Protein 2QZS (pdb70)

B-factor: mean 37.97, std 8.02, range [20.61, 86.01]

Structure (mmCIF, N/CA/C/O backbone):
data_2QZS
#
_entry.id   2QZS
#
_cell.length_a   126.494
_cell.length_b   126.494
_cell.length_c   151.878
_cell.angle_alpha   90.000
_cell.angle_beta   90.000
_cell.angle_gamma   90.000
#
_symmetry.space_group_name_H-M   'I 41'
#
loop_
_entity.id
_entity.type
_entity.pdbx_description
1 polymer 'glycogen synthase'
2 non-polymer alpha-D-glucopyranose
3 non-polymer "ADENOSINE-5'-DIPHOSPHATE"
4 non-polymer '(2R)-2-hydroxy-3-[4-(2-hydroxyethyl)piperazin-1-yl]propane-1-sulfonic acid'
5 water water
#
loop_
_atom_site.group_PDB
_atom_site.id
_atom_site.type_symbol
_atom_site.label_atom_id
_atom_site.label_alt_id
_atom_site.label_comp_id
_atom_site.label_asym_id
_atom_site.label_entity_id
_atom_site.label_seq_id
_atom_site.pdbx_PDB_ins_code
_atom_site.Cartn_x
_atom_site.Cartn_y
_atom_site.Cartn_z
_atom_site.occupancy
_atom_site.B_iso_or_equiv
_atom_site.auth_seq_id
_atom_site.auth_comp_id
_atom_site.auth_asym_id
_atom_site.auth_atom_id
_atom_site.pdbx_PDB_model_num
ATOM 1 N N . MET A 1 1 ? 22.017 -36.076 34.272 1.00 35.43 1 MET A N 1
ATOM 2 C CA . MET A 1 1 ? 21.631 -34.773 33.645 1.00 35.17 1 MET A CA 1
ATOM 3 C C . MET A 1 1 ? 22.834 -33.835 33.706 1.00 34.91 1 MET A C 1
ATOM 4 O O . MET A 1 1 ? 23.263 -33.469 34.783 1.00 34.25 1 MET A O 1
ATOM 9 N N . GLN A 1 2 ? 23.373 -33.473 32.543 1.00 33.68 2 GLN A N 1
ATOM 10 C CA . GLN A 1 2 ? 24.526 -32.595 32.456 1.00 33.60 2 GLN A CA 1
ATOM 11 C C . GLN A 1 2 ? 24.139 -31.239 31.833 1.00 33.40 2 GLN A C 1
ATOM 12 O O . GLN A 1 2 ? 23.532 -31.193 30.773 1.00 32.99 2 GLN A O 1
ATOM 18 N N . VAL A 1 3 ? 24.462 -30.131 32.503 1.00 31.93 3 VAL A N 1
ATOM 19 C CA . VAL A 1 3 ? 24.018 -28.815 32.000 1.00 30.75 3 VAL A CA 1
ATOM 20 C C . VAL A 1 3 ? 25.212 -27.884 31.844 1.00 29.35 3 VAL A C 1
ATOM 21 O O . VAL A 1 3 ? 26.084 -27.853 32.701 1.00 30.18 3 VAL A O 1
ATOM 25 N N . LEU A 1 4 ? 25.276 -27.157 30.732 1.00 28.64 4 LEU A N 1
ATOM 26 C CA . LEU A 1 4 ? 26.321 -26.163 30.551 1.00 28.57 4 LEU A CA 1
ATOM 27 C C . LEU A 1 4 ? 25.712 -24.762 30.612 1.00 27.13 4 LEU A C 1
ATOM 28 O O . LEU A 1 4 ? 24.809 -24.431 29.844 1.00 25.40 4 LEU A O 1
ATOM 33 N N . HIS A 1 5 ? 26.183 -23.950 31.554 1.00 26.68 5 HIS A N 1
ATOM 34 C CA . HIS A 1 5 ? 25.792 -22.548 31.604 1.00 27.42 5 HIS A CA 1
ATOM 35 C C . HIS A 1 5 ? 26.741 -21.762 30.713 1.00 27.06 5 HIS A C 1
ATOM 36 O O . HIS A 1 5 ? 27.937 -21.966 30.778 1.00 27.82 5 HIS A O 1
ATOM 43 N N . VAL A 1 6 ? 26.183 -20.885 29.890 1.00 27.53 6 VAL A N 1
ATOM 44 C CA . VAL A 1 6 ? 26.958 -20.037 28.995 1.00 27.22 6 VAL A CA 1
ATOM 45 C C . VAL A 1 6 ? 26.657 -18.612 29.433 1.00 28.15 6 VAL A C 1
ATOM 46 O O . VAL A 1 6 ? 25.495 -18.180 29.377 1.00 26.17 6 VAL A O 1
ATOM 50 N N . CYS A 1 7 ? 27.695 -17.878 29.838 1.00 28.56 7 CYS A N 1
ATOM 51 C CA . CYS A 1 7 ? 27.511 -16.539 30.353 1.00 29.95 7 CYS A CA 1
ATOM 52 C C . CYS A 1 7 ? 28.823 -15.736 30.244 1.00 29.87 7 CYS A C 1
ATOM 53 O O . CYS A 1 7 ? 29.848 -16.273 29.847 1.00 27.92 7 CYS A O 1
ATOM 56 N N . SER A 1 8 ? 28.796 -14.455 30.620 1.00 30.43 8 SER A N 1
ATOM 57 C CA . SER A 1 8 ? 29.979 -13.601 30.477 1.00 31.62 8 SER A CA 1
ATOM 58 C C . SER A 1 8 ? 30.631 -13.241 31.799 1.00 31.68 8 SER A C 1
ATOM 59 O O . SER A 1 8 ? 31.694 -12.599 31.824 1.00 31.81 8 SER A O 1
ATOM 62 N N . GLU A 1 9 ? 30.030 -13.641 32.912 1.00 31.66 9 GLU A N 1
ATOM 63 C CA . GLU A 1 9 ? 30.678 -13.314 34.171 1.00 33.49 9 GLU A CA 1
ATOM 64 C C . GLU A 1 9 ? 30.422 -14.294 35.297 1.00 31.36 9 GLU A C 1
ATOM 65 O O . GLU A 1 9 ? 29.490 -15.081 35.229 1.00 32.42 9 GLU A O 1
ATOM 71 N N . MET A 1 10 ? 31.267 -14.248 36.323 1.00 29.65 10 MET A N 1
ATOM 72 C CA . MET A 1 10 ? 31.103 -15.141 37.457 1.00 30.49 10 MET A CA 1
ATOM 73 C C . MET A 1 10 ? 31.826 -14.655 38.691 1.00 30.52 10 MET A C 1
ATOM 74 O O . MET A 1 10 ? 33.042 -14.511 38.673 1.00 30.73 10 MET A O 1
ATOM 79 N N . PHE A 1 11 ? 31.083 -14.409 39.769 1.00 31.05 11 PHE A N 1
ATOM 80 C CA . PHE A 1 11 ? 31.683 -14.007 41.037 1.00 30.64 11 PHE A CA 1
ATOM 81 C C . PHE A 1 11 ? 32.442 -15.239 41.547 1.00 32.39 11 PHE A C 1
ATOM 82 O O . PHE A 1 11 ? 31.979 -16.353 41.339 1.00 31.69 11 PHE A O 1
ATOM 90 N N . PRO A 1 12 ? 33.613 -15.053 42.205 1.00 32.79 12 PRO A N 1
ATOM 91 C CA . PRO A 1 12 ? 34.292 -13.804 42.534 1.00 33.57 12 PRO A CA 1
ATOM 92 C C . PRO A 1 12 ? 35.320 -13.387 41.469 1.00 34.03 12 PRO A C 1
ATOM 93 O O . PRO A 1 12 ? 36.073 -12.439 41.686 1.00 34.16 12 PRO A O 1
ATOM 97 N N . LEU A 1 13 ? 35.357 -14.093 40.347 1.00 32.91 13 LEU A N 1
ATOM 98 C CA . LEU A 1 13 ? 36.375 -13.834 39.329 1.00 33.65 13 LEU A CA 1
ATOM 99 C C . LEU A 1 13 ? 36.118 -12.558 38.507 1.00 34.35 13 LEU A C 1
ATOM 100 O O . LEU A 1 13 ? 37.032 -11.763 38.257 1.00 33.63 13 LEU A O 1
ATOM 105 N N . LEU A 1 14 ? 34.876 -12.361 38.077 1.00 33.88 14 LEU A N 1
ATOM 106 C CA . LEU A 1 14 ? 34.538 -11.152 37.318 1.00 33.90 14 LEU A CA 1
ATOM 107 C C . LEU A 1 14 ? 33.064 -10.828 37.537 1.00 32.71 14 LEU A C 1
ATOM 108 O O . LEU A 1 14 ? 32.200 -11.678 37.296 1.00 30.55 14 LEU A O 1
ATOM 113 N N . LYS A 1 15 ? 32.781 -9.597 37.969 1.00 32.43 15 LYS A N 1
ATOM 114 C CA . LYS A 1 15 ? 31.409 -9.189 38.309 1.00 31.84 15 LYS A CA 1
ATOM 115 C C . LYS A 1 15 ? 31.172 -7.749 37.954 1.00 31.71 15 LYS A C 1
ATOM 116 O O . LYS A 1 15 ? 31.967 -6.909 38.313 1.00 31.72 15 LYS A O 1
ATOM 122 N N . THR A 1 16 ? 30.065 -7.470 37.290 1.00 31.54 16 THR A N 1
ATOM 123 C CA . THR A 1 16 ? 29.623 -6.096 37.066 1.00 35.23 16 THR A CA 1
ATOM 124 C C . THR A 1 16 ? 28.201 -5.913 37.624 1.00 35.24 16 THR A C 1
ATOM 125 O O . THR A 1 16 ? 27.726 -4.807 37.752 1.00 35.36 16 THR A O 1
ATOM 129 N N . GLY A 1 17 ? 27.539 -7.015 37.963 1.00 35.73 17 GLY A N 1
ATOM 130 C CA . GLY A 1 17 ? 26.207 -6.948 38.603 1.00 35.22 17 GLY A CA 1
ATOM 131 C C . GLY A 1 17 ? 25.724 -8.301 39.109 1.00 33.91 17 GLY A C 1
ATOM 132 O O . GLY A 1 17 ? 26.514 -9.222 39.271 1.00 33.44 17 GLY A O 1
ATOM 133 N N . GLY A 1 18 ? 24.416 -8.425 39.323 1.00 32.04 18 GLY A N 1
ATOM 134 C CA . GLY A 1 18 ? 23.846 -9.602 39.938 1.00 31.16 18 GLY A CA 1
ATOM 135 C C . GLY A 1 18 ? 24.135 -10.910 39.203 1.00 30.86 18 GLY A C 1
ATOM 136 O O . GLY A 1 18 ? 24.221 -11.973 39.831 1.00 30.28 18 GLY A O 1
ATOM 137 N N . LEU A 1 19 ? 24.248 -10.843 37.882 1.00 29.01 19 LEU A N 1
ATOM 138 C CA . LEU A 1 19 ? 24.481 -12.031 37.056 1.00 30.33 19 LEU A CA 1
ATOM 139 C C . LEU A 1 19 ? 25.664 -12.804 37.602 1.00 28.24 19 LEU A C 1
ATOM 140 O O . LEU A 1 19 ? 25.618 -14.023 37.728 1.00 27.78 19 LEU A O 1
ATOM 145 N N . ALA A 1 20 ? 26.742 -12.088 37.900 1.00 26.33 20 ALA A N 1
ATOM 146 C CA . ALA A 1 20 ? 27.953 -12.743 38.402 1.00 27.35 20 ALA A CA 1
ATOM 147 C C . ALA A 1 20 ? 27.668 -13.537 39.672 1.00 27.02 20 ALA A C 1
ATOM 148 O O . ALA A 1 20 ? 28.167 -14.647 39.843 1.00 26.08 20 ALA A O 1
ATOM 150 N N . ASP A 1 21 ? 26.901 -12.939 40.583 1.00 27.07 21 ASP A N 1
ATOM 151 C CA . ASP A 1 21 ? 26.480 -13.625 41.813 1.00 28.59 21 ASP A CA 1
ATOM 152 C C . ASP A 1 21 ? 25.723 -14.926 41.537 1.00 27.98 21 ASP A C 1
ATOM 153 O O . ASP A 1 21 ? 25.968 -15.928 42.193 1.00 30.07 21 ASP A O 1
ATOM 158 N N . VAL A 1 22 ? 24.769 -14.889 40.610 1.00 27.03 22 VAL A N 1
ATOM 159 C CA . VAL A 1 22 ? 24.041 -16.099 40.199 1.00 27.24 22 VAL A CA 1
ATOM 160 C C . VAL A 1 22 ? 24.981 -17.182 39.684 1.00 27.80 22 VAL A C 1
ATOM 161 O O . VAL A 1 22 ? 24.899 -18.344 40.100 1.00 28.30 22 VAL A O 1
ATOM 165 N N . ILE A 1 23 ? 25.864 -16.817 38.756 1.00 27.98 23 ILE A N 1
ATOM 166 C CA . ILE A 1 23 ? 26.659 -17.839 38.076 1.00 26.86 23 ILE A CA 1
ATOM 167 C C . ILE A 1 23 ? 27.685 -18.406 39.087 1.00 27.91 23 ILE A C 1
ATOM 168 O O . ILE A 1 23 ? 28.144 -19.545 38.955 1.00 28.73 23 ILE A O 1
ATOM 173 N N . GLY A 1 24 ? 28.023 -17.625 40.107 1.00 25.83 24 GLY A N 1
ATOM 174 C CA . GLY A 1 24 ? 29.005 -18.070 41.105 1.00 27.65 24 GLY A CA 1
ATOM 175 C C . GLY A 1 24 ? 28.432 -19.059 42.119 1.00 28.58 24 GLY A C 1
ATOM 176 O O . GLY A 1 24 ? 29.180 -19.759 42.782 1.00 30.35 24 GLY A O 1
ATOM 177 N N . ALA A 1 25 ? 27.109 -19.110 42.251 1.00 28.26 25 ALA A N 1
ATOM 178 C CA . ALA A 1 25 ? 26.460 -19.947 43.262 1.00 26.72 25 ALA A CA 1
ATOM 179 C C . ALA A 1 25 ? 25.509 -20.997 42.705 1.00 25.90 25 ALA A C 1
ATOM 180 O O . ALA A 1 25 ? 25.395 -22.055 43.273 1.00 25.61 25 ALA A O 1
ATOM 182 N N . LEU A 1 26 ? 24.803 -20.717 41.614 1.00 24.75 26 LEU A N 1
ATOM 183 C CA . LEU A 1 26 ? 23.798 -21.669 41.143 1.00 27.08 26 LEU A CA 1
ATOM 184 C C . LEU A 1 26 ? 24.366 -23.044 40.805 1.00 27.26 26 LEU A C 1
ATOM 185 O O . LEU A 1 26 ? 23.785 -24.067 41.167 1.00 30.83 26 LEU A O 1
ATOM 190 N N . PRO A 1 27 ? 25.434 -23.095 40.001 1.00 27.01 27 PRO A N 1
ATOM 191 C CA . PRO A 1 27 ? 25.973 -24.445 39.653 1.00 26.25 27 PRO A CA 1
ATOM 192 C C . PRO A 1 27 ? 26.315 -25.369 40.868 1.00 28.62 27 PRO A C 1
ATOM 193 O O . PRO A 1 27 ? 26.009 -26.562 40.840 1.00 28.28 27 PRO A O 1
ATOM 197 N N . ALA A 1 28 ? 26.938 -24.839 41.923 1.00 28.06 28 ALA A N 1
ATOM 198 C CA . ALA A 1 28 ? 27.311 -25.685 43.049 1.00 28.38 28 ALA A CA 1
ATOM 199 C C . ALA A 1 28 ? 26.038 -26.222 43.672 1.00 29.55 28 ALA A C 1
ATOM 200 O O . ALA A 1 28 ? 25.986 -27.371 44.103 1.00 29.69 28 ALA A O 1
ATOM 202 N N . ALA A 1 29 ? 25.004 -25.374 43.718 1.00 29.52 29 ALA A N 1
ATOM 203 C CA . ALA A 1 29 ? 23.726 -25.768 44.300 1.00 29.04 29 ALA A CA 1
ATOM 204 C C . ALA A 1 29 ? 23.085 -26.862 43.439 1.00 29.90 29 ALA A C 1
ATOM 205 O O . ALA A 1 29 ? 22.575 -27.852 43.964 1.00 30.41 29 ALA A O 1
ATOM 207 N N . GLN A 1 30 ? 23.154 -26.710 42.117 1.00 29.18 30 GLN A N 1
ATOM 208 C CA . GLN A 1 30 ? 22.623 -27.743 41.214 1.00 29.02 30 GLN A CA 1
ATOM 209 C C . GLN A 1 30 ? 23.352 -29.072 41.402 1.00 29.94 30 GLN A C 1
ATOM 210 O O . GLN A 1 30 ? 22.731 -30.137 41.446 1.00 29.81 30 GLN A O 1
ATOM 216 N N . ILE A 1 31 ? 24.668 -29.023 41.523 1.00 30.51 31 ILE A N 1
ATOM 217 C CA . ILE A 1 31 ? 25.406 -30.254 41.748 1.00 31.72 31 ILE A CA 1
ATOM 218 C C . ILE A 1 31 ? 24.895 -30.950 43.033 1.00 33.62 31 ILE A C 1
ATOM 219 O O . ILE A 1 31 ? 24.785 -32.171 43.081 1.00 33.25 31 ILE A O 1
ATOM 224 N N . ALA A 1 32 ? 24.543 -30.175 44.062 1.00 34.36 32 ALA A N 1
ATOM 225 C CA . ALA A 1 32 ? 24.102 -30.795 45.322 1.00 35.83 32 ALA A CA 1
ATOM 226 C C . ALA A 1 32 ? 22.696 -31.363 45.158 1.00 36.01 32 ALA A C 1
ATOM 227 O O . ALA A 1 32 ? 22.330 -32.314 45.840 1.00 36.69 32 ALA A O 1
ATOM 229 N N . ASP A 1 33 ? 21.930 -30.793 44.230 1.00 34.89 33 ASP A N 1
ATOM 230 C CA . ASP A 1 33 ? 20.565 -31.259 43.945 1.00 34.45 33 ASP A CA 1
ATOM 231 C C . ASP A 1 33 ? 20.551 -32.336 42.827 1.00 34.77 33 ASP A C 1
ATOM 232 O O . ASP A 1 33 ? 19.489 -32.774 42.389 1.00 36.20 33 ASP A O 1
ATOM 237 N N . GLY A 1 34 ? 21.731 -32.779 42.398 1.00 34.42 34 GLY A N 1
ATOM 238 C CA . GLY A 1 34 ? 21.853 -33.938 41.481 1.00 36.84 34 GLY A CA 1
ATOM 239 C C . GLY A 1 34 ? 21.961 -33.626 39.977 1.00 37.80 34 GLY A C 1
ATOM 240 O O . GLY A 1 34 ? 21.778 -34.520 39.128 1.00 37.68 34 GLY A O 1
ATOM 241 N N . VAL A 1 35 ? 22.246 -32.370 39.628 1.00 36.22 35 VAL A N 1
ATOM 242 C CA . VAL A 1 35 ? 22.526 -32.041 38.224 1.00 34.79 35 VAL A CA 1
ATOM 243 C C . VAL A 1 35 ? 24.011 -31.740 38.019 1.00 34.51 35 VAL A C 1
ATOM 244 O O . VAL A 1 35 ? 24.590 -30.963 38.780 1.00 35.48 35 VAL A O 1
ATOM 248 N N . ASP A 1 36 ? 24.637 -32.344 37.008 1.00 33.56 36 ASP A N 1
ATOM 249 C CA . ASP A 1 36 ? 26.058 -32.112 36.765 1.00 32.16 36 ASP A CA 1
ATOM 250 C C . ASP A 1 36 ? 26.249 -30.814 35.959 1.00 31.35 36 ASP A C 1
ATOM 251 O O . ASP A 1 36 ? 26.252 -30.820 34.718 1.00 32.00 36 ASP A O 1
ATOM 256 N N . ALA A 1 37 ? 26.439 -29.717 36.686 1.00 30.08 37 ALA A N 1
ATOM 257 C CA . ALA A 1 37 ? 26.476 -28.371 36.110 1.00 29.23 37 ALA A CA 1
ATOM 258 C C . ALA A 1 37 ? 27.890 -27.880 35.901 1.00 28.81 37 ALA A C 1
ATOM 259 O O . ALA A 1 37 ? 28.682 -27.860 36.825 1.00 28.61 37 ALA A O 1
ATOM 261 N N . ARG A 1 38 ? 28.183 -27.460 34.677 1.00 28.89 38 ARG A N 1
ATOM 262 C CA . ARG A 1 38 ? 29.462 -26.841 34.363 1.00 29.10 38 ARG A CA 1
ATOM 263 C C . ARG A 1 38 ? 29.203 -25.435 33.809 1.00 28.98 38 ARG A C 1
ATOM 264 O O . ARG A 1 38 ? 28.068 -25.135 33.433 1.00 29.20 38 ARG A O 1
ATOM 272 N N . VAL A 1 39 ? 30.226 -24.575 33.811 1.00 27.97 39 VAL A N 1
ATOM 273 C CA . VAL A 1 39 ? 30.132 -23.194 33.297 1.00 26.12 39 VAL A CA 1
ATOM 274 C C . VAL A 1 39 ? 31.129 -22.929 32.134 1.00 26.84 39 VAL A C 1
ATOM 275 O O . VAL A 1 39 ? 32.281 -23.366 32.184 1.00 27.85 39 VAL A O 1
ATOM 279 N N . LEU A 1 40 ? 30.671 -22.190 31.117 1.00 26.10 40 LEU A N 1
ATOM 280 C CA . LEU A 1 40 ? 31.489 -21.705 29.988 1.00 25.53 40 LEU A CA 1
ATOM 281 C C . LEU A 1 40 ? 31.555 -20.168 30.022 1.00 26.35 40 LEU A C 1
ATOM 282 O O . LEU A 1 40 ? 30.518 -19.474 30.017 1.00 26.09 40 LEU A O 1
ATOM 287 N N . LEU A 1 41 ? 32.783 -19.652 30.084 1.00 25.85 41 LEU A N 1
ATOM 288 C CA . LEU A 1 41 ? 33.044 -18.216 30.134 1.00 26.15 41 LEU A CA 1
ATOM 289 C C . LEU A 1 41 ? 34.119 -17.885 29.107 1.00 27.50 41 LEU A C 1
ATOM 290 O O . LEU A 1 41 ? 35.009 -18.715 28.865 1.00 25.35 41 LEU A O 1
ATOM 295 N N . PRO A 1 42 ? 34.091 -16.644 28.565 1.00 28.91 42 PRO A N 1
ATOM 296 C CA . PRO A 1 42 ? 35.231 -16.169 27.807 1.00 28.46 42 PRO A CA 1
ATOM 297 C C . PRO A 1 42 ? 36.371 -16.094 28.769 1.00 29.51 42 PRO A C 1
ATOM 298 O O . PRO A 1 42 ? 36.145 -15.801 29.957 1.00 28.46 42 PRO A O 1
ATOM 302 N N . ALA A 1 43 ? 37.587 -16.353 28.288 1.00 30.63 43 ALA A N 1
ATOM 303 C CA . ALA A 1 43 ? 38.778 -16.208 29.133 1.00 30.86 43 ALA A CA 1
ATOM 304 C C . ALA A 1 43 ? 39.189 -14.748 29.231 1.00 31.74 43 ALA A C 1
ATOM 305 O O . ALA A 1 43 ? 40.254 -14.386 28.749 1.00 31.12 43 ALA A O 1
ATOM 307 N N . PHE A 1 44 ? 38.348 -13.903 29.822 1.00 31.46 44 PHE A N 1
ATOM 308 C CA . PHE A 1 44 ? 38.788 -12.561 30.216 1.00 31.89 44 PHE A CA 1
ATOM 309 C C . PHE A 1 44 ? 39.926 -12.688 31.243 1.00 31.85 44 PHE A C 1
ATOM 310 O O . PHE A 1 44 ? 39.952 -13.650 31.989 1.00 33.10 44 PHE A O 1
ATOM 318 N N . PRO A 1 45 ? 40.872 -11.718 31.291 1.00 32.18 45 PRO A N 1
ATOM 319 C CA . PRO A 1 45 ? 42.067 -11.894 32.133 1.00 30.90 45 PRO A CA 1
ATOM 320 C C . PRO A 1 45 ? 41.781 -12.224 33.593 1.00 31.67 45 PRO A C 1
ATOM 321 O O . PRO A 1 45 ? 42.434 -13.084 34.138 1.00 32.24 45 PRO A O 1
ATOM 325 N N . ASP A 1 46 ? 40.848 -11.534 34.242 1.00 33.50 46 ASP A N 1
ATOM 326 C CA . ASP A 1 46 ? 40.550 -11.859 35.649 1.00 34.63 46 ASP A CA 1
ATOM 327 C C . ASP A 1 46 ? 39.976 -13.245 35.784 1.00 33.85 46 ASP A C 1
ATOM 328 O O . ASP A 1 46 ? 40.190 -13.910 36.780 1.00 34.00 46 ASP A O 1
ATOM 333 N N . ILE A 1 47 ? 39.246 -13.701 34.779 1.00 33.87 47 ILE A N 1
ATOM 334 C CA . ILE A 1 47 ? 38.749 -15.074 34.837 1.00 33.70 47 ILE A CA 1
ATOM 335 C C . ILE A 1 47 ? 39.860 -16.114 34.681 1.00 35.05 47 ILE A C 1
ATOM 336 O O . ILE A 1 47 ? 39.989 -17.040 35.496 1.00 35.04 47 ILE A O 1
ATOM 341 N N . ARG A 1 48 ? 40.660 -15.947 33.626 1.00 35.75 48 ARG A N 1
ATOM 342 C CA . ARG A 1 48 ? 41.783 -16.831 33.308 1.00 37.12 48 ARG A CA 1
ATOM 343 C C . ARG A 1 48 ? 42.769 -16.959 34.486 1.00 37.73 48 ARG A C 1
ATOM 344 O O . ARG A 1 48 ? 43.241 -18.061 34.784 1.00 37.89 48 ARG A O 1
ATOM 352 N N . ARG A 1 49 ? 43.077 -15.851 35.173 1.00 36.91 49 ARG A N 1
ATOM 353 C CA . ARG A 1 49 ? 44.008 -15.941 36.312 1.00 37.61 49 ARG A CA 1
ATOM 354 C C . ARG A 1 49 ? 43.402 -16.617 37.536 1.00 37.63 49 ARG A C 1
ATOM 355 O O . ARG A 1 49 ? 44.117 -17.254 38.326 1.00 37.17 49 ARG A O 1
ATOM 363 N N . GLY A 1 50 ? 42.079 -16.543 37.687 1.00 36.57 50 GLY A N 1
ATOM 364 C CA . GLY A 1 50 ? 41.447 -17.245 38.793 1.00 36.00 50 GLY A CA 1
ATOM 365 C C . GLY A 1 50 ? 41.403 -18.760 38.656 1.00 36.17 50 GLY A C 1
ATOM 366 O O . GLY A 1 50 ? 41.446 -19.470 39.654 1.00 35.80 50 GLY A O 1
ATOM 367 N N . VAL A 1 51 ? 41.311 -19.277 37.426 1.00 35.98 51 VAL A N 1
ATOM 368 C CA . VAL A 1 51 ? 41.212 -20.739 37.240 1.00 34.70 51 VAL A CA 1
ATOM 369 C C . VAL A 1 51 ? 42.621 -21.344 37.042 1.00 36.04 51 VAL A C 1
ATOM 370 O O . VAL A 1 51 ? 43.084 -21.533 35.911 1.00 36.65 51 VAL A O 1
ATOM 374 N N . THR A 1 52 ? 43.283 -21.691 38.134 1.00 35.69 52 THR A N 1
ATOM 375 C CA . THR A 1 52 ? 44.699 -22.028 38.069 1.00 37.00 52 THR A CA 1
ATOM 376 C C . THR A 1 52 ? 45.029 -23.462 37.645 1.00 38.34 52 THR A C 1
ATOM 377 O O . THR A 1 52 ? 46.194 -23.765 37.391 1.00 38.99 52 THR A O 1
ATOM 381 N N . ASP A 1 53 ? 44.035 -24.344 37.559 1.00 36.61 53 ASP A N 1
ATOM 382 C CA . ASP A 1 53 ? 44.329 -25.697 37.144 1.00 36.52 53 ASP A CA 1
ATOM 383 C C . ASP A 1 53 ? 43.811 -25.964 35.737 1.00 36.77 53 ASP A C 1
ATOM 384 O O . ASP A 1 53 ? 43.671 -27.126 35.364 1.00 36.34 53 ASP A O 1
ATOM 389 N N . ALA A 1 54 ? 43.515 -24.899 34.979 1.00 35.79 54 ALA A N 1
ATOM 390 C CA . ALA A 1 54 ? 42.915 -25.019 33.632 1.00 35.19 54 ALA A CA 1
ATOM 391 C C . ALA A 1 54 ? 43.840 -25.747 32.669 1.00 35.12 54 ALA A C 1
ATOM 392 O O . ALA A 1 54 ? 45.016 -25.426 32.564 1.00 35.09 54 ALA A O 1
ATOM 394 N N . GLN A 1 55 ? 43.301 -26.717 31.955 1.00 34.52 55 GLN A N 1
ATOM 395 C CA . GLN A 1 55 ? 44.093 -27.465 30.995 1.00 36.11 55 GLN A CA 1
ATOM 396 C C . GLN A 1 55 ? 43.449 -27.423 29.632 1.00 34.95 55 GLN A C 1
ATOM 397 O O . GLN A 1 55 ? 42.240 -27.205 29.501 1.00 33.67 55 GLN A O 1
ATOM 403 N N . VAL A 1 56 ? 44.264 -27.678 28.617 1.00 33.59 56 VAL A N 1
ATOM 404 C CA . VAL A 1 56 ? 43.784 -27.690 27.256 1.00 32.93 56 VAL A CA 1
ATOM 405 C C . VAL A 1 56 ? 42.850 -28.860 26.956 1.00 33.26 56 VAL A C 1
ATOM 406 O O . VAL A 1 56 ? 43.202 -30.017 27.175 1.00 32.96 56 VAL A O 1
ATOM 410 N N . VAL A 1 57 ? 41.663 -28.544 26.444 1.00 32.31 57 VAL A N 1
ATOM 411 C CA . VAL A 1 57 ? 40.740 -29.533 25.951 1.00 32.23 57 VAL A CA 1
ATOM 412 C C . VAL A 1 57 ? 40.832 -29.659 24.429 1.00 35.21 57 VAL A C 1
ATOM 413 O O . VAL A 1 57 ? 40.976 -30.756 23.918 1.00 35.84 57 VAL A O 1
ATOM 417 N N . SER A 1 58 ? 40.722 -28.552 23.698 1.00 37.09 58 SER A N 1
ATOM 418 C CA . SER A 1 58 ? 40.869 -28.596 22.241 1.00 38.84 58 SER A CA 1
ATOM 419 C C . SER A 1 58 ? 41.221 -27.245 21.625 1.00 38.71 58 SER A C 1
ATOM 420 O O . SER A 1 58 ? 41.099 -26.218 22.275 1.00 38.31 58 SER A O 1
ATOM 423 N N . ARG A 1 59 ? 41.694 -27.274 20.374 1.00 38.19 59 ARG A N 1
ATOM 424 C CA . ARG A 1 59 ? 41.863 -26.081 19.563 1.00 36.63 59 ARG A CA 1
ATOM 425 C C . ARG A 1 59 ? 40.980 -26.155 18.336 1.00 36.30 59 ARG A C 1
ATOM 426 O O . ARG A 1 59 ? 40.878 -27.226 17.721 1.00 36.62 59 ARG A O 1
ATOM 434 N N . ARG A 1 60 ? 40.306 -25.046 18.012 1.00 33.76 60 ARG A N 1
ATOM 435 C CA . ARG A 1 60 ? 39.450 -24.972 16.821 1.00 33.32 60 ARG A CA 1
ATOM 436 C C . ARG A 1 60 ? 39.612 -23.649 16.106 1.00 32.74 60 ARG A C 1
ATOM 437 O O . ARG A 1 60 ? 39.879 -22.617 16.745 1.00 31.54 60 ARG A O 1
ATOM 445 N N . ASP A 1 61 ? 39.398 -23.676 14.790 1.00 32.19 61 ASP A N 1
ATOM 446 C CA . ASP A 1 61 ? 39.189 -22.450 14.004 1.00 32.28 61 ASP A CA 1
ATOM 447 C C . ASP A 1 61 ? 37.698 -22.148 14.077 1.00 31.53 61 ASP A C 1
ATOM 448 O O . ASP A 1 61 ? 36.896 -23.039 14.313 1.00 30.90 61 ASP A O 1
ATOM 453 N N . THR A 1 62 ? 37.350 -20.905 13.795 1.00 31.90 62 THR A N 1
ATOM 454 C CA . THR A 1 62 ? 36.068 -20.352 14.075 1.00 33.13 62 THR A CA 1
ATOM 455 C C . THR A 1 62 ? 35.895 -19.154 13.116 1.00 32.78 62 THR A C 1
ATOM 456 O O . THR A 1 62 ? 36.908 -18.552 12.703 1.00 32.42 62 THR A O 1
ATOM 460 N N . PHE A 1 63 ? 34.647 -18.780 12.795 1.00 30.89 63 PHE A N 1
ATOM 461 C CA . PHE A 1 63 ? 34.368 -17.503 12.104 1.00 30.85 63 PHE A CA 1
ATOM 462 C C . PHE A 1 63 ? 35.017 -16.318 12.807 1.00 31.70 63 PHE A C 1
ATOM 463 O O . PHE A 1 63 ? 35.240 -15.277 12.189 1.00 30.65 63 PHE A O 1
ATOM 471 N N . ALA A 1 64 ? 35.276 -16.439 14.110 1.00 29.29 64 ALA A N 1
ATOM 472 C CA . ALA A 1 64 ? 35.910 -15.319 14.810 1.00 30.09 64 ALA A CA 1
ATOM 473 C C . ALA A 1 64 ? 37.404 -15.533 15.001 1.00 29.72 64 ALA A C 1
ATOM 474 O O . ALA A 1 64 ? 38.053 -14.762 15.679 1.00 32.06 64 ALA A O 1
ATOM 476 N N . GLY A 1 65 ? 37.961 -16.579 14.418 1.00 29.66 65 GLY A N 1
ATOM 477 C CA . GLY A 1 65 ? 39.381 -16.889 14.672 1.00 30.01 65 GLY A CA 1
ATOM 478 C C . GLY A 1 65 ? 39.574 -18.094 15.584 1.00 29.79 65 GLY A C 1
ATOM 479 O O . GLY A 1 65 ? 38.616 -18.752 15.933 1.00 29.17 65 GLY A O 1
ATOM 480 N N . HIS A 1 66 ? 40.808 -18.395 15.969 1.00 29.40 66 HIS A N 1
ATOM 481 C CA . HIS A 1 66 ? 41.053 -19.613 16.738 1.00 30.82 66 HIS A CA 1
ATOM 482 C C . HIS A 1 66 ? 40.718 -19.502 18.215 1.00 30.55 66 HIS A C 1
ATOM 483 O O . HIS A 1 66 ? 40.916 -18.461 18.851 1.00 28.17 66 HIS A O 1
ATOM 490 N N . ILE A 1 67 ? 40.275 -20.616 18.769 1.00 31.10 67 ILE A N 1
ATOM 491 C CA . ILE A 1 67 ? 40.143 -20.708 20.209 1.00 31.73 67 ILE A CA 1
ATOM 492 C C . ILE A 1 67 ? 40.932 -21.879 20.735 1.00 33.17 67 ILE A C 1
ATOM 493 O O . ILE A 1 67 ? 41.142 -22.871 20.029 1.00 32.41 67 ILE A O 1
ATOM 498 N N . THR A 1 68 ? 41.398 -21.739 21.973 1.00 33.21 68 THR A N 1
ATOM 499 C CA . THR A 1 68 ? 41.814 -22.870 22.761 1.00 34.17 68 THR A CA 1
ATOM 500 C C . THR A 1 68 ? 40.714 -23.033 23.821 1.00 34.13 68 THR A C 1
ATOM 501 O O . THR A 1 68 ? 40.475 -22.112 24.642 1.00 33.14 68 THR A O 1
ATOM 505 N N . LEU A 1 69 ? 39.992 -24.153 23.784 1.00 31.85 69 LEU A N 1
ATOM 506 C CA . LEU A 1 69 ? 39.072 -24.422 24.877 1.00 30.93 69 LEU A CA 1
ATOM 507 C C . LEU A 1 69 ? 39.860 -24.980 26.084 1.00 30.55 69 LEU A C 1
ATOM 508 O O . LEU A 1 69 ? 40.563 -25.991 25.953 1.00 28.97 69 LEU A O 1
ATOM 513 N N . LEU A 1 70 ? 39.792 -24.299 27.228 1.00 29.06 70 LEU A N 1
ATOM 514 C CA . LEU A 1 70 ? 40.434 -24.791 28.452 1.00 29.00 70 LEU A CA 1
ATOM 515 C C . LEU A 1 70 ? 39.369 -25.319 29.416 1.00 29.79 70 LEU A C 1
ATOM 516 O O . LEU A 1 70 ? 38.210 -24.889 29.379 1.00 27.57 70 LEU A O 1
ATOM 521 N N . PHE A 1 71 ? 39.758 -26.243 30.292 1.00 29.98 71 PHE A N 1
ATOM 522 C CA . PHE A 1 71 ? 38.841 -26.688 31.324 1.00 30.76 71 PHE A CA 1
ATOM 523 C C . PHE A 1 71 ? 39.605 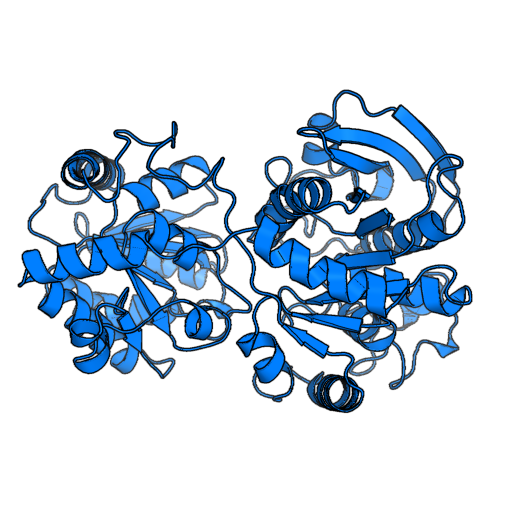-26.771 32.639 1.00 30.80 71 PHE A C 1
ATOM 524 O O . PHE A 1 71 ? 40.707 -27.302 32.676 1.00 30.57 71 PHE A O 1
ATOM 532 N N . GLY A 1 72 ? 39.044 -26.183 33.695 1.00 31.19 72 GLY A N 1
ATOM 533 C CA . GLY A 1 72 ? 39.584 -26.325 35.046 1.00 29.53 72 GLY A CA 1
ATOM 534 C C . GLY A 1 72 ? 38.434 -26.287 36.034 1.00 31.69 72 GLY A C 1
ATOM 535 O O . GLY A 1 72 ? 37.286 -26.604 35.693 1.00 32.08 72 GLY A O 1
ATOM 536 N N . HIS A 1 73 ? 38.725 -25.871 37.259 1.00 33.03 73 HIS A N 1
ATOM 537 C CA . HIS A 1 73 ? 37.741 -25.887 38.320 1.00 33.53 73 HIS A CA 1
ATOM 538 C C . HIS A 1 73 ? 37.840 -24.619 39.111 1.00 35.27 73 HIS A C 1
ATOM 539 O O . HIS A 1 73 ? 38.924 -24.101 39.351 1.00 36.28 73 HIS A O 1
ATOM 546 N N . TYR A 1 74 ? 36.707 -24.106 39.541 1.00 36.51 74 TYR A N 1
ATOM 547 C CA . TYR A 1 74 ? 36.765 -23.041 40.515 1.00 37.00 74 TYR A CA 1
ATOM 548 C C . TYR A 1 74 ? 35.788 -23.346 41.640 1.00 38.68 74 TYR A C 1
ATOM 549 O O . TYR A 1 74 ? 34.598 -23.565 41.384 1.00 36.76 74 TYR A O 1
ATOM 558 N N . ASN A 1 75 ? 36.273 -23.370 42.880 1.00 39.33 75 ASN A N 1
ATOM 559 C CA . ASN A 1 75 ? 35.377 -23.656 44.007 1.00 41.54 75 ASN A CA 1
ATOM 560 C C . ASN A 1 75 ? 34.662 -24.990 43.817 1.00 40.95 75 ASN A C 1
ATOM 561 O O . ASN A 1 75 ? 33.475 -25.108 44.107 1.00 42.34 75 ASN A O 1
ATOM 566 N N . GLY A 1 76 ? 35.379 -25.972 43.288 1.00 40.24 76 GLY A N 1
ATOM 567 C CA . GLY A 1 76 ? 34.807 -27.273 42.998 1.00 39.14 76 GLY A CA 1
ATOM 568 C C . GLY A 1 76 ? 33.858 -27.379 41.800 1.00 39.40 76 GLY A C 1
ATOM 569 O O . GLY A 1 76 ? 33.311 -28.451 41.548 1.00 41.29 76 GLY A O 1
ATOM 570 N N . VAL A 1 77 ? 33.613 -26.301 41.063 1.00 35.26 77 VAL A N 1
ATOM 571 C CA . VAL A 1 77 ? 32.817 -26.481 39.873 1.00 33.44 77 VAL A CA 1
ATOM 572 C C . VAL A 1 77 ? 33.633 -26.459 38.578 1.00 32.77 77 VAL A C 1
ATOM 573 O O . VAL A 1 77 ? 34.652 -25.781 38.495 1.00 29.84 77 VAL A O 1
ATOM 577 N N . GLY A 1 78 ? 33.219 -27.260 37.607 1.00 31.50 78 GLY A N 1
ATOM 578 C CA . GLY A 1 78 ? 33.929 -27.349 36.335 1.00 30.62 78 GLY A CA 1
ATOM 579 C C . GLY A 1 78 ? 33.715 -26.086 35.526 1.00 30.98 78 GLY A C 1
ATOM 580 O O . GLY A 1 78 ? 32.575 -25.698 35.264 1.00 30.96 78 GLY A O 1
ATOM 581 N N . ILE A 1 79 ? 34.812 -25.442 35.141 1.00 29.24 79 ILE A N 1
ATOM 582 C CA . ILE A 1 79 ? 34.751 -24.185 34.385 1.00 28.89 79 ILE A CA 1
ATOM 583 C C . ILE A 1 79 ? 35.476 -24.326 33.030 1.00 28.47 79 ILE A C 1
ATOM 584 O O . ILE A 1 79 ? 36.681 -24.566 33.005 1.00 27.57 79 ILE A O 1
ATOM 589 N N . TYR A 1 80 ? 34.753 -24.146 31.929 1.00 28.22 80 TYR A N 1
ATOM 590 C CA . TYR A 1 80 ? 35.385 -24.040 30.612 1.00 28.29 80 TYR A CA 1
ATOM 591 C C . TYR A 1 80 ? 35.711 -22.592 30.323 1.00 28.34 80 TYR A C 1
ATOM 592 O O . TYR A 1 80 ? 34.907 -21.707 30.617 1.00 30.70 80 TYR A O 1
ATOM 601 N N . LEU A 1 81 ? 36.874 -22.346 29.737 1.00 28.47 81 LEU A N 1
ATOM 602 C CA . LEU A 1 81 ? 37.308 -20.993 29.355 1.00 27.95 81 LEU A CA 1
ATOM 603 C C . LEU A 1 81 ? 37.586 -20.926 27.856 1.00 28.68 81 LEU A C 1
ATOM 604 O O . LEU A 1 81 ? 38.308 -21.799 27.288 1.00 28.00 81 LEU A O 1
ATOM 609 N N . ILE A 1 82 ? 37.029 -19.921 27.187 1.00 29.50 82 ILE A N 1
ATOM 610 C CA . ILE A 1 82 ? 37.324 -19.785 25.742 1.00 29.69 82 ILE A CA 1
ATOM 611 C C . ILE A 1 82 ? 38.523 -18.888 25.624 1.00 29.80 82 ILE A C 1
ATOM 612 O O . ILE A 1 82 ? 38.413 -17.656 25.720 1.00 29.26 82 ILE A O 1
ATOM 617 N N . ASP A 1 83 ? 39.690 -19.475 25.456 1.00 31.68 83 ASP A N 1
ATOM 618 C CA . ASP A 1 83 ? 40.876 -18.616 25.367 1.00 33.36 83 ASP A CA 1
ATOM 619 C C . ASP A 1 83 ? 41.093 -18.205 23.925 1.00 32.93 83 ASP A C 1
ATOM 620 O O . ASP A 1 83 ? 41.427 -19.048 23.089 1.00 32.56 83 ASP A O 1
ATOM 625 N N . ALA A 1 84 ? 40.850 -16.915 23.652 1.00 31.48 84 ALA A N 1
ATOM 626 C CA . ALA A 1 84 ? 41.001 -16.299 22.334 1.00 30.35 84 ALA A CA 1
ATOM 627 C C . ALA A 1 84 ? 41.540 -14.924 22.631 1.00 29.80 84 ALA A C 1
ATOM 628 O O . ALA A 1 84 ? 40.781 -13.966 22.666 1.00 31.03 84 ALA A O 1
ATOM 630 N N . PRO A 1 85 ? 42.851 -14.822 22.851 1.00 30.78 85 PRO A N 1
ATOM 631 C CA . PRO A 1 85 ? 43.462 -13.589 23.290 1.00 30.47 85 PRO A CA 1
ATOM 632 C C . PRO A 1 85 ? 43.123 -12.400 22.388 1.00 32.09 85 PRO A C 1
ATOM 633 O O . PRO A 1 85 ? 42.944 -11.302 22.914 1.00 29.48 85 PRO A O 1
ATOM 637 N N . HIS A 1 86 ? 43.003 -12.620 21.066 1.00 32.30 86 HIS A N 1
ATOM 638 C CA . HIS A 1 86 ? 42.739 -11.513 20.130 1.00 33.40 86 HIS A CA 1
ATOM 639 C C . HIS A 1 86 ? 41.346 -10.940 20.344 1.00 33.77 86 HIS A C 1
ATOM 640 O O . HIS A 1 86 ? 41.065 -9.839 19.883 1.00 34.20 86 HIS A O 1
ATOM 647 N N . LEU A 1 87 ? 40.470 -11.663 21.053 1.00 31.80 87 LEU A N 1
ATOM 648 C CA . LEU A 1 87 ? 39.127 -11.085 21.311 1.00 30.03 87 LEU A CA 1
ATOM 649 C C . LEU A 1 87 ? 38.943 -10.682 22.767 1.00 30.67 87 LEU A C 1
ATOM 650 O O . LEU A 1 87 ? 38.288 -9.688 23.037 1.00 32.87 87 LEU A O 1
ATOM 655 N N . TYR A 1 88 ? 39.517 -11.462 23.692 1.00 29.60 88 TYR A N 1
ATOM 656 C CA . TYR A 1 88 ? 39.163 -11.410 25.106 1.00 29.79 88 TYR A CA 1
ATOM 657 C C . TYR A 1 88 ? 40.280 -10.967 26.039 1.00 31.04 88 TYR A C 1
ATOM 658 O O . TYR A 1 88 ? 40.010 -10.680 27.211 1.00 30.49 88 TYR A O 1
ATOM 667 N N . ASP A 1 89 ? 41.527 -10.933 25.567 1.00 32.42 89 ASP A N 1
ATOM 668 C CA . ASP A 1 89 ? 42.592 -10.458 26.446 1.00 35.33 89 ASP A CA 1
ATOM 669 C C . ASP A 1 89 ? 42.740 -8.914 26.393 1.00 38.16 89 ASP A C 1
ATOM 670 O O . ASP A 1 89 ? 43.663 -8.363 25.762 1.00 38.02 89 ASP A O 1
ATOM 675 N N . ARG A 1 90 ? 41.800 -8.223 27.032 1.00 40.12 90 ARG A N 1
ATOM 676 C CA . ARG A 1 90 ? 41.806 -6.757 27.080 1.00 42.89 90 ARG A CA 1
ATOM 677 C C . ARG A 1 90 ? 41.528 -6.323 28.515 1.00 45.05 90 ARG A C 1
ATOM 678 O O . ARG A 1 90 ? 40.810 -7.009 29.249 1.00 43.37 90 ARG A O 1
ATOM 686 N N . PRO A 1 91 ? 42.150 -5.214 28.946 1.00 48.40 91 PRO A N 1
ATOM 687 C CA . PRO A 1 91 ? 41.935 -4.758 30.328 1.00 50.52 91 PRO A CA 1
ATOM 688 C C . PRO A 1 91 ? 40.509 -4.235 30.592 1.00 51.18 91 PRO A C 1
ATOM 689 O O . PRO A 1 91 ? 39.765 -3.927 29.659 1.00 50.90 91 PRO A O 1
ATOM 693 N N . GLY A 1 92 ? 40.121 -4.196 31.860 1.00 52.12 92 GLY A N 1
ATOM 694 C CA . GLY A 1 92 ? 38.900 -3.498 32.264 1.00 51.89 92 GLY A CA 1
ATOM 695 C C . GLY A 1 92 ? 37.596 -4.268 32.152 1.00 51.16 92 GLY A C 1
ATOM 696 O O . GLY A 1 92 ? 37.501 -5.423 32.579 1.00 50.04 92 GLY A O 1
ATOM 697 N N . SER A 1 93 ? 36.583 -3.606 31.588 1.00 50.20 93 SER A N 1
ATOM 698 C CA . SER A 1 93 ? 35.276 -4.220 31.409 1.00 49.39 93 SER A CA 1
ATOM 699 C C . SER A 1 93 ? 35.295 -5.290 30.311 1.00 48.49 93 SER A C 1
ATOM 700 O O . SER A 1 93 ? 36.007 -5.154 29.325 1.00 47.58 93 SER A O 1
ATOM 703 N N . PRO A 1 94 ? 34.529 -6.374 30.505 1.00 47.16 94 PRO A N 1
ATOM 704 C CA . PRO A 1 94 ? 34.336 -7.319 29.418 1.00 47.17 94 PRO A CA 1
ATOM 705 C C . PRO A 1 94 ? 33.515 -6.763 28.248 1.00 46.61 94 PRO A C 1
ATOM 706 O O . PRO A 1 94 ? 33.494 -7.382 27.182 1.00 46.68 94 PRO A O 1
ATOM 710 N N . TYR A 1 95 ? 32.854 -5.622 28.434 1.00 44.95 95 TYR A N 1
ATOM 711 C CA . TYR A 1 95 ? 31.881 -5.164 27.456 1.00 44.85 95 TYR A CA 1
ATOM 712 C C . TYR A 1 95 ? 32.268 -3.909 26.682 1.00 45.76 95 TYR A C 1
ATOM 713 O O . TYR A 1 95 ? 31.746 -3.680 25.588 1.00 45.71 95 TYR A O 1
ATOM 722 N N . HIS A 1 96 ? 33.141 -3.085 27.263 1.00 46.24 96 HIS A N 1
ATOM 723 C CA . HIS A 1 96 ? 33.505 -1.809 26.650 1.00 47.31 96 HIS A CA 1
ATOM 724 C C . HIS A 1 96 ? 34.933 -1.392 26.959 1.00 48.55 96 HIS A C 1
ATOM 725 O O . HIS A 1 96 ? 35.553 -1.900 27.899 1.00 48.37 96 HIS A O 1
ATOM 732 N N . ASP A 1 97 ? 35.462 -0.466 26.167 1.00 51.07 97 ASP A N 1
ATOM 733 C CA . ASP A 1 97 ? 36.812 0.026 26.414 1.00 53.40 97 ASP A CA 1
ATOM 734 C C . ASP A 1 97 ? 36.791 1.012 27.582 1.00 55.39 97 ASP A C 1
ATOM 735 O O . ASP A 1 97 ? 35.750 1.198 28.218 1.00 55.09 97 ASP A O 1
ATOM 740 N N . THR A 1 98 ? 37.942 1.626 27.865 1.00 58.24 98 THR A N 1
ATOM 741 C CA . THR A 1 98 ? 38.128 2.474 29.057 1.00 59.50 98 THR A CA 1
ATOM 742 C C . THR A 1 98 ? 37.440 3.823 28.925 1.00 59.95 98 THR A C 1
ATOM 743 O O . THR A 1 98 ? 37.323 4.580 29.895 1.00 60.75 98 THR A O 1
ATOM 747 N N . ASN A 1 99 ? 36.992 4.121 27.712 1.00 60.18 99 ASN A N 1
ATOM 748 C CA . ASN A 1 99 ? 36.226 5.328 27.447 1.00 59.98 99 ASN A CA 1
ATOM 749 C C . ASN A 1 99 ? 34.741 4.990 27.384 1.00 59.65 99 ASN A C 1
ATOM 750 O O . ASN A 1 99 ? 33.937 5.775 26.902 1.00 59.49 99 ASN A O 1
ATOM 755 N N . LEU A 1 100 ? 34.394 3.793 27.847 1.00 59.34 100 LEU A N 1
ATOM 756 C CA . LEU A 1 100 ? 32.999 3.376 27.977 1.00 58.22 100 LEU A CA 1
ATOM 757 C C . LEU A 1 100 ? 32.296 3.091 26.651 1.00 57.42 100 LEU A C 1
ATOM 758 O O . LEU A 1 100 ? 31.069 2.953 26.615 1.00 57.32 100 LEU A O 1
ATOM 763 N N . PHE A 1 101 ? 33.075 2.989 25.573 1.00 56.30 101 PHE A N 1
ATOM 764 C CA . PHE A 1 101 ? 32.561 2.595 24.257 1.00 55.62 101 PHE A CA 1
ATOM 765 C C . PHE A 1 101 ? 32.611 1.075 24.040 1.00 53.56 101 PHE A C 1
ATOM 766 O O . PHE A 1 101 ? 33.663 0.458 24.171 1.00 51.88 101 PHE A O 1
ATOM 774 N N . ALA A 1 102 ? 31.468 0.490 23.700 1.00 51.37 102 ALA A N 1
ATOM 775 C CA . ALA A 1 102 ? 31.404 -0.901 23.270 1.00 50.06 102 ALA A CA 1
ATOM 776 C C . ALA A 1 102 ? 32.515 -1.205 22.270 1.00 48.62 102 ALA A C 1
ATOM 777 O O . ALA A 1 102 ? 32.668 -0.503 21.269 1.00 48.39 102 ALA A O 1
ATOM 779 N N . TYR A 1 103 ? 33.295 -2.248 22.544 1.00 47.07 103 TYR A N 1
ATOM 780 C CA . TYR A 1 103 ? 34.281 -2.721 21.576 1.00 44.18 103 TYR A CA 1
ATOM 781 C C . TYR A 1 103 ? 33.595 -2.894 20.248 1.00 43.67 103 TYR A C 1
ATOM 782 O O . TYR A 1 103 ? 32.449 -3.376 20.192 1.00 42.56 103 TYR A O 1
ATOM 791 N N . THR A 1 104 ? 34.299 -2.533 19.178 1.00 43.35 104 THR A N 1
ATOM 792 C CA . THR A 1 104 ? 33.707 -2.608 17.864 1.00 43.46 104 THR A CA 1
ATOM 793 C C . THR A 1 104 ? 33.616 -4.015 17.336 1.00 42.54 104 THR A C 1
ATOM 794 O O . THR A 1 104 ? 32.827 -4.252 16.414 1.00 42.64 104 THR A O 1
ATOM 798 N N . ASP A 1 105 ? 34.397 -4.955 17.895 1.00 39.82 105 ASP A N 1
ATOM 799 C CA . ASP A 1 105 ? 34.189 -6.367 17.547 1.00 38.32 105 ASP A CA 1
ATOM 800 C C . ASP A 1 105 ? 33.307 -7.123 18.553 1.00 37.14 105 ASP A C 1
ATOM 801 O O . ASP A 1 105 ? 33.368 -8.351 18.610 1.00 36.74 105 ASP A O 1
ATOM 806 N N . ASN A 1 106 ? 32.478 -6.423 19.319 1.00 35.54 106 ASN A N 1
ATOM 807 C CA . ASN A 1 106 ? 31.566 -7.115 20.258 1.00 35.71 106 ASN A CA 1
ATOM 808 C C . ASN A 1 106 ? 30.712 -8.195 19.609 1.00 34.63 106 ASN A C 1
ATOM 809 O O . ASN A 1 106 ? 30.443 -9.242 20.227 1.00 34.71 106 ASN A O 1
ATOM 814 N N . VAL A 1 107 ? 30.275 -7.955 18.375 1.00 33.67 107 VAL A N 1
ATOM 815 C CA . VAL A 1 107 ? 29.414 -8.917 17.678 1.00 33.19 107 VAL A CA 1
ATOM 816 C C . VAL A 1 107 ? 30.091 -10.303 17.578 1.00 34.03 107 VAL A C 1
ATOM 817 O O . VAL A 1 107 ? 29.444 -11.353 17.726 1.00 33.24 107 VAL A O 1
ATOM 821 N N . LEU A 1 108 ? 31.405 -10.280 17.354 1.00 33.22 108 LEU A N 1
ATOM 822 C CA . LEU A 1 108 ? 32.213 -11.489 17.216 1.00 33.05 108 LEU A CA 1
ATOM 823 C C . LEU A 1 108 ? 32.550 -12.014 18.608 1.00 31.02 108 LEU A C 1
ATOM 824 O O . LEU A 1 108 ? 32.513 -13.197 18.837 1.00 31.19 108 LEU A O 1
ATOM 829 N N . ARG A 1 109 ? 32.901 -11.126 19.537 1.00 30.48 109 ARG A N 1
ATOM 830 C CA . ARG A 1 109 ? 33.268 -11.555 20.876 1.00 30.32 109 ARG A CA 1
ATOM 831 C C . ARG A 1 109 ? 32.140 -12.372 21.505 1.00 29.45 109 ARG A C 1
ATOM 832 O O . ARG A 1 109 ? 32.360 -13.462 22.061 1.00 29.32 109 ARG A O 1
ATOM 840 N N . PHE A 1 110 ? 30.918 -11.896 21.336 1.00 29.17 110 PHE A N 1
ATOM 841 C CA . PHE A 1 110 ? 29.790 -12.573 21.918 1.00 30.37 110 PHE A CA 1
ATOM 842 C C . PHE A 1 110 ? 29.106 -13.615 21.043 1.00 30.41 110 PHE A C 1
ATOM 843 O O . PHE A 1 110 ? 28.641 -14.616 21.576 1.00 29.79 110 PHE A O 1
ATOM 851 N N . ALA A 1 111 ? 29.079 -13.434 19.716 1.00 29.49 111 ALA A N 1
ATOM 852 C CA . ALA A 1 111 ? 28.708 -14.550 18.847 1.00 28.17 111 ALA A CA 1
ATOM 853 C C . ALA A 1 111 ? 29.529 -15.816 19.149 1.00 27.24 111 ALA A C 1
ATOM 854 O O . ALA A 1 111 ? 29.004 -16.926 19.161 1.00 27.63 111 ALA A O 1
ATOM 856 N N . LEU A 1 112 ? 30.816 -15.647 19.421 1.00 27.05 112 LEU A N 1
ATOM 857 C CA . LEU A 1 112 ? 31.689 -16.792 19.662 1.00 26.87 112 LEU A CA 1
ATOM 858 C C . LEU A 1 112 ? 31.349 -17.523 20.970 1.00 27.69 112 LEU A C 1
ATOM 859 O O . LEU A 1 112 ? 31.383 -18.756 21.017 1.00 29.46 112 LEU A O 1
ATOM 864 N N . LEU A 1 113 ? 31.008 -16.765 22.020 1.00 28.95 113 LEU A N 1
ATOM 865 C CA . LEU A 1 113 ? 30.496 -17.329 23.282 1.00 28.63 113 LEU A CA 1
ATOM 866 C C . LEU A 1 113 ? 29.366 -18.294 22.994 1.00 28.97 113 LEU A C 1
ATOM 867 O O . LEU A 1 113 ? 29.381 -19.423 23.455 1.00 29.84 113 LEU A O 1
ATOM 872 N N . GLY A 1 114 ? 28.344 -17.822 22.283 1.00 27.56 114 GLY A N 1
ATOM 873 C CA . GLY A 1 114 ? 27.236 -18.703 21.917 1.00 29.85 114 GLY A CA 1
ATOM 874 C C . GLY A 1 114 ? 27.632 -19.903 21.035 1.00 30.01 114 GLY A C 1
ATOM 875 O O . GLY A 1 114 ? 27.154 -21.022 21.233 1.00 30.21 114 GLY A O 1
ATOM 876 N N . TRP A 1 115 ? 28.535 -19.681 20.086 1.00 30.58 115 TRP A N 1
ATOM 877 C CA . TRP A 1 115 ? 28.942 -20.751 19.164 1.00 30.51 115 TRP A CA 1
ATOM 878 C C . TRP A 1 115 ? 29.605 -21.880 19.955 1.00 29.68 115 TRP A C 1
ATOM 879 O O . TRP A 1 115 ? 29.321 -23.042 19.714 1.00 28.52 115 TRP A O 1
ATOM 890 N N . VAL A 1 116 ? 30.486 -21.524 20.888 1.00 29.02 116 VAL A N 1
ATOM 891 C CA . VAL A 1 116 ? 31.152 -22.536 21.705 1.00 29.37 116 VAL A CA 1
ATOM 892 C C . VAL A 1 116 ? 30.132 -23.261 22.615 1.00 29.56 116 VAL A C 1
ATOM 893 O O . VAL A 1 116 ? 30.207 -24.460 22.766 1.00 31.03 116 VAL A O 1
ATOM 897 N N . GLY A 1 117 ? 29.179 -22.551 23.211 1.00 28.71 117 GLY A N 1
ATOM 898 C CA . GLY A 1 117 ? 28.145 -23.247 23.991 1.00 30.11 117 GLY A CA 1
ATOM 899 C C . GLY A 1 117 ? 27.439 -24.295 23.138 1.00 32.73 117 GLY A C 1
ATOM 900 O O . GLY A 1 117 ? 27.233 -25.443 23.563 1.00 34.04 117 GLY A O 1
ATOM 901 N N . ALA A 1 118 ? 27.086 -23.928 21.910 1.00 32.14 118 ALA A N 1
ATOM 902 C CA . ALA A 1 118 ? 26.452 -24.889 21.017 1.00 32.62 118 ALA A CA 1
ATOM 903 C C . ALA A 1 118 ? 27.392 -26.023 20.663 1.00 33.05 118 ALA A C 1
ATOM 904 O O . ALA A 1 118 ? 26.979 -27.158 20.725 1.00 34.30 118 ALA A O 1
ATOM 906 N N . GLU A 1 119 ? 28.637 -25.730 20.290 1.00 32.51 119 GLU A N 1
ATOM 907 C CA . GLU A 1 119 ? 29.554 -26.788 19.873 1.00 34.36 119 GLU A CA 1
ATOM 908 C C . GLU A 1 119 ? 29.813 -27.784 20.978 1.00 33.61 119 GLU A C 1
ATOM 909 O O . GLU A 1 119 ? 30.193 -28.916 20.700 1.00 33.02 119 GLU A O 1
ATOM 915 N N . MET A 1 120 ? 29.748 -27.328 22.223 1.00 33.03 120 MET A N 1
ATOM 916 C CA . MET A 1 120 ? 29.903 -28.233 23.341 1.00 33.80 120 MET A CA 1
ATOM 917 C C . MET A 1 120 ? 28.861 -29.360 23.237 1.00 33.87 120 MET A C 1
ATOM 918 O O . MET A 1 120 ? 29.154 -30.496 23.580 1.00 33.36 120 MET A O 1
ATOM 923 N N . ALA A 1 121 ? 27.658 -29.044 22.764 1.00 33.46 121 ALA A N 1
ATOM 924 C CA . ALA A 1 121 ? 26.646 -30.087 22.531 1.00 36.61 121 ALA A CA 1
ATOM 925 C C . ALA A 1 121 ? 27.037 -31.096 21.428 1.00 38.44 121 ALA A C 1
ATOM 926 O O . ALA A 1 121 ? 26.460 -32.178 21.363 1.00 39.12 121 ALA A O 1
ATOM 928 N N . SER A 1 122 ? 28.012 -30.748 20.583 1.00 39.28 122 SER A N 1
ATOM 929 C CA . SER A 1 122 ? 28.426 -31.628 19.471 1.00 41.41 122 SER A CA 1
ATOM 930 C C . SER A 1 122 ? 29.734 -32.356 19.705 1.00 42.39 122 SER A C 1
ATOM 931 O O . SER A 1 122 ? 30.297 -32.905 18.759 1.00 45.18 122 SER A O 1
ATOM 934 N N . GLY A 1 123 ? 30.262 -32.326 20.925 1.00 42.57 123 GLY A N 1
ATOM 935 C CA . GLY A 1 123 ? 31.516 -33.017 21.217 1.00 41.12 123 GLY A CA 1
ATOM 936 C C . GLY A 1 123 ? 32.806 -32.205 21.155 1.00 41.71 123 GLY A C 1
ATOM 937 O O . GLY A 1 123 ? 33.898 -32.778 21.035 1.00 40.99 123 GLY A O 1
ATOM 938 N N . LEU A 1 124 ? 32.708 -30.878 21.263 1.00 40.79 124 LEU A N 1
ATOM 939 C CA . LEU A 1 124 ? 33.907 -30.043 21.344 1.00 39.55 124 LEU A CA 1
ATOM 940 C C . LEU A 1 124 ? 34.821 -30.606 22.423 1.00 39.06 124 LEU A C 1
ATOM 941 O O . LEU A 1 124 ? 36.041 -30.598 22.265 1.00 38.86 124 LEU A O 1
ATOM 946 N N . ASP A 1 125 ? 34.222 -31.042 23.542 1.00 37.86 125 ASP A N 1
ATOM 947 C CA . ASP A 1 125 ? 34.956 -31.724 24.604 1.00 37.20 125 ASP A CA 1
ATOM 948 C C . ASP A 1 125 ? 34.695 -33.227 24.436 1.00 38.62 125 ASP A C 1
ATOM 949 O O . ASP A 1 125 ? 33.575 -33.681 24.603 1.00 38.83 125 ASP A O 1
ATOM 954 N N . PRO A 1 126 ? 35.729 -33.999 24.080 1.00 39.53 126 PRO A N 1
ATOM 955 C CA . PRO A 1 126 ? 35.565 -35.435 23.852 1.00 40.57 126 PRO A CA 1
ATOM 956 C C . PRO A 1 126 ? 35.051 -36.207 25.071 1.00 41.65 126 PRO A C 1
ATOM 957 O O . PRO A 1 126 ? 34.526 -37.320 24.925 1.00 43.61 126 PRO A O 1
ATOM 961 N N . PHE A 1 127 ? 35.182 -35.623 26.254 1.00 41.28 127 PHE A N 1
ATOM 962 C CA . PHE A 1 127 ? 34.913 -36.335 27.500 1.00 40.10 127 PHE A CA 1
ATOM 963 C C . PHE A 1 127 ? 33.650 -35.894 28.230 1.00 39.29 127 PHE A C 1
ATOM 964 O O . PHE A 1 127 ? 33.333 -36.428 29.291 1.00 39.41 127 PHE A O 1
ATOM 972 N N . TRP A 1 128 ? 32.911 -34.946 27.656 1.00 36.38 128 TRP A N 1
ATOM 973 C CA . TRP A 1 128 ? 31.736 -34.393 28.332 1.00 35.54 128 TRP A CA 1
ATOM 974 C C . TRP A 1 128 ? 30.905 -33.561 27.377 1.00 35.35 128 TRP A C 1
ATOM 975 O O . TRP A 1 128 ? 31.424 -32.709 26.671 1.00 34.88 128 TRP A O 1
ATOM 986 N N . ARG A 1 129 ? 29.606 -33.790 27.376 1.00 35.43 129 ARG A N 1
ATOM 987 C CA . ARG A 1 129 ? 28.735 -33.102 26.464 1.00 35.59 129 ARG A CA 1
ATOM 988 C C . ARG A 1 129 ? 27.475 -32.798 27.258 1.00 35.57 129 ARG A C 1
ATOM 989 O O . ARG A 1 129 ? 26.960 -33.679 27.954 1.00 35.46 129 ARG A O 1
ATOM 997 N N . PRO A 1 130 ? 26.981 -31.540 27.200 1.00 34.47 130 PRO A N 1
ATOM 998 C CA . PRO A 1 130 ? 25.755 -31.243 27.954 1.00 32.42 130 PRO A CA 1
ATOM 999 C C . PRO A 1 130 ? 24.466 -31.744 27.314 1.00 32.22 130 PRO A C 1
ATOM 1000 O O . PRO A 1 130 ? 24.364 -31.777 26.074 1.00 32.24 130 PRO A O 1
ATOM 1004 N N . ASP A 1 131 ? 23.478 -32.085 28.154 1.00 31.12 131 ASP A N 1
ATOM 1005 C CA . ASP A 1 131 ? 22.111 -32.430 27.696 1.00 30.75 131 ASP A CA 1
ATOM 1006 C C . ASP A 1 131 ? 21.344 -31.149 27.444 1.00 32.36 131 ASP A C 1
ATOM 1007 O O . ASP A 1 131 ? 20.501 -31.067 26.545 1.00 33.74 131 ASP A O 1
ATOM 1012 N N . VAL A 1 132 ? 21.605 -30.154 28.282 1.00 32.17 132 VAL A N 1
ATOM 1013 C CA . VAL A 1 132 ? 20.970 -28.862 28.129 1.00 30.59 132 VAL A CA 1
ATOM 1014 C C . VAL A 1 132 ? 22.047 -27.775 28.091 1.00 29.95 132 VAL A C 1
ATOM 1015 O O . VAL A 1 132 ? 23.020 -27.826 28.856 1.00 28.46 132 VAL A O 1
ATOM 1019 N N . VAL A 1 133 ? 21.870 -26.798 27.210 1.00 28.02 133 VAL A N 1
ATOM 1020 C CA . VAL A 1 133 ? 22.740 -25.639 27.171 1.00 28.02 133 VAL A CA 1
ATOM 1021 C C . VAL A 1 133 ? 21.944 -24.505 27.771 1.00 27.81 133 VAL A C 1
ATOM 1022 O O . VAL A 1 133 ? 20.878 -24.172 27.272 1.00 31.01 133 VAL A O 1
ATOM 1026 N N . HIS A 1 134 ? 22.392 -23.982 28.896 1.00 26.90 134 HIS A N 1
ATOM 1027 C CA . HIS A 1 134 ? 21.637 -22.931 29.596 1.00 27.38 134 HIS A CA 1
ATOM 1028 C C . HIS A 1 134 ? 22.297 -21.564 29.412 1.00 27.46 134 HIS A C 1
ATOM 1029 O O . HIS A 1 134 ? 23.325 -21.268 30.023 1.00 29.34 134 HIS A O 1
ATOM 1036 N N . ALA A 1 135 ? 21.731 -20.726 28.549 1.00 28.90 135 ALA A N 1
ATOM 1037 C CA . ALA A 1 135 ? 22.401 -19.457 28.170 1.00 28.37 135 ALA A CA 1
ATOM 1038 C C . ALA A 1 135 ? 21.813 -18.328 28.995 1.00 28.63 135 ALA A C 1
ATOM 1039 O O . ALA A 1 135 ? 20.640 -18.363 29.339 1.00 30.04 135 ALA A O 1
ATOM 1041 N N . HIS A 1 136 ? 22.605 -17.310 29.327 1.00 29.02 136 HIS A N 1
ATOM 1042 C CA . HIS A 1 136 ? 22.129 -16.253 30.230 1.00 25.67 136 HIS A CA 1
ATOM 1043 C C . HIS A 1 136 ? 22.304 -14.891 29.579 1.00 26.82 136 HIS A C 1
ATOM 1044 O O . HIS A 1 136 ? 23.422 -14.499 29.296 1.00 26.92 136 HIS A O 1
ATOM 1051 N N . ASP A 1 137 ? 21.210 -14.173 29.338 1.00 27.54 137 ASP A N 1
ATOM 1052 C CA . ASP A 1 137 ? 21.254 -12.786 28.856 1.00 28.48 137 ASP A CA 1
ATOM 1053 C C . ASP A 1 137 ? 21.762 -12.704 27.414 1.00 28.29 137 ASP A C 1
ATOM 1054 O O . ASP A 1 137 ? 22.189 -13.713 26.827 1.00 27.96 137 ASP A O 1
ATOM 1059 N N . TRP A 1 138 ? 21.718 -11.509 26.844 1.00 28.51 138 TRP A N 1
ATOM 1060 C CA . TRP A 1 138 ? 22.039 -11.332 25.416 1.00 29.78 138 TRP A CA 1
ATOM 1061 C C . TRP A 1 138 ? 23.407 -11.868 25.013 1.00 28.23 138 TRP A C 1
ATOM 1062 O O . TRP A 1 138 ? 23.553 -12.480 23.976 1.00 28.85 138 TRP A O 1
ATOM 1073 N N . HIS A 1 139 ? 24.398 -11.667 25.854 1.00 30.41 139 HIS A N 1
ATOM 1074 C CA . HIS A 1 139 ? 25.763 -12.156 25.566 1.00 31.69 139 HIS A CA 1
ATOM 1075 C C . HIS A 1 139 ? 25.806 -13.594 25.079 1.00 31.48 139 HIS A C 1
ATOM 1076 O O . HIS A 1 139 ? 26.641 -13.949 24.229 1.00 31.75 139 HIS A O 1
ATOM 1083 N N . ALA A 1 140 ? 24.908 -14.420 25.615 1.00 29.99 140 ALA A N 1
ATOM 1084 C CA . ALA A 1 140 ? 24.905 -15.860 25.309 1.00 29.74 140 ALA A CA 1
ATOM 1085 C C . ALA A 1 140 ? 23.757 -16.202 24.380 1.00 29.41 140 ALA A C 1
ATOM 1086 O O . ALA A 1 140 ? 23.503 -17.379 24.094 1.00 30.24 140 ALA A O 1
ATOM 1088 N N . GLY A 1 141 ? 23.067 -15.156 23.934 1.00 28.57 141 GLY A N 1
ATOM 1089 C CA . GLY A 1 141 ? 21.831 -15.246 23.154 1.00 30.17 141 GLY A CA 1
ATOM 1090 C C . GLY A 1 141 ? 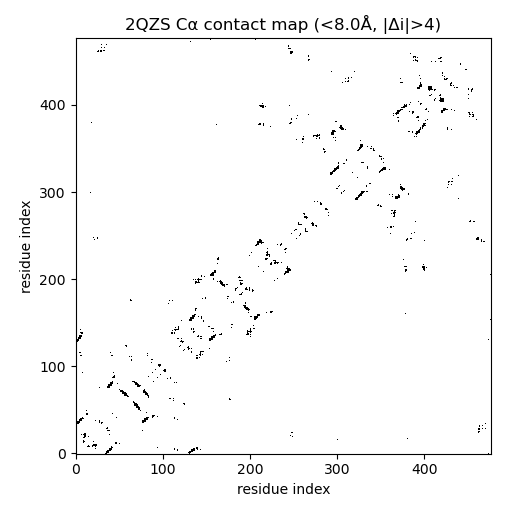21.876 -16.073 21.892 1.00 30.17 141 GLY A C 1
ATOM 1091 O O . GLY A 1 141 ? 20.881 -16.682 21.528 1.00 29.24 141 GLY A O 1
ATOM 1092 N N . LEU A 1 142 ? 23.027 -16.106 21.224 1.00 30.64 142 LEU A N 1
ATOM 1093 C CA . LEU A 1 142 ? 23.172 -16.916 19.989 1.00 30.27 142 LEU A CA 1
ATOM 1094 C C . LEU A 1 142 ? 23.355 -18.397 20.256 1.00 31.22 142 LEU A C 1
ATOM 1095 O O . LEU A 1 142 ? 23.283 -19.209 19.320 1.00 34.58 142 LEU A O 1
ATOM 1100 N N . ALA A 1 143 ? 23.628 -18.793 21.496 1.00 30.35 143 ALA A N 1
ATOM 1101 C CA . ALA A 1 143 ? 23.797 -20.231 21.730 1.00 29.86 143 ALA A CA 1
ATOM 1102 C C . ALA A 1 143 ? 22.589 -21.046 21.226 1.00 29.94 143 ALA A C 1
ATOM 1103 O O . ALA A 1 143 ? 22.753 -22.009 20.499 1.00 30.03 143 ALA A O 1
ATOM 1105 N N . PRO A 1 144 ? 21.365 -20.631 21.549 1.00 31.40 144 PRO A N 1
ATOM 1106 C CA . PRO A 1 144 ? 20.229 -21.424 21.005 1.00 32.48 144 PRO A CA 1
ATOM 1107 C C . PRO A 1 144 ? 20.035 -21.334 19.471 1.00 33.64 144 PRO A C 1
ATOM 1108 O O . PRO A 1 144 ? 19.426 -22.217 18.870 1.00 34.08 144 PRO A O 1
ATOM 1112 N N . ALA A 1 145 ? 20.509 -20.262 18.848 1.00 34.27 145 ALA A N 1
ATOM 1113 C CA . ALA A 1 145 ? 20.421 -20.127 17.392 1.00 33.43 145 ALA A CA 1
ATOM 1114 C C . ALA A 1 145 ? 21.392 -21.085 16.693 1.00 34.53 145 ALA A C 1
ATOM 1115 O O . ALA A 1 145 ? 21.016 -21.764 15.738 1.00 35.12 145 ALA A O 1
ATOM 1117 N N . TYR A 1 146 ? 22.636 -21.145 17.168 1.00 33.37 146 TYR A N 1
ATOM 1118 C CA . TYR A 1 146 ? 23.562 -22.135 16.659 1.00 34.33 146 TYR A CA 1
ATOM 1119 C C . TYR A 1 146 ? 23.068 -23.579 16.866 1.00 34.99 146 TYR A C 1
ATOM 1120 O O . TYR A 1 146 ? 23.265 -24.436 16.017 1.00 36.81 146 TYR A O 1
ATOM 1129 N N . LEU A 1 147 ? 22.461 -23.844 18.011 1.00 34.81 147 LEU A N 1
ATOM 1130 C CA . LEU A 1 147 ? 21.840 -25.124 18.283 1.00 36.21 147 LEU A CA 1
ATOM 1131 C C . LEU A 1 147 ? 20.715 -25.424 17.268 1.00 36.94 147 LEU A C 1
ATOM 1132 O O . LEU A 1 147 ? 20.675 -26.501 16.668 1.00 35.71 147 LEU A O 1
ATOM 1137 N N . ALA A 1 148 ? 19.797 -24.487 17.088 1.00 37.81 148 ALA A N 1
ATOM 1138 C CA . ALA A 1 148 ? 18.759 -24.662 16.065 1.00 39.96 148 ALA A CA 1
ATOM 1139 C C . ALA A 1 148 ? 19.369 -24.925 14.663 1.00 40.75 148 ALA A C 1
ATOM 1140 O O . ALA A 1 148 ? 18.993 -25.880 13.992 1.00 40.95 148 ALA A O 1
ATOM 1142 N N . ALA A 1 149 ? 20.324 -24.099 14.243 1.00 41.83 149 ALA A N 1
ATOM 1143 C CA . ALA A 1 149 ? 20.984 -24.292 12.950 1.00 42.92 149 ALA A CA 1
ATOM 1144 C C . ALA A 1 149 ? 21.586 -25.686 12.787 1.00 45.05 149 ALA A C 1
ATOM 1145 O O . ALA A 1 149 ? 21.768 -26.168 11.652 1.00 45.02 149 ALA A O 1
ATOM 1147 N N . ARG A 1 150 ? 21.926 -26.331 13.903 1.00 45.02 150 ARG A N 1
ATOM 1148 C CA . ARG A 1 150 ? 22.601 -27.624 13.821 1.00 45.48 150 ARG A CA 1
ATOM 1149 C C . ARG A 1 150 ? 21.659 -28.798 14.047 1.00 46.52 150 ARG A C 1
ATOM 1150 O O . ARG A 1 150 ? 22.110 -29.928 14.178 1.00 47.66 150 ARG A O 1
ATOM 1158 N N . GLY A 1 151 ? 20.357 -28.544 14.112 1.00 46.81 151 GLY A N 1
ATOM 1159 C CA . GLY A 1 151 ? 19.414 -29.642 14.325 1.00 47.48 151 GLY A CA 1
ATOM 1160 C C . GLY A 1 151 ? 19.157 -29.983 15.783 1.00 48.01 151 GLY A C 1
ATOM 1161 O O . GLY A 1 151 ? 18.658 -31.065 16.086 1.00 48.55 151 GLY A O 1
ATOM 1162 N N . ARG A 1 152 ? 19.487 -29.050 16.684 1.00 47.42 152 ARG A N 1
ATOM 1163 C CA . ARG A 1 152 ? 19.220 -29.180 18.131 1.00 45.29 152 ARG A CA 1
ATOM 1164 C C . ARG A 1 152 ? 19.776 -30.444 18.758 1.00 44.26 152 ARG A C 1
ATOM 1165 O O . ARG A 1 152 ? 19.027 -31.238 19.324 1.00 44.34 152 ARG A O 1
ATOM 1173 N N . PRO A 1 153 ? 21.100 -30.621 18.704 1.00 43.11 153 PRO A N 1
ATOM 1174 C CA . PRO A 1 153 ? 21.731 -31.774 19.345 1.00 41.93 153 PRO A CA 1
ATOM 1175 C C . PRO A 1 153 ? 21.632 -31.753 20.874 1.00 41.88 153 PRO A C 1
ATOM 1176 O O . PRO A 1 153 ? 21.926 -32.771 21.508 1.00 42.67 153 PRO A O 1
ATOM 1180 N N . ALA A 1 154 ? 21.261 -30.608 21.462 1.00 40.07 154 ALA A N 1
ATOM 1181 C CA . ALA A 1 154 ? 20.938 -30.535 22.897 1.00 38.18 154 ALA A CA 1
ATOM 1182 C C . ALA A 1 154 ? 19.786 -29.589 23.088 1.00 37.62 154 ALA A C 1
ATOM 1183 O O . ALA A 1 154 ? 19.506 -28.767 22.209 1.00 37.36 154 ALA A O 1
ATOM 1185 N N . LYS A 1 155 ? 19.103 -29.683 24.227 1.00 36.99 155 LYS A N 1
ATOM 1186 C CA . LYS A 1 155 ? 18.019 -28.737 24.497 1.00 36.44 155 LYS A CA 1
ATOM 1187 C C . LYS A 1 155 ? 18.610 -27.452 25.032 1.00 36.62 155 LYS A C 1
ATOM 1188 O O . LYS A 1 155 ? 19.749 -27.447 25.495 1.00 34.74 155 LYS A O 1
ATOM 1194 N N . SER A 1 156 ? 17.828 -26.371 25.003 1.00 35.71 156 SER A N 1
ATOM 1195 C CA . SER A 1 156 ? 18.333 -25.106 25.494 1.00 35.14 156 SER A CA 1
ATOM 1196 C C . SER A 1 156 ? 17.322 -24.353 26.336 1.00 33.73 156 SER A C 1
ATOM 1197 O O . SER A 1 156 ? 16.125 -24.301 26.013 1.00 34.34 156 SER A O 1
ATOM 1200 N N . VAL A 1 157 ? 17.814 -23.765 27.422 1.00 32.11 157 VAL A N 1
ATOM 1201 C CA . VAL A 1 157 ? 17.048 -22.743 28.130 1.00 31.19 157 VAL A CA 1
ATOM 1202 C C . VAL A 1 157 ? 17.709 -21.382 28.044 1.00 30.79 157 VAL A C 1
ATOM 1203 O O . VAL A 1 157 ? 18.935 -21.261 27.973 1.00 30.07 157 VAL A O 1
ATOM 1207 N N . PHE A 1 158 ? 16.889 -20.351 27.925 1.00 29.76 158 PHE A N 1
ATOM 1208 C CA . PHE A 1 158 ? 17.453 -19.043 27.857 1.00 29.18 158 PHE A CA 1
ATOM 1209 C C . PHE A 1 158 ? 16.923 -18.302 29.054 1.00 29.32 158 PHE A C 1
ATOM 1210 O O . PHE A 1 158 ? 15.707 -18.207 29.232 1.00 28.48 158 PHE A O 1
ATOM 1218 N N . THR A 1 159 ? 17.826 -17.794 29.898 1.00 29.59 159 THR A N 1
ATOM 1219 C CA . THR A 1 159 ? 17.366 -16.928 30.975 1.00 29.24 159 THR A CA 1
ATOM 1220 C C . THR A 1 159 ? 17.690 -15.454 30.834 1.00 30.61 159 THR A C 1
ATOM 1221 O O . THR A 1 159 ? 18.831 -15.027 30.606 1.00 30.47 159 THR A O 1
ATOM 1225 N N . VAL A 1 160 ? 16.625 -14.672 30.898 1.00 32.38 160 VAL A N 1
ATOM 1226 C CA . VAL A 1 160 ? 16.761 -13.246 30.900 1.00 33.55 160 VAL A CA 1
ATOM 1227 C C . VAL A 1 160 ? 16.940 -12.779 32.327 1.00 33.48 160 VAL A C 1
ATOM 1228 O O . VAL A 1 160 ? 16.102 -13.017 33.246 1.00 32.73 160 VAL A O 1
ATOM 1232 N N . HIS A 1 161 ? 18.075 -12.133 32.509 1.00 31.57 161 HIS A N 1
ATOM 1233 C CA . HIS A 1 161 ? 18.382 -11.454 33.735 1.00 31.21 161 HIS A CA 1
ATOM 1234 C C . HIS A 1 161 ? 17.971 -10.008 33.596 1.00 32.19 161 HIS A C 1
ATOM 1235 O O . HIS A 1 161 ? 17.756 -9.343 34.582 1.00 33.55 161 HIS A O 1
ATOM 1242 N N . ASN A 1 162 ? 17.875 -9.519 32.368 1.00 32.04 162 ASN A N 1
ATOM 1243 C CA . ASN A 1 162 ? 17.523 -8.126 32.153 1.00 32.66 162 ASN A CA 1
ATOM 1244 C C . ASN A 1 162 ? 17.224 -7.859 30.692 1.00 34.08 162 ASN A C 1
ATOM 1245 O O . ASN A 1 162 ? 18.136 -7.875 29.845 1.00 33.72 162 ASN A O 1
ATOM 1250 N N . LEU A 1 163 ? 15.948 -7.571 30.421 1.00 34.57 163 LEU A N 1
ATOM 1251 C CA . LEU A 1 163 ? 15.414 -7.413 29.056 1.00 35.06 163 LEU A CA 1
ATOM 1252 C C . LEU A 1 163 ? 15.721 -6.077 28.398 1.00 35.11 163 LEU A C 1
ATOM 1253 O O . LEU A 1 163 ? 15.510 -5.906 27.195 1.00 35.21 163 LEU A O 1
ATOM 1258 N N . ALA A 1 164 ? 16.239 -5.131 29.169 1.00 35.15 164 ALA A N 1
ATOM 1259 C CA . ALA A 1 164 ? 16.621 -3.820 28.642 1.00 36.22 164 ALA A CA 1
ATOM 1260 C C . ALA A 1 164 ? 17.899 -3.827 27.764 1.00 37.57 164 ALA A C 1
ATOM 1261 O O . ALA A 1 164 ? 18.144 -2.894 26.987 1.00 37.82 164 ALA A O 1
ATOM 1263 N N . TYR A 1 165 ? 18.721 -4.855 27.903 1.00 37.47 165 TYR A N 1
ATOM 1264 C CA . TYR A 1 165 ? 19.968 -4.934 27.147 1.00 38.31 165 TYR A CA 1
ATOM 1265 C C . TYR A 1 165 ? 19.776 -5.945 26.039 1.00 37.57 165 TYR A C 1
ATOM 1266 O O . TYR A 1 165 ? 19.721 -7.145 26.300 1.00 36.90 165 TYR A O 1
ATOM 1275 N N . GLN A 1 166 ? 19.685 -5.448 24.809 1.00 36.80 166 GLN A N 1
ATOM 1276 C CA . GLN A 1 166 ? 19.183 -6.242 23.688 1.00 37.17 166 GLN A CA 1
ATOM 1277 C C . GLN A 1 166 ? 20.254 -6.821 22.736 1.00 35.66 166 GLN A C 1
ATOM 1278 O O . GLN A 1 166 ? 19.919 -7.602 21.832 1.00 35.92 166 GLN A O 1
ATOM 1284 N N . GLY A 1 167 ? 21.515 -6.430 22.897 1.00 35.59 167 GLY A N 1
ATOM 1285 C CA . GLY A 1 167 ? 22.589 -6.922 21.978 1.00 35.69 167 GLY A CA 1
ATOM 1286 C C . GLY A 1 167 ? 22.275 -6.698 20.496 1.00 35.54 167 GLY A C 1
ATOM 1287 O O . GLY A 1 167 ? 22.185 -7.638 19.708 1.00 34.28 167 GLY A O 1
ATOM 1288 N N . MET A 1 168 ? 22.079 -5.434 20.140 1.00 37.10 168 MET A N 1
ATOM 1289 C CA . MET A 1 168 ? 21.734 -4.997 18.779 1.00 38.41 168 MET A CA 1
ATOM 1290 C C . MET A 1 168 ? 22.976 -4.842 17.947 1.00 37.86 168 MET A C 1
ATOM 1291 O O . MET A 1 168 ? 23.917 -4.188 18.375 1.00 38.29 168 MET A O 1
ATOM 1296 N N . PHE A 1 169 ? 22.981 -5.429 16.756 1.00 37.47 169 PHE A N 1
ATOM 1297 C CA . PHE A 1 169 ? 24.105 -5.228 15.852 1.00 38.03 169 PHE A CA 1
ATOM 1298 C C . PHE A 1 169 ? 23.543 -5.062 14.456 1.00 39.49 169 PHE A C 1
ATOM 1299 O O . PHE A 1 169 ? 22.496 -5.613 14.147 1.00 38.83 169 PHE A O 1
ATOM 1307 N N . TYR A 1 170 ? 24.239 -4.297 13.622 1.00 41.98 170 TYR A N 1
ATOM 1308 C CA . TYR A 1 170 ? 23.841 -4.122 12.225 1.00 44.15 170 TYR A CA 1
ATOM 1309 C C . TYR A 1 170 ? 23.667 -5.456 11.505 1.00 42.98 170 TYR A C 1
ATOM 1310 O O . TYR A 1 170 ? 24.445 -6.402 11.711 1.00 42.14 170 TYR A O 1
ATOM 1319 N N . ALA A 1 171 ? 22.650 -5.501 10.647 1.00 40.47 171 ALA A N 1
ATOM 1320 C CA . ALA A 1 171 ? 22.303 -6.674 9.867 1.00 41.31 171 ALA A CA 1
ATOM 1321 C C . ALA A 1 171 ? 23.417 -7.244 8.988 1.00 41.57 171 ALA A C 1
ATOM 1322 O O . ALA A 1 171 ? 23.437 -8.438 8.732 1.00 42.70 171 ALA A O 1
ATOM 1324 N N . HIS A 1 172 ? 24.334 -6.413 8.509 1.00 41.51 172 HIS A N 1
ATOM 1325 C CA . HIS A 1 172 ? 25.358 -6.940 7.611 1.00 42.21 172 HIS A CA 1
ATOM 1326 C C . HIS A 1 172 ? 26.224 -7.988 8.335 1.00 41.56 172 HIS A C 1
ATOM 1327 O O . HIS A 1 172 ? 26.862 -8.838 7.697 1.00 41.02 172 HIS A O 1
ATOM 1334 N N . HIS A 1 173 ? 26.209 -7.957 9.665 1.00 40.70 173 HIS A N 1
ATOM 1335 C CA . HIS A 1 173 ? 27.048 -8.905 10.449 1.00 39.95 173 HIS A CA 1
ATOM 1336 C C . HIS A 1 173 ? 26.585 -10.339 10.387 1.00 39.62 173 HIS A C 1
ATOM 1337 O O . HIS A 1 173 ? 27.303 -11.224 10.846 1.00 38.75 173 HIS A O 1
ATOM 1344 N N . MET A 1 174 ? 25.399 -10.565 9.813 1.00 39.68 174 MET A N 1
ATOM 1345 C CA . MET A 1 174 ? 24.951 -11.914 9.439 1.00 40.30 174 MET A CA 1
ATOM 1346 C C . MET A 1 174 ? 26.029 -12.605 8.609 1.00 42.04 174 MET A C 1
ATOM 1347 O O . MET A 1 174 ? 26.150 -13.836 8.628 1.00 42.66 174 MET A O 1
ATOM 1352 N N . ASN A 1 175 ? 26.821 -11.802 7.891 1.00 43.10 175 ASN A N 1
ATOM 1353 C CA . ASN A 1 175 ? 27.920 -12.317 7.070 1.00 43.22 175 ASN A CA 1
ATOM 1354 C C . ASN A 1 175 ? 29.102 -12.865 7.863 1.00 42.69 175 ASN A C 1
ATOM 1355 O O . ASN A 1 175 ? 29.933 -13.624 7.321 1.00 42.38 175 ASN A O 1
ATOM 1360 N N . ASP A 1 176 ? 29.203 -12.415 9.113 1.00 41.64 176 ASP A N 1
ATOM 1361 C CA . ASP A 1 176 ? 30.366 -12.627 9.951 1.00 39.33 176 ASP A CA 1
ATOM 1362 C C . ASP A 1 176 ? 30.148 -13.697 11.009 1.00 38.87 176 ASP A C 1
ATOM 1363 O O . ASP A 1 176 ? 31.102 -14.125 11.642 1.00 36.94 176 ASP A O 1
ATOM 1368 N N . ILE A 1 177 ? 28.908 -14.101 11.258 1.00 37.90 177 ILE A N 1
ATOM 1369 C CA . ILE A 1 177 ? 28.667 -14.952 12.439 1.00 37.74 177 ILE A CA 1
ATOM 1370 C C . ILE A 1 177 ? 28.239 -16.359 12.089 1.00 37.66 177 ILE A C 1
ATOM 1371 O O . ILE A 1 177 ? 27.802 -17.113 12.953 1.00 36.59 177 ILE A O 1
ATOM 1376 N N . GLN A 1 178 ? 28.353 -16.702 10.804 1.00 38.00 178 GLN A N 1
ATOM 1377 C CA . GLN A 1 178 ? 28.149 -18.072 10.337 1.00 37.06 178 GLN A CA 1
ATOM 1378 C C . GLN A 1 178 ? 26.813 -18.663 10.739 1.00 37.80 178 GLN A C 1
ATOM 1379 O O . GLN A 1 178 ? 26.731 -19.845 11.106 1.00 38.29 178 GLN A O 1
ATOM 1385 N N . LEU A 1 179 ? 25.755 -17.861 10.663 1.00 37.27 179 LEU A N 1
ATOM 1386 C CA . LEU A 1 179 ? 24.413 -18.393 10.815 1.00 38.33 179 LEU A CA 1
ATOM 1387 C C . LEU A 1 179 ? 23.666 -18.353 9.465 1.00 41.40 179 LEU A C 1
ATOM 1388 O O . LEU A 1 179 ? 23.944 -17.480 8.640 1.00 42.52 179 LEU A O 1
ATOM 1393 N N . PRO A 1 180 ? 22.697 -19.267 9.254 1.00 42.64 180 PRO A N 1
ATOM 1394 C CA . PRO A 1 180 ? 21.937 -19.193 8.015 1.00 44.24 180 PRO A CA 1
ATOM 1395 C C . PRO A 1 180 ? 21.301 -17.831 7.856 1.00 45.60 180 PRO A C 1
ATOM 1396 O O . PRO A 1 180 ? 20.639 -17.333 8.778 1.00 45.80 180 PRO A O 1
ATOM 1400 N N . TRP A 1 181 ? 21.517 -17.223 6.695 1.00 46.34 181 TRP A N 1
ATOM 1401 C CA . TRP A 1 181 ? 20.890 -15.948 6.389 1.00 48.08 181 TRP A CA 1
ATOM 1402 C C . TRP A 1 181 ? 19.388 -15.966 6.614 1.00 47.12 181 TRP A C 1
ATOM 1403 O O . TRP A 1 181 ? 18.805 -14.942 6.955 1.00 47.60 181 TRP A O 1
ATOM 1414 N N . SER A 1 182 ? 18.765 -17.125 6.453 1.00 46.26 182 SER A N 1
ATOM 1415 C CA . SER A 1 182 ? 17.331 -17.230 6.702 1.00 46.77 182 SER A CA 1
ATOM 1416 C C . SER A 1 182 ? 16.917 -16.991 8.177 1.00 45.71 182 SER A C 1
ATOM 1417 O O . SER A 1 182 ? 15.734 -16.797 8.471 1.00 44.58 182 SER A O 1
ATOM 1420 N N . PHE A 1 183 ? 17.889 -16.996 9.091 1.00 44.14 183 PHE A N 1
ATOM 1421 C CA . PHE A 1 183 ? 17.621 -16.642 10.505 1.00 43.05 183 PHE A CA 1
ATOM 1422 C C . PHE A 1 183 ? 17.308 -15.151 10.665 1.00 42.36 183 PHE A C 1
ATOM 1423 O O . PHE A 1 183 ? 16.682 -14.727 11.640 1.00 41.35 183 PHE A O 1
ATOM 1431 N N . PHE A 1 184 ? 17.746 -14.349 9.703 1.00 43.21 184 PHE A N 1
ATOM 1432 C CA . PHE A 1 184 ? 17.426 -12.931 9.725 1.00 44.15 184 PHE A CA 1
ATOM 1433 C C . PHE A 1 184 ? 15.981 -12.677 9.259 1.00 46.13 184 PHE A C 1
ATOM 1434 O O . PHE A 1 184 ? 15.719 -12.300 8.106 1.00 47.22 184 PHE A O 1
ATOM 1442 N N . ASN A 1 185 ? 15.053 -12.871 10.192 1.00 46.09 185 ASN A N 1
ATOM 1443 C CA . ASN A 1 185 ? 13.639 -12.792 9.945 1.00 46.47 185 ASN A CA 1
ATOM 1444 C C . ASN A 1 185 ? 12.997 -12.381 11.264 1.00 47.07 185 ASN A C 1
ATOM 1445 O O . ASN A 1 185 ? 13.540 -12.672 12.335 1.00 46.28 185 ASN A O 1
ATOM 1450 N N . ILE A 1 186 ? 11.853 -11.710 11.198 1.00 47.18 186 ILE A N 1
ATOM 1451 C CA . ILE A 1 186 ? 11.049 -11.449 12.392 1.00 48.52 186 ILE A CA 1
ATOM 1452 C C . ILE A 1 186 ? 10.762 -12.730 13.187 1.00 47.76 186 ILE A C 1
ATOM 1453 O O . ILE A 1 186 ? 10.723 -12.708 14.416 1.00 46.71 186 ILE A O 1
ATOM 1458 N N . HIS A 1 187 ? 10.546 -13.838 12.482 1.00 47.36 187 HIS A N 1
ATOM 1459 C CA . HIS A 1 187 ? 10.470 -15.138 13.130 1.00 46.97 187 HIS A CA 1
ATOM 1460 C C . HIS A 1 187 ? 11.882 -15.719 13.093 1.00 44.72 187 HIS A C 1
ATOM 1461 O O . HIS A 1 187 ? 12.187 -16.606 12.303 1.00 42.67 187 HIS A O 1
ATOM 1468 N N . GLY A 1 188 ? 12.739 -15.180 13.960 1.00 41.91 188 GLY A N 1
ATOM 1469 C CA . GLY A 1 188 ? 14.166 -15.417 13.934 1.00 39.23 188 GLY A CA 1
ATOM 1470 C C . GLY A 1 188 ? 14.777 -14.280 14.724 1.00 38.15 188 GLY A C 1
ATOM 1471 O O . GLY A 1 188 ? 14.105 -13.694 15.577 1.00 37.39 188 GLY A O 1
ATOM 1472 N N . LEU A 1 189 ? 16.020 -13.927 14.418 1.00 36.44 189 LEU A N 1
ATOM 1473 C CA . LEU A 1 189 ? 16.752 -13.012 15.272 1.00 37.50 189 LEU A CA 1
ATOM 1474 C C . LEU A 1 189 ? 16.662 -11.551 14.869 1.00 37.82 189 LEU A C 1
ATOM 1475 O O . LEU A 1 189 ? 17.366 -10.711 15.426 1.00 37.89 189 LEU A O 1
ATOM 1480 N N . GLU A 1 190 ? 15.777 -11.233 13.934 1.00 38.58 190 GLU A N 1
ATOM 1481 C CA . GLU A 1 190 ? 15.664 -9.854 13.498 1.00 40.89 190 GLU A CA 1
ATOM 1482 C C . GLU A 1 190 ? 14.800 -9.034 14.443 1.00 40.10 190 GLU A C 1
ATOM 1483 O O . GLU A 1 190 ? 13.744 -9.481 14.869 1.00 40.41 190 GLU A O 1
ATOM 1489 N N . PHE A 1 191 ? 15.228 -7.811 14.719 1.00 40.59 191 PHE A N 1
ATOM 1490 C CA . PHE A 1 191 ? 14.512 -6.929 15.616 1.00 40.84 191 PHE A CA 1
ATOM 1491 C C . PHE A 1 191 ? 14.759 -5.477 15.201 1.00 41.48 191 PHE A C 1
ATOM 1492 O O . PHE A 1 191 ? 15.878 -4.960 15.328 1.00 41.06 191 PHE A O 1
ATOM 1500 N N . ASN A 1 192 ? 13.709 -4.823 14.707 1.00 42.48 192 ASN A N 1
ATOM 1501 C CA . ASN A 1 192 ? 13.815 -3.431 14.246 1.00 43.65 192 ASN A CA 1
ATOM 1502 C C . ASN A 1 192 ? 14.891 -3.253 13.180 1.00 42.73 192 ASN A C 1
ATOM 1503 O O . ASN A 1 192 ? 15.681 -2.330 13.252 1.00 43.84 192 ASN A O 1
ATOM 1508 N N . GLY A 1 193 ? 14.942 -4.167 12.212 1.00 42.05 193 GLY A N 1
ATOM 1509 C CA . GLY A 1 193 ? 15.900 -4.091 11.114 1.00 42.27 193 GLY A CA 1
ATOM 1510 C C . GLY A 1 193 ? 17.358 -4.367 11.460 1.00 44.41 193 GLY A C 1
ATOM 1511 O O . GLY A 1 193 ? 18.255 -4.129 10.627 1.00 44.38 193 GLY A O 1
ATOM 1512 N N . GLN A 1 194 ? 17.615 -4.838 12.689 1.00 43.79 194 GLN A N 1
ATOM 1513 C CA . GLN A 1 194 ? 18.964 -5.236 13.113 1.00 42.79 194 GLN A CA 1
ATOM 1514 C C . GLN A 1 194 ? 18.969 -6.667 13.669 1.00 40.17 194 GLN A C 1
ATOM 1515 O O . GLN A 1 194 ? 17.911 -7.264 13.902 1.00 38.54 194 GLN A O 1
ATOM 1521 N N . ILE A 1 195 ? 20.168 -7.199 13.897 1.00 37.72 195 ILE A N 1
ATOM 1522 C CA . IL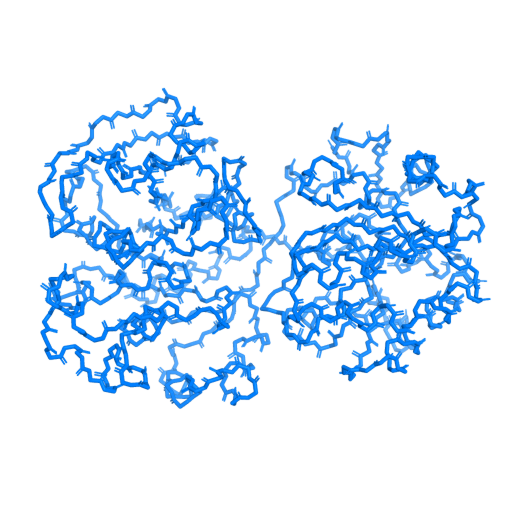E A 1 195 ? 20.334 -8.448 14.613 1.00 37.30 195 ILE A CA 1
ATOM 1523 C C . ILE A 1 195 ? 20.196 -8.115 16.093 1.00 35.76 195 ILE A C 1
ATOM 1524 O O . ILE A 1 195 ? 20.801 -7.149 16.559 1.00 35.72 195 ILE A O 1
ATOM 1529 N N . SER A 1 196 ? 19.424 -8.912 16.826 1.00 34.39 196 SER A N 1
ATOM 1530 C CA . SER A 1 196 ? 19.400 -8.808 18.306 1.00 34.17 196 SER A CA 1
ATOM 1531 C C . SER A 1 196 ? 19.768 -10.154 18.941 1.00 33.01 196 SER A C 1
ATOM 1532 O O . SER A 1 196 ? 19.091 -11.139 18.712 1.00 34.82 196 SER A O 1
ATOM 1535 N N . PHE A 1 197 ? 20.831 -10.187 19.735 1.00 32.19 197 PHE A N 1
ATOM 1536 C CA . PHE A 1 197 ? 21.243 -11.417 20.406 1.00 31.89 197 PHE A CA 1
ATOM 1537 C C . PHE A 1 197 ? 20.184 -11.773 21.449 1.00 30.98 197 PHE A C 1
ATOM 1538 O O . PHE A 1 197 ? 19.930 -12.932 21.687 1.00 30.72 197 PHE A O 1
ATOM 1546 N N . LEU A 1 198 ? 19.558 -10.783 22.083 1.00 31.56 198 LEU A N 1
ATOM 1547 C CA . LEU A 1 198 ? 18.467 -11.113 23.023 1.00 32.87 198 LEU A CA 1
ATOM 1548 C C . LEU A 1 198 ? 17.298 -11.775 22.277 1.00 32.85 198 LEU A C 1
ATOM 1549 O O . LEU A 1 198 ? 16.768 -12.769 22.728 1.00 34.28 198 LEU A O 1
ATOM 1554 N N . LYS A 1 199 ? 16.860 -11.170 21.169 1.00 34.41 199 LYS A N 1
ATOM 1555 C CA . LYS A 1 199 ? 15.747 -11.740 20.344 1.00 35.06 199 LYS A CA 1
ATOM 1556 C C . LYS A 1 199 ? 16.079 -13.177 19.969 1.00 33.65 199 LYS A C 1
ATOM 1557 O O . LYS A 1 199 ? 15.212 -14.062 20.029 1.00 33.35 199 LYS A O 1
ATOM 1563 N N . ALA A 1 200 ? 17.330 -13.406 19.568 1.00 30.75 200 ALA A N 1
ATOM 1564 C CA . ALA A 1 200 ? 17.770 -14.776 19.227 1.00 32.59 200 ALA A CA 1
ATOM 1565 C C . ALA A 1 200 ? 17.642 -15.763 20.380 1.00 32.19 200 ALA A C 1
ATOM 1566 O O . ALA A 1 200 ? 17.162 -16.886 20.203 1.00 33.57 200 ALA A O 1
ATOM 1568 N N . GLY A 1 201 ? 18.087 -15.380 21.571 1.00 32.46 201 GLY A N 1
ATOM 1569 C CA . GLY A 1 201 ? 17.921 -16.302 22.714 1.00 30.94 201 GLY A CA 1
ATOM 1570 C C . GLY A 1 201 ? 16.448 -16.558 23.017 1.00 32.09 201 GLY A C 1
ATOM 1571 O O . GLY A 1 201 ? 16.044 -17.686 23.287 1.00 30.78 201 GLY A O 1
ATOM 1572 N N . LEU A 1 202 ? 15.641 -15.506 22.973 1.00 31.91 202 LEU A N 1
ATOM 1573 C CA . LEU A 1 202 ? 14.212 -15.633 23.265 1.00 33.51 202 LEU A CA 1
ATOM 1574 C C . LEU A 1 202 ? 13.511 -16.452 22.205 1.00 35.03 202 LEU A C 1
ATOM 1575 O O . LEU A 1 202 ? 12.599 -17.184 22.524 1.00 36.92 202 LEU A O 1
ATOM 1580 N N . TYR A 1 203 ? 13.943 -16.338 20.948 1.00 35.46 203 TYR A N 1
ATOM 1581 C CA . TYR A 1 203 ? 13.255 -17.009 19.865 1.00 35.75 203 TYR A CA 1
ATOM 1582 C C . TYR A 1 203 ? 13.645 -18.466 19.700 1.00 35.30 203 TYR A C 1
ATOM 1583 O O . TYR A 1 203 ? 12.769 -19.317 19.548 1.00 35.02 203 TYR A O 1
ATOM 1592 N N . TYR A 1 204 ? 14.938 -18.766 19.734 1.00 33.82 204 TYR A N 1
ATOM 1593 C CA . TYR A 1 204 ? 15.385 -20.117 19.419 1.00 35.22 204 TYR A CA 1
ATOM 1594 C C . TYR A 1 204 ? 15.423 -21.072 20.606 1.00 35.94 204 TYR A C 1
ATOM 1595 O O . TYR A 1 204 ? 15.578 -22.283 20.402 1.00 35.20 204 TYR A O 1
ATOM 1604 N N . ALA A 1 205 ? 15.323 -20.545 21.834 1.00 34.50 205 ALA A N 1
ATOM 1605 C CA . ALA A 1 205 ? 15.420 -21.407 23.033 1.00 36.19 205 ALA A CA 1
ATOM 1606 C C . ALA A 1 205 ? 14.224 -22.345 23.097 1.00 36.68 205 ALA A C 1
ATOM 1607 O O . ALA A 1 205 ? 13.122 -21.959 22.698 1.00 36.32 205 ALA A O 1
ATOM 1609 N N . ASP A 1 206 ? 14.445 -23.562 23.599 1.00 37.29 206 ASP A N 1
ATOM 1610 C CA . ASP A 1 206 ? 13.351 -24.488 23.840 1.00 36.92 206 ASP A CA 1
ATOM 1611 C C . ASP A 1 206 ? 12.456 -23.902 24.929 1.00 36.79 206 ASP A C 1
ATOM 1612 O O . ASP A 1 206 ? 11.224 -24.010 24.872 1.00 38.21 206 ASP A O 1
ATOM 1617 N N . HIS A 1 207 ? 13.062 -23.243 25.905 1.00 35.64 207 HIS A N 1
ATOM 1618 C CA . HIS A 1 207 ? 12.306 -22.683 27.019 1.00 34.87 207 HIS A CA 1
ATOM 1619 C C . HIS A 1 207 ? 13.026 -21.450 27.549 1.00 34.33 207 HIS A C 1
ATOM 1620 O O . HIS A 1 207 ? 14.263 -21.422 27.622 1.00 34.71 207 HIS A O 1
ATOM 1627 N N . ILE A 1 208 ? 12.238 -20.454 27.913 1.00 34.06 208 ILE A N 1
ATOM 1628 C CA . ILE A 1 208 ? 12.714 -19.183 28.443 1.00 34.32 208 ILE A CA 1
ATOM 1629 C C . ILE A 1 208 ? 12.339 -19.089 29.924 1.00 36.19 208 ILE A C 1
ATOM 1630 O O . ILE A 1 208 ? 11.227 -19.469 30.340 1.00 35.84 208 ILE A O 1
ATOM 1635 N N . THR A 1 209 ? 13.266 -18.542 30.700 1.00 34.75 209 THR A N 1
ATOM 1636 C CA . THR A 1 209 ? 13.123 -18.393 32.123 1.00 35.03 209 THR A CA 1
ATOM 1637 C C . THR A 1 209 ? 13.435 -16.905 32.402 1.00 33.92 209 THR A C 1
ATOM 1638 O O . THR A 1 209 ? 14.280 -16.322 31.716 1.00 33.29 209 THR A O 1
ATOM 1642 N N . ALA A 1 210 ? 12.762 -16.290 33.379 1.00 31.91 210 ALA A N 1
ATOM 1643 C CA . ALA A 1 210 ? 13.214 -15.000 33.900 1.00 31.10 210 ALA A CA 1
ATOM 1644 C C . ALA A 1 210 ? 13.524 -15.232 35.365 1.00 32.76 210 ALA A C 1
ATOM 1645 O O . ALA A 1 210 ? 13.112 -16.240 35.951 1.00 33.72 210 ALA A O 1
ATOM 1647 N N . VAL A 1 211 ? 14.217 -14.271 35.954 1.00 32.60 211 VAL A N 1
ATOM 1648 C CA . VAL A 1 211 ? 14.846 -14.407 37.266 1.00 31.68 211 VAL A CA 1
ATOM 1649 C C . VAL A 1 211 ? 13.912 -14.000 38.441 1.00 31.46 211 VAL A C 1
ATOM 1650 O O . VAL A 1 211 ? 14.347 -13.866 39.571 1.00 31.28 211 VAL A O 1
ATOM 1654 N N . SER A 1 212 ? 12.619 -13.813 38.159 1.00 31.20 212 SER A N 1
ATOM 1655 C CA . SER A 1 212 ? 11.590 -13.787 39.204 1.00 30.99 212 SER A CA 1
ATOM 1656 C C . SER A 1 212 ? 10.227 -14.176 38.607 1.00 32.35 212 SER A C 1
ATOM 1657 O O . SER A 1 212 ? 9.972 -13.911 37.425 1.00 32.11 212 SER A O 1
ATOM 1660 N N . PRO A 1 213 ? 9.339 -14.777 39.429 1.00 32.59 213 PRO A N 1
ATOM 1661 C CA . PRO A 1 213 ? 7.990 -15.007 38.906 1.00 32.72 213 PRO A CA 1
ATOM 1662 C C . PRO A 1 213 ? 7.311 -13.715 38.418 1.00 33.41 213 PRO A C 1
ATOM 1663 O O . PRO A 1 213 ? 6.667 -13.741 37.356 1.00 33.33 213 PRO A O 1
ATOM 1667 N N . THR A 1 214 ? 7.428 -12.592 39.125 1.00 32.77 214 THR A N 1
ATOM 1668 C CA . THR A 1 214 ? 6.686 -11.472 38.566 1.00 33.18 214 THR A CA 1
ATOM 1669 C C . THR A 1 214 ? 7.325 -10.857 37.337 1.00 33.21 214 THR A C 1
ATOM 1670 O O . THR A 1 214 ? 6.597 -10.451 36.439 1.00 32.68 214 THR A O 1
ATOM 1674 N N . TYR A 1 215 ? 8.658 -10.836 37.247 1.00 32.17 215 TYR A N 1
ATOM 1675 C CA . TYR A 1 215 ? 9.297 -10.311 36.016 1.00 31.17 215 TYR A CA 1
ATOM 1676 C C . TYR A 1 215 ? 8.873 -11.127 34.806 1.00 31.57 215 TYR A C 1
ATOM 1677 O O . TYR A 1 215 ? 8.640 -10.572 33.727 1.00 32.44 215 TYR A O 1
ATOM 1686 N N . ALA A 1 216 ? 8.766 -12.441 34.985 1.00 31.43 216 ALA A N 1
ATOM 1687 C CA . ALA A 1 216 ? 8.277 -13.327 33.934 1.00 33.13 216 ALA A CA 1
ATOM 1688 C C . ALA A 1 216 ? 6.904 -12.885 33.382 1.00 35.20 216 ALA A C 1
ATOM 1689 O O . ALA A 1 216 ? 6.654 -12.984 32.182 1.00 34.11 216 ALA A O 1
ATOM 1691 N N . ARG A 1 217 ? 6.035 -12.371 34.251 1.00 35.37 217 ARG A N 1
ATOM 1692 C CA . ARG A 1 217 ? 4.745 -11.892 33.795 1.00 38.03 217 ARG A CA 1
ATOM 1693 C C . ARG A 1 217 ? 4.899 -10.508 33.177 1.00 37.76 217 ARG A C 1
ATOM 1694 O O . ARG A 1 217 ? 4.276 -10.220 32.146 1.00 38.22 217 ARG A O 1
ATOM 1702 N N . GLU A 1 218 ? 5.734 -9.671 33.801 1.00 35.16 218 GLU A N 1
ATOM 1703 C CA . GLU A 1 218 ? 5.897 -8.305 33.389 1.00 35.31 218 GLU A CA 1
ATOM 1704 C C . GLU A 1 218 ? 6.421 -8.206 31.961 1.00 34.85 218 GLU A C 1
ATOM 1705 O O . GLU A 1 218 ? 5.990 -7.337 31.208 1.00 35.54 218 GLU A O 1
ATOM 1711 N N . ILE A 1 219 ? 7.347 -9.081 31.586 1.00 34.05 219 ILE A N 1
ATOM 1712 C CA . ILE A 1 219 ? 7.951 -9.003 30.250 1.00 35.21 219 ILE A CA 1
ATOM 1713 C C . ILE A 1 219 ? 6.991 -9.420 29.125 1.00 36.41 219 ILE A C 1
ATOM 1714 O O . ILE A 1 219 ? 7.344 -9.362 27.941 1.00 36.14 219 ILE A O 1
ATOM 1719 N N . THR A 1 220 ? 5.787 -9.861 29.493 1.00 36.59 220 THR A N 1
ATOM 1720 C CA . THR A 1 220 ? 4.725 -10.008 28.505 1.00 38.08 220 THR A CA 1
ATOM 1721 C C . THR A 1 220 ? 3.951 -8.695 28.275 1.00 39.91 220 THR A C 1
ATOM 1722 O O . THR A 1 220 ? 2.968 -8.685 27.555 1.00 41.08 220 THR A O 1
ATOM 1726 N N . GLU A 1 221 ? 4.403 -7.606 28.894 1.00 41.11 221 GLU A N 1
ATOM 1727 C CA . GLU A 1 221 ? 3.825 -6.270 28.729 1.00 42.45 221 GLU A CA 1
ATOM 1728 C C . GLU A 1 221 ? 4.801 -5.341 28.007 1.00 42.41 221 GLU A C 1
ATOM 1729 O O . GLU A 1 221 ? 6.002 -5.396 28.285 1.00 40.73 221 GLU A O 1
ATOM 1735 N N . PRO A 1 222 ? 4.284 -4.472 27.092 1.00 43.17 222 PRO A N 1
ATOM 1736 C CA . PRO A 1 222 ? 5.133 -3.531 26.340 1.00 42.87 222 PRO A CA 1
ATOM 1737 C C . PRO A 1 222 ? 5.978 -2.645 27.250 1.00 43.24 222 PRO A C 1
ATOM 1738 O O . PRO A 1 222 ? 7.087 -2.275 26.892 1.00 43.21 222 PRO A O 1
ATOM 1742 N N . GLN A 1 223 ? 5.455 -2.319 28.425 1.00 44.04 223 GLN A N 1
ATOM 1743 C CA . GLN A 1 223 ? 6.156 -1.457 29.395 1.00 46.56 223 GLN A CA 1
ATOM 1744 C C . GLN A 1 223 ? 7.509 -2.021 29.857 1.00 43.74 223 GLN A C 1
ATOM 1745 O O . GLN A 1 223 ? 8.401 -1.276 30.245 1.00 44.36 223 GLN A O 1
ATOM 1751 N N . PHE A 1 224 ? 7.647 -3.337 29.842 1.00 41.35 224 PHE A N 1
ATOM 1752 C CA . PHE A 1 224 ? 8.846 -3.970 30.402 1.00 40.23 224 PHE A CA 1
ATOM 1753 C C . PHE A 1 224 ? 9.580 -4.734 29.316 1.00 40.22 224 PHE A C 1
ATOM 1754 O O . PHE A 1 224 ? 10.720 -5.153 29.502 1.00 41.84 224 PHE A O 1
ATOM 1762 N N . ALA A 1 225 ? 8.923 -4.904 28.173 1.00 39.69 225 ALA A N 1
ATOM 1763 C CA . ALA A 1 225 ? 9.460 -5.761 27.128 1.00 39.43 225 ALA A CA 1
ATOM 1764 C C . ALA A 1 225 ? 10.045 -5.005 25.939 1.00 40.00 225 ALA A C 1
ATOM 1765 O O . ALA A 1 225 ? 10.835 -5.578 25.177 1.00 41.37 225 ALA A O 1
ATOM 1767 N N . TYR A 1 226 ? 9.715 -3.720 25.814 1.00 39.66 226 TYR A N 1
ATOM 1768 C CA . TYR A 1 226 ? 10.312 -2.831 24.803 1.00 41.36 226 TYR A CA 1
ATOM 1769 C C . TYR A 1 226 ? 10.273 -3.373 23.379 1.00 41.62 226 TYR A C 1
ATOM 1770 O O . TYR A 1 226 ? 11.213 -3.165 22.610 1.00 42.49 226 TYR A O 1
ATOM 1779 N N . GLY A 1 227 ? 9.216 -4.087 23.035 1.00 42.17 227 GLY A N 1
ATOM 1780 C CA . GLY A 1 227 ? 9.061 -4.579 21.665 1.00 43.45 227 GLY A CA 1
ATOM 1781 C C . GLY A 1 227 ? 9.131 -6.087 21.561 1.00 43.17 227 GLY A C 1
ATOM 1782 O O . GLY A 1 227 ? 8.760 -6.659 20.532 1.00 42.08 227 GLY A O 1
ATOM 1783 N N . MET A 1 228 ? 9.594 -6.740 22.628 1.00 41.99 228 MET A N 1
ATOM 1784 C CA . MET A 1 228 ? 9.684 -8.196 22.612 1.00 42.78 228 MET A CA 1
ATOM 1785 C C . MET A 1 228 ? 8.384 -8.843 23.060 1.00 41.99 228 MET A C 1
ATOM 1786 O O . MET A 1 228 ? 8.289 -10.068 23.067 1.00 42.15 228 MET A O 1
ATOM 1791 N N . GLU A 1 229 ? 7.399 -8.036 23.465 1.00 41.71 229 GLU A N 1
ATOM 1792 C CA . GLU A 1 229 ? 6.218 -8.561 24.186 1.00 41.75 229 GLU A CA 1
ATOM 1793 C C . GLU A 1 229 ? 5.426 -9.570 23.371 1.00 40.62 229 GLU A C 1
ATOM 1794 O O . GLU A 1 229 ? 4.985 -10.588 23.899 1.00 41.73 229 GLU A O 1
ATOM 1800 N N . GLY A 1 230 ? 5.263 -9.315 22.084 1.00 38.90 230 GLY A N 1
ATOM 1801 C CA . GLY A 1 230 ? 4.491 -10.236 21.233 1.00 39.25 230 GLY A CA 1
ATOM 1802 C C . GLY A 1 230 ? 5.123 -11.622 21.151 1.00 39.17 230 GLY A C 1
ATOM 1803 O O . GLY A 1 230 ? 4.425 -12.641 21.123 1.00 37.85 230 GLY A O 1
ATOM 1804 N N . LEU A 1 231 ? 6.456 -11.658 21.118 1.00 39.34 231 LEU A N 1
ATOM 1805 C CA . LEU A 1 231 ? 7.187 -12.923 21.149 1.00 39.56 231 LEU A CA 1
ATOM 1806 C C . LEU A 1 231 ? 6.947 -13.623 22.487 1.00 39.05 231 LEU A C 1
ATOM 1807 O O . LEU A 1 231 ? 6.767 -14.844 22.574 1.00 38.97 231 LEU A O 1
ATOM 1812 N N . LEU A 1 232 ? 6.987 -12.829 23.541 1.00 39.25 232 LEU A N 1
ATOM 1813 C CA . LEU A 1 232 ? 6.958 -13.367 24.903 1.00 39.62 232 LEU A CA 1
ATOM 1814 C C . LEU A 1 232 ? 5.556 -13.815 25.269 1.00 40.09 232 LEU A C 1
ATOM 1815 O O . LEU A 1 232 ? 5.387 -14.860 25.913 1.00 40.79 232 LEU A O 1
ATOM 1820 N N . GLN A 1 233 ? 4.558 -13.055 24.804 1.00 40.30 233 GLN A N 1
ATOM 1821 C CA . GLN A 1 233 ? 3.144 -13.469 24.888 1.00 40.90 233 GLN A CA 1
ATOM 1822 C C . GLN A 1 233 ? 2.900 -14.819 24.199 1.00 40.65 233 GLN A C 1
ATOM 1823 O O . GLN A 1 233 ? 2.216 -15.664 24.755 1.00 41.60 233 GLN A O 1
ATOM 1829 N N . GLN A 1 234 ? 3.492 -15.044 23.022 1.00 40.58 234 GLN A N 1
ATOM 1830 C CA . GLN A 1 234 ? 3.350 -16.329 22.296 1.00 40.85 234 GLN A CA 1
ATOM 1831 C C . GLN A 1 234 ? 3.994 -17.529 23.019 1.00 41.03 234 GLN A C 1
ATOM 1832 O O . GLN A 1 234 ? 3.414 -18.627 23.116 1.00 41.07 234 GLN A O 1
ATOM 1838 N N . ARG A 1 235 ? 5.228 -17.337 23.480 1.00 40.03 235 ARG A N 1
ATOM 1839 C CA . ARG A 1 235 ? 5.887 -18.345 24.309 1.00 38.52 235 ARG A CA 1
ATOM 1840 C C . ARG A 1 235 ? 5.146 -18.590 25.629 1.00 38.42 235 ARG A C 1
ATOM 1841 O O . ARG A 1 235 ? 5.101 -19.713 26.085 1.00 37.38 235 ARG A O 1
ATOM 1849 N N . HIS A 1 236 ? 4.558 -17.565 26.252 1.00 40.86 236 HIS A N 1
ATOM 1850 C CA . HIS A 1 236 ? 3.748 -17.858 27.439 1.00 44.92 236 HIS A CA 1
ATOM 1851 C C . HIS A 1 236 ? 2.646 -18.874 27.126 1.00 46.17 236 HIS A C 1
ATOM 1852 O O . HIS A 1 236 ? 2.522 -19.910 27.798 1.00 45.21 236 HIS A O 1
ATOM 1859 N N . ARG A 1 237 ? 1.875 -18.575 26.084 1.00 47.38 237 ARG A N 1
ATOM 1860 C CA . ARG A 1 237 ? 0.742 -19.394 25.685 1.00 49.60 237 ARG A CA 1
ATOM 1861 C C . ARG A 1 237 ? 1.169 -20.802 25.301 1.00 49.57 237 ARG A C 1
ATOM 1862 O O . ARG A 1 237 ? 0.447 -21.758 25.577 1.00 49.87 237 ARG A O 1
ATOM 1870 N N . GLU A 1 238 ? 2.356 -20.947 24.704 1.00 48.39 238 GLU A N 1
ATOM 1871 C CA . GLU A 1 238 ? 2.886 -22.282 24.414 1.00 47.15 238 GLU A CA 1
ATOM 1872 C C . GLU A 1 238 ? 3.435 -23.006 25.657 1.00 45.66 238 GLU A C 1
ATOM 1873 O O . GLU A 1 238 ? 3.894 -24.144 25.547 1.00 44.78 238 GLU A O 1
ATOM 1879 N N . GLY A 1 239 ? 3.408 -22.360 26.824 1.00 44.49 239 GLY A N 1
ATOM 1880 C CA . GLY A 1 239 ? 4.012 -22.939 28.038 1.00 43.93 239 GLY A CA 1
ATOM 1881 C C . GLY A 1 239 ? 5.547 -22.996 28.039 1.00 43.29 239 GLY A C 1
ATOM 1882 O O . GLY A 1 239 ? 6.147 -23.888 28.647 1.00 43.00 239 GLY A O 1
ATOM 1883 N N . ARG A 1 240 ? 6.187 -22.031 27.379 1.00 42.33 240 ARG A N 1
ATOM 1884 C CA . ARG A 1 240 ? 7.656 -22.040 27.185 1.00 41.06 240 ARG A CA 1
ATOM 1885 C C . ARG A 1 240 ? 8.314 -20.854 27.883 1.00 40.09 240 ARG A C 1
ATOM 1886 O O . ARG A 1 240 ? 9.442 -20.464 27.539 1.00 39.68 240 ARG A O 1
ATOM 1894 N N . LEU A 1 241 ? 7.589 -20.285 28.853 1.00 38.83 241 LEU A N 1
ATOM 1895 C CA . LEU A 1 241 ? 8.045 -19.147 29.647 1.00 37.97 241 LEU A CA 1
ATOM 1896 C C . LEU A 1 241 ? 7.713 -19.310 31.134 1.00 39.23 241 LEU A C 1
ATOM 1897 O O . LEU A 1 241 ? 6.546 -19.524 31.489 1.00 37.27 241 LEU A O 1
ATOM 1902 N N . SER A 1 242 ? 8.736 -19.193 31.997 1.00 37.97 242 SER A N 1
ATOM 1903 C CA . SER A 1 242 ? 8.511 -19.268 33.435 1.00 37.64 242 SER A CA 1
ATOM 1904 C C . SER A 1 242 ? 9.470 -18.431 34.283 1.00 37.37 242 SER A C 1
ATOM 1905 O O . SER A 1 242 ? 10.478 -17.901 33.785 1.00 34.92 242 SER A O 1
ATOM 1908 N N . GLY A 1 243 ? 9.107 -18.255 35.548 1.00 35.99 243 GLY A N 1
ATOM 1909 C CA . GLY A 1 243 ? 9.927 -17.481 36.465 1.00 36.52 243 GLY A CA 1
ATOM 1910 C C . GLY A 1 243 ? 10.460 -18.354 37.583 1.00 36.90 243 GLY A C 1
ATOM 1911 O O . GLY A 1 243 ? 9.718 -19.157 38.158 1.00 36.19 243 GLY A O 1
ATOM 1912 N N . VAL A 1 244 ? 11.763 -18.228 37.840 1.00 36.08 244 VAL A N 1
ATOM 1913 C CA . VAL A 1 244 ? 12.441 -18.954 38.892 1.00 35.10 244 VAL A CA 1
ATOM 1914 C C . VAL A 1 244 ? 13.288 -17.933 39.65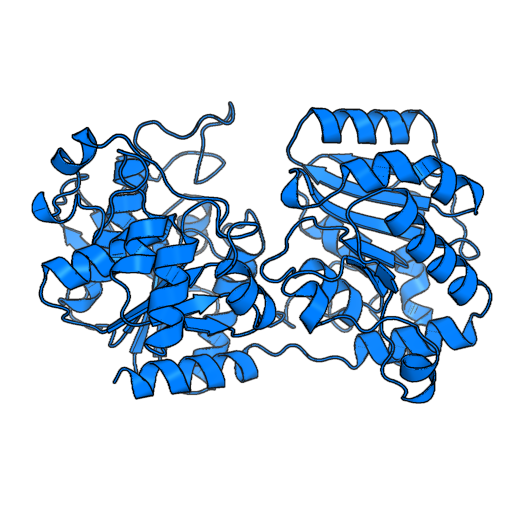8 1.00 34.60 244 VAL A C 1
ATOM 1915 O O . VAL A 1 244 ? 14.285 -17.411 39.127 1.00 34.60 244 VAL A O 1
ATOM 1919 N N . LEU A 1 245 ? 12.898 -17.651 40.895 1.00 32.07 245 LEU A N 1
ATOM 1920 C CA . LEU A 1 245 ? 13.596 -16.648 41.720 1.00 32.27 245 LEU A CA 1
ATOM 1921 C C . LEU A 1 245 ? 15.054 -17.011 42.073 1.00 31.60 245 LEU A C 1
ATOM 1922 O O . LEU A 1 245 ? 15.359 -18.172 42.384 1.00 32.34 245 LEU A O 1
ATOM 1927 N N . ASN A 1 246 ? 15.946 -16.021 42.016 1.00 30.37 246 ASN A N 1
ATOM 1928 C CA . ASN A 1 246 ? 17.340 -16.170 42.434 1.00 28.36 246 ASN A CA 1
ATOM 1929 C C . ASN A 1 246 ? 17.433 -16.495 43.909 1.00 30.11 246 ASN A C 1
ATOM 1930 O O . ASN A 1 246 ? 16.529 -16.168 44.676 1.00 30.30 246 ASN A O 1
ATOM 1935 N N . GLY A 1 247 ? 18.547 -17.101 44.308 1.00 29.21 247 GLY A N 1
ATOM 1936 C CA . GLY A 1 247 ? 18.852 -17.305 45.703 1.00 30.79 247 GLY A CA 1
ATOM 1937 C C . GLY A 1 247 ? 19.941 -16.341 46.149 1.00 31.67 247 GLY A C 1
ATOM 1938 O O . GLY A 1 247 ? 20.378 -15.481 45.376 1.00 30.39 247 GLY A O 1
ATOM 1939 N N . VAL A 1 248 ? 20.333 -16.444 47.415 1.00 32.60 248 VAL A N 1
ATOM 1940 C CA . VAL A 1 248 ? 21.543 -15.758 47.891 1.00 32.87 248 VAL A CA 1
ATOM 1941 C C . VAL A 1 248 ? 22.642 -16.697 48.394 1.00 33.38 248 VAL A C 1
ATOM 1942 O O . VAL A 1 248 ? 22.385 -17.739 49.043 1.00 31.66 248 VAL A O 1
ATOM 1946 N N . ASP A 1 249 ? 23.868 -16.347 48.027 1.00 32.64 249 ASP A N 1
ATOM 1947 C CA . ASP A 1 249 ? 25.008 -17.194 48.315 1.00 32.91 249 ASP A CA 1
ATOM 1948 C C . ASP A 1 249 ? 25.411 -16.954 49.758 1.00 33.08 249 ASP A C 1
ATOM 1949 O O . ASP A 1 249 ? 26.075 -15.969 50.069 1.00 31.82 249 ASP A O 1
ATOM 1954 N N . GLU A 1 250 ? 25.009 -17.865 50.636 1.00 32.39 250 GLU A N 1
ATOM 1955 C CA . GLU A 1 250 ? 25.252 -17.747 52.074 1.00 32.08 250 GLU A CA 1
ATOM 1956 C C . GLU A 1 250 ? 26.746 -17.749 52.488 1.00 32.44 250 GLU A C 1
ATOM 1957 O O . GLU A 1 250 ? 27.084 -17.356 53.605 1.00 33.49 250 GLU A O 1
ATOM 1963 N N . LYS A 1 251 ? 27.640 -18.187 51.615 1.00 31.33 251 LYS A N 1
ATOM 1964 C CA . LYS A 1 251 ? 29.052 -18.172 51.969 1.00 32.94 251 LYS A CA 1
ATOM 1965 C C . LYS A 1 251 ? 29.564 -16.738 51.933 1.00 33.22 251 LYS A C 1
ATOM 1966 O O . LYS A 1 251 ? 30.552 -16.392 52.580 1.00 32.41 251 LYS A O 1
ATOM 1972 N N . ILE A 1 252 ? 28.883 -15.898 51.167 1.00 32.87 252 ILE A N 1
ATOM 1973 C CA . ILE A 1 252 ? 29.341 -14.546 51.013 1.00 33.63 252 ILE A CA 1
ATOM 1974 C C . ILE A 1 252 ? 28.451 -13.519 51.709 1.00 33.76 252 ILE A C 1
ATOM 1975 O O . ILE A 1 252 ? 28.931 -12.575 52.375 1.00 33.82 252 ILE A O 1
ATOM 1980 N N . TRP A 1 253 ? 27.152 -13.741 51.621 1.00 32.87 253 TRP A N 1
ATOM 1981 C CA . TRP A 1 253 ? 26.194 -12.799 52.172 1.00 33.62 253 TRP A CA 1
ATOM 1982 C C . TRP A 1 253 ? 25.495 -13.445 53.350 1.00 33.77 253 TRP A C 1
ATOM 1983 O O . TRP A 1 253 ? 24.402 -13.985 53.191 1.00 35.12 253 TRP A O 1
ATOM 1994 N N . SER A 1 254 ? 26.158 -13.429 54.504 1.00 32.93 254 SER A N 1
ATOM 1995 C CA . SER A 1 254 ? 25.564 -13.807 55.813 1.00 32.44 254 SER A CA 1
ATOM 1996 C C . SER A 1 254 ? 26.203 -12.981 56.925 1.00 31.36 254 SER A C 1
ATOM 1997 O O . SER A 1 254 ? 27.416 -13.113 57.167 1.00 31.49 254 SER A O 1
ATOM 2000 N N . PRO A 1 255 ? 25.411 -12.178 57.647 1.00 30.57 255 PRO A N 1
ATOM 2001 C CA . PRO A 1 255 ? 26.084 -11.396 58.676 1.00 29.98 255 PRO A CA 1
ATOM 2002 C C . PRO A 1 255 ? 26.650 -12.292 59.779 1.00 31.24 255 PRO A C 1
ATOM 2003 O O . PRO A 1 255 ? 27.497 -11.853 60.564 1.00 30.44 255 PRO A O 1
ATOM 2007 N N . GLU A 1 256 ? 26.161 -13.530 59.845 1.00 31.90 256 GLU A N 1
ATOM 2008 C CA . GLU A 1 256 ? 26.576 -14.489 60.864 1.00 33.28 256 GLU A CA 1
ATOM 2009 C C . GLU A 1 256 ? 28.047 -14.850 60.757 1.00 34.83 256 GLU A C 1
ATOM 2010 O O . GLU A 1 256 ? 28.676 -15.135 61.778 1.00 33.86 256 GLU A O 1
ATOM 2016 N N . THR A 1 257 ? 28.561 -14.855 59.514 1.00 35.66 257 THR A N 1
ATOM 2017 C CA . THR A 1 257 ? 29.910 -15.363 59.161 1.00 34.22 257 THR A CA 1
ATOM 2018 C C . THR A 1 257 ? 30.774 -14.362 58.367 1.00 34.83 257 THR A C 1
ATOM 2019 O O . THR A 1 257 ? 31.941 -14.642 58.077 1.00 34.79 257 THR A O 1
ATOM 2023 N N . ASP A 1 258 ? 30.215 -13.195 58.059 1.00 34.65 258 ASP A N 1
ATOM 2024 C CA . ASP A 1 258 ? 30.837 -12.209 57.145 1.00 36.25 258 ASP A CA 1
ATOM 2025 C C . ASP A 1 258 ? 32.128 -11.600 57.737 1.00 36.60 258 ASP A C 1
ATOM 2026 O O . ASP A 1 258 ? 32.075 -10.741 58.620 1.00 35.73 258 ASP A O 1
ATOM 2031 N N . LEU A 1 259 ? 33.268 -12.055 57.210 1.00 37.46 259 LEU A N 1
ATOM 2032 C CA . LEU A 1 259 ? 34.602 -11.613 57.646 1.00 39.82 259 LEU A CA 1
ATOM 2033 C C . LEU A 1 259 ? 34.886 -10.167 57.241 1.00 40.14 259 LEU A C 1
ATOM 2034 O O . LEU A 1 259 ? 35.814 -9.553 57.756 1.00 40.54 259 LEU A O 1
ATOM 2039 N N . LEU A 1 260 ? 34.100 -9.638 56.305 1.00 38.78 260 LEU A N 1
ATOM 2040 C CA . LEU A 1 260 ? 34.277 -8.256 55.857 1.00 39.64 260 LEU A CA 1
ATOM 2041 C C . LEU A 1 260 ? 33.704 -7.232 56.842 1.00 39.87 260 LEU A C 1
ATOM 2042 O O . LEU A 1 260 ? 33.923 -6.043 56.680 1.00 42.24 260 LEU A O 1
ATOM 2047 N N . LEU A 1 261 ? 32.999 -7.701 57.868 1.00 38.87 261 LEU A N 1
ATOM 2048 C CA . LEU A 1 261 ? 32.306 -6.832 58.841 1.00 38.26 261 LEU A CA 1
ATOM 2049 C C . LEU A 1 261 ? 33.163 -6.489 60.064 1.00 38.08 261 LEU A C 1
ATOM 2050 O O . LEU A 1 261 ? 33.906 -7.347 60.550 1.00 36.35 261 LEU A O 1
ATOM 2055 N N . ALA A 1 262 ? 33.008 -5.282 60.617 1.00 38.50 262 ALA A N 1
ATOM 2056 C CA . ALA A 1 262 ? 33.612 -4.986 61.922 1.00 39.55 262 ALA A CA 1
ATOM 2057 C C . ALA A 1 262 ? 33.103 -5.999 62.940 1.00 40.14 262 ALA A C 1
ATOM 2058 O O . ALA A 1 262 ? 33.870 -6.543 63.730 1.00 40.23 262 ALA A O 1
ATOM 2060 N N . SER A 1 263 ? 31.802 -6.271 62.912 1.00 39.48 263 SER A N 1
ATOM 2061 C CA . SER A 1 263 ? 31.217 -7.175 63.911 1.00 38.73 263 SER A CA 1
ATOM 2062 C C . SER A 1 263 ? 30.166 -8.075 63.274 1.00 38.09 263 SER A C 1
ATOM 2063 O O . SER A 1 263 ? 29.219 -7.581 62.659 1.00 38.18 263 SER A O 1
ATOM 2066 N N . ARG A 1 264 ? 30.354 -9.389 63.386 1.00 35.54 264 ARG A N 1
ATOM 2067 C CA . ARG A 1 264 ? 29.341 -10.352 62.966 1.00 34.57 264 ARG A CA 1
ATOM 2068 C C . ARG A 1 264 ? 28.142 -10.346 63.914 1.00 33.48 264 ARG A C 1
ATOM 2069 O O . ARG A 1 264 ? 28.270 -9.914 65.053 1.00 33.93 264 ARG A O 1
ATOM 2077 N N . TYR A 1 265 ? 26.988 -10.842 63.456 1.00 33.81 265 TYR A N 1
ATOM 2078 C CA . TYR A 1 265 ? 25.760 -10.776 64.246 1.00 32.11 265 TYR A CA 1
ATOM 2079 C C . TYR A 1 265 ? 24.706 -11.695 63.685 1.00 32.36 265 TYR A C 1
ATOM 2080 O O . TYR A 1 265 ? 24.855 -12.194 62.564 1.00 33.26 265 TYR A O 1
ATOM 2089 N N . THR A 1 266 ? 23.652 -11.947 64.473 1.00 30.04 266 THR A N 1
ATOM 2090 C CA . THR A 1 266 ? 22.599 -12.865 64.082 1.00 28.83 266 THR A CA 1
ATOM 2091 C C . THR A 1 266 ? 21.249 -12.250 64.372 1.00 30.00 266 THR A C 1
ATOM 2092 O O . THR A 1 266 ? 21.158 -11.218 65.063 1.00 30.89 266 THR A O 1
ATOM 2096 N N . ARG A 1 267 ? 20.212 -12.921 63.870 1.00 30.88 267 ARG A N 1
ATOM 2097 C CA . ARG A 1 267 ? 18.807 -12.570 64.059 1.00 34.19 267 ARG A CA 1
ATOM 2098 C C . ARG A 1 267 ? 18.453 -12.455 65.541 1.00 34.71 267 ARG A C 1
ATOM 2099 O O . ARG A 1 267 ? 17.500 -11.776 65.900 1.00 34.89 267 ARG A O 1
ATOM 2107 N N . ASP A 1 268 ? 19.215 -13.128 66.403 1.00 35.78 268 ASP A N 1
ATOM 2108 C CA . ASP A 1 268 ? 18.899 -13.107 67.827 1.00 37.75 268 ASP A CA 1
ATOM 2109 C C . ASP A 1 268 ? 19.879 -12.247 68.617 1.00 37.12 268 ASP A C 1
ATOM 2110 O O . ASP A 1 268 ? 19.728 -12.080 69.814 1.00 36.51 268 ASP A O 1
ATOM 2115 N N . THR A 1 269 ? 20.873 -11.686 67.934 1.00 36.82 269 THR A N 1
ATOM 2116 C CA . THR A 1 269 ? 21.853 -10.819 68.576 1.00 35.29 269 THR A CA 1
ATOM 2117 C C . THR A 1 269 ? 22.076 -9.519 67.814 1.00 35.44 269 THR A C 1
ATOM 2118 O O . THR A 1 269 ? 23.218 -9.114 67.596 1.00 35.18 269 THR A O 1
ATOM 2122 N N . LEU A 1 270 ? 21.009 -8.857 67.394 1.00 35.39 270 LEU A N 1
ATOM 2123 C CA . LEU A 1 270 ? 21.183 -7.696 66.540 1.00 36.25 270 LEU A CA 1
ATOM 2124 C C . LEU A 1 270 ? 21.864 -6.502 67.242 1.00 38.20 270 LEU A C 1
ATOM 2125 O O . LEU A 1 270 ? 22.363 -5.604 66.569 1.00 39.25 270 LEU A O 1
ATOM 2130 N N . GLU A 1 271 ? 21.882 -6.485 68.574 1.00 39.12 271 GLU A N 1
ATOM 2131 C CA . GLU A 1 271 ? 22.716 -5.516 69.291 1.00 40.80 271 GLU A CA 1
ATOM 2132 C C . GLU A 1 271 ? 24.147 -5.518 68.765 1.00 41.40 271 GLU A C 1
ATOM 2133 O O . GLU A 1 271 ? 24.809 -4.501 68.813 1.00 42.58 271 GLU A O 1
ATOM 2139 N N . ASP A 1 272 ? 24.615 -6.649 68.229 1.00 41.43 272 ASP A N 1
ATOM 2140 C CA . ASP A 1 272 ? 25.965 -6.724 67.653 1.00 41.05 272 ASP A CA 1
ATOM 2141 C C . ASP A 1 272 ? 26.153 -6.057 66.287 1.00 40.80 272 ASP A C 1
ATOM 2142 O O . ASP A 1 272 ? 27.272 -5.964 65.778 1.00 41.07 272 ASP A O 1
ATOM 2147 N N . LYS A 1 273 ? 25.061 -5.588 65.703 1.00 40.24 273 LYS A N 1
ATOM 2148 C CA . LYS A 1 273 ? 25.120 -4.846 64.457 1.00 39.05 273 LYS A CA 1
ATOM 2149 C C . LYS A 1 273 ? 25.540 -3.384 64.674 1.00 38.83 273 LYS A C 1
ATOM 2150 O O . LYS A 1 273 ? 25.990 -2.715 63.739 1.00 39.40 273 LYS A O 1
ATOM 2156 N N . ALA A 1 274 ? 25.398 -2.878 65.898 1.00 38.22 274 ALA A N 1
ATOM 2157 C CA . ALA A 1 274 ? 25.549 -1.420 66.141 1.00 37.96 274 ALA A CA 1
ATOM 2158 C C . ALA A 1 274 ? 26.967 -0.900 65.844 1.00 39.43 274 ALA A C 1
ATOM 2159 O O . ALA A 1 274 ? 27.153 0.234 65.362 1.00 41.16 274 ALA A O 1
ATOM 2161 N N . GLU A 1 275 ? 27.964 -1.735 66.110 1.00 37.68 275 GLU A N 1
ATOM 2162 C CA . GLU A 1 275 ? 29.347 -1.359 65.856 1.00 38.00 275 GLU A CA 1
ATOM 2163 C C . GLU A 1 275 ? 29.555 -1.164 64.371 1.00 38.24 275 GLU A C 1
ATOM 2164 O O . GLU A 1 275 ? 30.282 -0.262 63.953 1.00 38.13 275 GLU A O 1
ATOM 2170 N N . ASN A 1 276 ? 28.900 -1.985 63.554 1.00 37.96 276 ASN A N 1
ATOM 2171 C CA . ASN A 1 276 ? 29.032 -1.831 62.108 1.00 37.78 276 ASN A CA 1
ATOM 2172 C C . ASN A 1 276 ? 28.523 -0.480 61.660 1.00 37.13 276 ASN A C 1
ATOM 2173 O O . ASN A 1 276 ? 29.082 0.132 60.751 1.00 36.39 276 ASN A O 1
ATOM 2178 N N . LYS A 1 277 ? 27.451 -0.040 62.311 1.00 38.00 277 LYS A N 1
ATOM 2179 C CA . LYS A 1 277 ? 26.792 1.226 62.024 1.00 39.17 277 LYS A CA 1
ATOM 2180 C C . LYS A 1 277 ? 27.713 2.384 62.418 1.00 40.04 277 LYS A C 1
ATOM 2181 O O . LYS A 1 277 ? 27.910 3.332 61.650 1.00 39.66 277 LYS A O 1
ATOM 2187 N N . ARG A 1 278 ? 28.268 2.293 63.621 1.00 40.65 278 ARG A N 1
ATOM 2188 C CA . ARG A 1 278 ? 29.184 3.318 64.127 1.00 41.78 278 ARG A CA 1
ATOM 2189 C C . ARG A 1 278 ? 30.363 3.461 63.170 1.00 41.84 278 ARG A C 1
ATOM 2190 O O . ARG A 1 278 ? 30.699 4.558 62.750 1.00 41.75 278 ARG A O 1
ATOM 2198 N N . GLN A 1 279 ? 30.978 2.349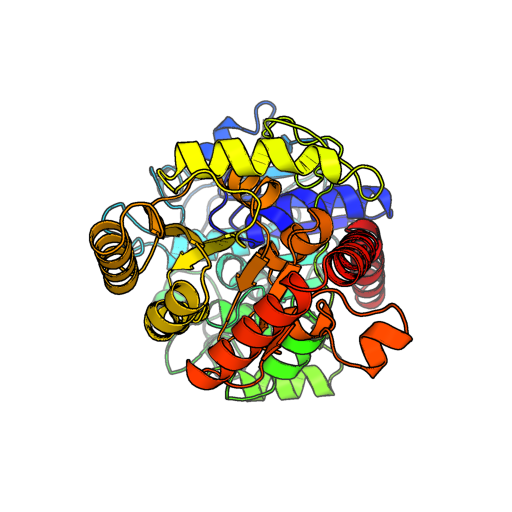 62.795 1.00 41.52 279 GLN A N 1
ATOM 2199 C CA . GLN A 1 279 ? 32.107 2.408 61.883 1.00 42.99 279 GLN A CA 1
ATOM 2200 C C . GLN A 1 279 ? 31.750 2.928 60.483 1.00 43.22 279 GLN A C 1
ATOM 2201 O O . GLN A 1 279 ? 32.554 3.613 59.834 1.00 43.52 279 GLN A O 1
ATOM 2207 N N . LEU A 1 280 ? 30.537 2.618 60.021 1.00 42.20 280 LEU A N 1
ATOM 2208 C CA . LEU A 1 280 ? 30.081 3.094 58.719 1.00 40.17 280 LEU A CA 1
ATOM 2209 C C . LEU A 1 280 ? 29.872 4.606 58.740 1.00 39.96 280 LEU A C 1
ATOM 2210 O O . LEU A 1 280 ? 30.218 5.287 57.792 1.00 39.23 280 LEU A O 1
ATOM 2215 N N . GLN A 1 281 ? 29.318 5.110 59.836 1.00 40.84 281 GLN A N 1
ATOM 2216 C CA . GLN A 1 281 ? 29.137 6.538 60.039 1.00 41.38 281 GLN A CA 1
ATOM 2217 C C . GLN A 1 281 ? 30.481 7.290 60.009 1.00 43.41 281 GLN A C 1
ATOM 2218 O O . GLN A 1 281 ? 30.647 8.269 59.272 1.00 43.05 281 GLN A O 1
ATOM 2224 N N . ILE A 1 282 ? 31.442 6.802 60.783 1.00 44.78 282 ILE A N 1
ATOM 2225 C CA . ILE A 1 282 ? 32.817 7.330 60.762 1.00 45.18 282 ILE A CA 1
ATOM 2226 C C . ILE A 1 282 ? 33.410 7.271 59.363 1.00 46.31 282 ILE A C 1
ATOM 2227 O O . ILE A 1 282 ? 33.920 8.273 58.873 1.00 45.98 282 ILE A O 1
ATOM 2232 N N . ALA A 1 283 ? 33.286 6.118 58.699 1.00 47.82 283 ALA A N 1
ATOM 2233 C CA . ALA A 1 283 ? 33.877 5.928 57.371 1.00 49.53 283 ALA A CA 1
ATOM 2234 C C . ALA A 1 283 ? 33.305 6.860 56.308 1.00 51.39 283 ALA A C 1
ATOM 2235 O O . ALA A 1 283 ? 34.024 7.302 55.408 1.00 51.27 283 ALA A O 1
ATOM 2237 N N . MET A 1 284 ? 32.009 7.135 56.394 1.00 52.89 284 MET A N 1
ATOM 2238 C CA . MET A 1 284 ? 31.353 7.985 55.403 1.00 54.62 284 MET A CA 1
ATOM 2239 C C . MET A 1 284 ? 31.494 9.456 55.775 1.00 54.78 284 MET A C 1
ATOM 2240 O O . MET A 1 284 ? 31.184 10.341 54.966 1.00 55.67 284 MET A O 1
ATOM 2245 N N . GLY A 1 285 ? 31.926 9.709 57.008 1.00 53.79 285 GLY A N 1
ATOM 2246 C CA . GLY A 1 285 ? 32.028 11.068 57.519 1.00 53.24 285 GLY A CA 1
ATOM 2247 C C . GLY A 1 285 ? 30.689 11.582 58.012 1.00 53.01 285 GLY A C 1
ATOM 2248 O O . GLY A 1 285 ? 30.463 12.805 58.077 1.00 52.67 285 GLY A O 1
ATOM 2249 N N . LEU A 1 286 ? 29.794 10.649 58.364 1.00 50.76 286 LEU A N 1
ATOM 2250 C CA . LEU A 1 286 ? 28.479 11.006 58.875 1.00 48.69 286 LEU A CA 1
ATOM 2251 C C . LEU A 1 286 ? 28.594 11.241 60.361 1.00 48.26 286 LEU A C 1
ATOM 2252 O O . LEU A 1 286 ? 29.495 10.713 60.995 1.00 47.56 286 LEU A O 1
ATOM 2257 N N . LYS A 1 287 ? 27.674 12.022 60.916 1.00 47.80 287 LYS A N 1
ATOM 2258 C CA . LYS A 1 287 ? 27.567 12.147 62.358 1.00 48.26 287 LYS A CA 1
ATOM 2259 C C . LYS A 1 287 ? 27.342 10.769 62.986 1.00 49.14 287 LYS A C 1
ATOM 2260 O O . LYS A 1 287 ? 26.493 9.976 62.514 1.00 47.92 287 LYS A O 1
ATOM 2266 N N . VAL A 1 288 ? 28.118 10.479 64.030 1.00 48.87 288 VAL A N 1
ATOM 2267 C CA . VAL A 1 288 ? 28.013 9.223 64.748 1.00 49.65 288 VAL A CA 1
ATOM 2268 C C . VAL A 1 288 ? 26.861 9.268 65.757 1.00 49.99 288 VAL A C 1
ATOM 2269 O O . VAL A 1 288 ? 26.945 9.926 66.787 1.00 50.71 288 VAL A O 1
ATOM 2273 N N . ASP A 1 289 ? 25.785 8.546 65.455 1.00 49.75 289 ASP A N 1
ATOM 2274 C CA . ASP A 1 289 ? 24.522 8.726 66.156 1.00 48.91 289 ASP A CA 1
ATOM 2275 C C . ASP A 1 289 ? 23.654 7.485 65.967 1.00 48.36 289 ASP A C 1
ATOM 2276 O O . ASP A 1 289 ? 23.265 7.171 64.840 1.00 48.66 289 ASP A O 1
ATOM 2281 N N . ASP A 1 290 ? 23.331 6.803 67.059 1.00 47.30 290 ASP A N 1
ATOM 2282 C CA . ASP A 1 290 ? 22.533 5.594 66.983 1.00 47.02 290 ASP A CA 1
ATOM 2283 C C . ASP A 1 290 ? 21.027 5.871 67.050 1.00 47.28 290 ASP A C 1
ATOM 2284 O O . ASP A 1 290 ? 20.240 4.950 66.879 1.00 47.17 290 ASP A O 1
ATOM 2289 N N . LYS A 1 291 ? 20.639 7.131 67.291 1.00 46.17 291 LYS A N 1
ATOM 2290 C CA . LYS A 1 291 ? 19.230 7.499 67.440 1.00 47.13 291 LYS A CA 1
ATOM 2291 C C . LYS A 1 291 ? 18.583 7.815 66.101 1.00 45.96 291 LYS A C 1
ATOM 2292 O O . LYS A 1 291 ? 17.390 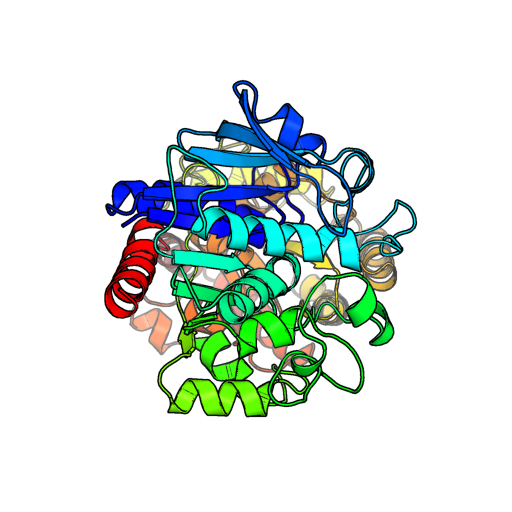7.987 66.015 1.00 45.89 291 LYS A O 1
ATOM 2298 N N . VAL A 1 292 ? 19.400 7.874 65.062 1.00 45.44 292 VAL A N 1
ATOM 2299 C CA . VAL A 1 292 ? 18.987 8.341 63.762 1.00 44.93 292 VAL A CA 1
ATOM 2300 C C . VAL A 1 292 ? 19.065 7.186 62.746 1.00 43.32 292 VAL A C 1
ATOM 2301 O O . VAL A 1 292 ? 20.021 6.415 62.786 1.00 42.93 292 VAL A O 1
ATOM 2305 N N . PRO A 1 293 ? 18.054 7.043 61.859 1.00 41.33 293 PRO A N 1
ATOM 2306 C CA . PRO A 1 293 ? 18.103 5.985 60.824 1.00 40.47 293 PRO A CA 1
ATOM 2307 C C . PRO A 1 293 ? 19.048 6.265 59.664 1.00 40.18 293 PRO A C 1
ATOM 2308 O O . PRO A 1 293 ? 19.068 7.364 59.080 1.00 39.90 293 PRO A O 1
ATOM 2312 N N . LEU A 1 294 ? 19.817 5.250 59.320 1.00 39.52 294 LEU A N 1
ATOM 2313 C CA . LEU A 1 294 ? 20.785 5.351 58.259 1.00 38.88 294 LEU A CA 1
ATOM 2314 C C . LEU A 1 294 ? 20.283 4.627 57.008 1.00 38.66 294 LEU A C 1
ATOM 2315 O O . LEU A 1 294 ? 20.230 3.389 56.986 1.00 37.28 294 LEU A O 1
ATOM 2320 N N . PHE A 1 295 ? 19.930 5.398 55.970 1.00 36.92 295 PHE A N 1
ATOM 2321 C CA . PHE A 1 295 ? 19.479 4.834 54.713 1.00 35.91 295 PHE A CA 1
ATOM 2322 C C . PHE A 1 295 ? 20.667 4.620 53.778 1.00 36.61 295 PHE A C 1
ATOM 2323 O O . PHE A 1 295 ? 21.578 5.451 53.751 1.00 38.04 295 PHE A O 1
ATOM 2331 N N . ALA A 1 296 ? 20.645 3.551 52.982 1.00 33.99 296 ALA A N 1
ATOM 2332 C CA . ALA A 1 296 ? 21.784 3.259 52.122 1.00 34.26 296 ALA A CA 1
ATOM 2333 C C . ALA A 1 296 ? 21.378 2.886 50.727 1.00 33.56 296 ALA A C 1
ATOM 2334 O O . ALA A 1 296 ? 20.257 2.416 50.476 1.00 35.26 296 ALA A O 1
ATOM 2336 N N . VAL A 1 297 ? 22.314 3.076 49.822 1.00 33.15 297 VAL A N 1
ATOM 2337 C CA . VAL A 1 297 ? 22.169 2.630 48.464 1.00 33.65 297 VAL A CA 1
ATOM 2338 C C . VAL A 1 297 ? 23.468 1.951 48.096 1.00 33.55 297 VAL A C 1
ATOM 2339 O O . VAL A 1 297 ? 24.547 2.461 48.407 1.00 34.75 297 VAL A O 1
ATOM 2343 N N . VAL A 1 298 ? 23.350 0.769 47.498 1.00 32.57 298 VAL A N 1
ATOM 2344 C CA . VAL A 1 298 ? 24.439 0.102 46.852 1.00 32.47 298 VAL A CA 1
ATOM 2345 C C . VAL A 1 298 ? 23.931 -0.335 45.502 1.00 34.27 298 VAL A C 1
ATOM 2346 O O . VAL A 1 298 ? 23.045 -1.218 45.415 1.00 34.15 298 VAL A O 1
ATOM 2350 N N . SER A 1 299 ? 24.484 0.244 44.437 1.00 33.47 299 SER A N 1
ATOM 2351 C CA . SER A 1 299 ? 23.791 0.144 43.176 1.00 35.58 299 SER A CA 1
ATOM 2352 C C . SER A 1 299 ? 24.513 0.712 41.976 1.00 37.25 299 SER A C 1
ATOM 2353 O O . SER A 1 299 ? 25.169 1.759 42.083 1.00 37.79 299 SER A O 1
ATOM 2356 N N . ARG A 1 300 ? 24.363 0.037 40.833 1.00 39.20 300 ARG A N 1
ATOM 2357 C CA . ARG A 1 300 ? 24.667 0.661 39.541 1.00 41.46 300 ARG A CA 1
ATOM 2358 C C . ARG A 1 300 ? 23.773 1.889 39.383 1.00 42.80 300 ARG A C 1
ATOM 2359 O O . ARG A 1 300 ? 22.615 1.893 39.807 1.00 43.46 300 ARG A O 1
ATOM 2367 N N . LEU A 1 301 ? 24.315 2.936 38.779 1.00 44.41 301 LEU A N 1
ATOM 2368 C CA . LEU A 1 301 ? 23.605 4.193 38.643 1.00 45.95 301 LEU A CA 1
ATOM 2369 C C . LEU A 1 301 ? 23.100 4.355 37.203 1.00 46.85 301 LEU A C 1
ATOM 2370 O O . LEU A 1 301 ? 23.771 4.966 36.373 1.00 46.54 301 LEU A O 1
ATOM 2375 N N . THR A 1 302 ? 21.939 3.763 36.909 1.00 46.44 302 THR A N 1
ATOM 2376 C CA . THR A 1 302 ? 21.285 3.884 35.615 1.00 45.41 302 THR A CA 1
ATOM 2377 C C . THR A 1 302 ? 19.826 4.144 35.938 1.00 44.45 302 THR A C 1
ATOM 2378 O O . THR A 1 302 ? 19.389 3.876 37.066 1.00 43.15 302 THR A O 1
ATOM 2382 N N . SER A 1 303 ? 19.061 4.624 34.954 1.00 41.93 303 SER A N 1
ATOM 2383 C CA . SER A 1 303 ? 17.651 4.970 35.174 1.00 41.20 303 SER A CA 1
ATOM 2384 C C . SER A 1 303 ? 16.787 3.787 35.643 1.00 39.80 303 SER A C 1
ATOM 2385 O O . SER A 1 303 ? 15.738 4.005 36.225 1.00 39.27 303 SER A O 1
ATOM 2388 N N . GLN A 1 304 ? 17.240 2.552 35.392 1.00 38.36 304 GLN A N 1
ATOM 2389 C CA . GLN A 1 304 ? 16.539 1.355 35.848 1.00 35.92 304 GLN A CA 1
ATOM 2390 C C . GLN A 1 304 ? 16.256 1.443 37.331 1.00 34.51 304 GLN A C 1
ATOM 2391 O O . GLN A 1 304 ? 15.194 1.037 37.782 1.00 34.12 304 GLN A O 1
ATOM 2397 N N . LYS A 1 305 ? 17.198 2.008 38.069 1.00 32.49 305 LYS A N 1
ATOM 2398 C CA . LYS A 1 305 ? 17.182 1.910 39.514 1.00 32.24 305 LYS A CA 1
ATOM 2399 C C . LYS A 1 305 ? 16.445 3.043 40.202 1.00 32.13 305 LYS A C 1
ATOM 2400 O O . LYS A 1 305 ? 16.335 3.037 41.417 1.00 31.66 305 LYS A O 1
ATOM 2406 N N . GLY A 1 306 ? 15.939 4.021 39.451 1.00 33.19 306 GLY A N 1
ATOM 2407 C CA . GLY A 1 306 ? 15.102 5.051 40.084 1.00 32.22 306 GLY A CA 1
ATOM 2408 C C . GLY A 1 306 ? 15.812 5.921 41.110 1.00 33.30 306 GLY A C 1
ATOM 2409 O O . GLY A 1 306 ? 15.186 6.452 42.011 1.00 34.27 306 GLY A O 1
ATOM 2410 N N . LEU A 1 307 ? 17.121 6.079 40.984 1.00 34.99 307 LEU A N 1
ATOM 2411 C CA . LEU A 1 307 ? 17.885 6.828 41.979 1.00 36.47 307 LEU A CA 1
ATOM 2412 C C . LEU A 1 307 ? 17.795 8.362 41.852 1.00 37.69 307 LEU A C 1
ATOM 2413 O O . LEU A 1 307 ? 18.084 9.094 42.812 1.00 37.84 307 LEU A O 1
ATOM 2418 N N . ASP A 1 308 ? 17.358 8.848 40.697 1.00 38.23 308 ASP A N 1
ATOM 2419 C CA . ASP A 1 308 ? 17.007 10.270 40.562 1.00 40.16 308 ASP A CA 1
ATOM 2420 C C . ASP A 1 308 ? 15.898 10.586 41.559 1.00 40.00 308 ASP A C 1
ATOM 2421 O O . ASP A 1 308 ? 15.800 11.694 42.069 1.00 40.63 308 ASP A O 1
ATOM 2426 N N . LEU A 1 309 ? 15.061 9.593 41.855 1.00 39.40 309 LEU A N 1
ATOM 2427 C CA . LEU A 1 309 ? 13.958 9.800 42.808 1.00 38.15 309 LEU A CA 1
ATOM 2428 C C . LEU A 1 309 ? 14.487 9.969 44.209 1.00 37.72 309 LEU A C 1
ATOM 2429 O O . LEU A 1 309 ? 13.939 10.757 44.989 1.00 37.35 309 LEU A O 1
ATOM 2434 N N . VAL A 1 310 ? 15.546 9.228 44.532 1.00 36.76 310 VAL A N 1
ATOM 2435 C CA . VAL A 1 310 ? 16.204 9.400 45.811 1.00 37.32 310 VAL A CA 1
ATOM 2436 C C . VAL A 1 310 ? 16.740 10.831 45.965 1.00 38.59 310 VAL A C 1
ATOM 2437 O O . VAL A 1 310 ? 16.580 11.440 47.028 1.00 38.23 310 VAL A O 1
ATOM 2441 N N . LEU A 1 311 ? 17.395 11.345 44.921 1.00 40.52 311 LEU A N 1
ATOM 2442 C CA . LEU A 1 311 ? 17.898 12.729 44.919 1.00 42.77 311 LEU A CA 1
ATOM 2443 C C . LEU A 1 311 ? 16.769 13.725 45.152 1.00 42.48 311 LEU A C 1
ATOM 2444 O O . LEU A 1 311 ? 16.907 14.638 45.951 1.00 42.70 311 LEU A O 1
ATOM 2449 N N . GLU A 1 312 ? 15.662 13.554 44.442 1.00 43.32 312 GLU A N 1
ATOM 2450 C CA . GLU A 1 312 ? 14.515 14.432 44.632 1.00 44.17 312 GLU A CA 1
ATOM 2451 C C . GLU A 1 312 ? 13.990 14.376 46.054 1.00 43.65 312 GLU A C 1
ATOM 2452 O O . GLU A 1 312 ? 13.628 15.402 46.620 1.00 43.16 312 GLU A O 1
ATOM 2458 N N . ALA A 1 313 ? 13.932 13.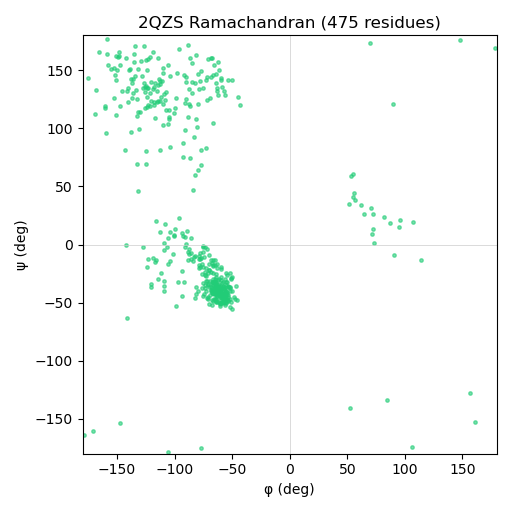169 46.620 1.00 43.28 313 ALA A N 1
ATOM 2459 C CA . ALA A 1 313 ? 13.345 12.973 47.947 1.00 42.18 313 ALA A CA 1
ATOM 2460 C C . ALA A 1 313 ? 14.309 13.275 49.088 1.00 41.75 313 ALA A C 1
ATOM 2461 O O . ALA A 1 313 ? 13.925 13.321 50.251 1.00 42.08 313 ALA A O 1
ATOM 2463 N N . LEU A 1 314 ? 15.576 13.462 48.769 1.00 42.68 314 LEU A N 1
ATOM 2464 C CA . LEU A 1 314 ? 16.590 13.542 49.808 1.00 43.99 314 LEU A CA 1
ATOM 2465 C C . LEU A 1 314 ? 16.327 14.633 50.871 1.00 44.69 314 LEU A C 1
ATOM 2466 O O . LEU A 1 314 ? 16.445 14.372 52.081 1.00 44.58 314 LEU A O 1
ATOM 2471 N N . PRO A 1 315 ? 15.965 15.860 50.440 1.00 45.42 315 PRO A N 1
ATOM 2472 C CA . PRO A 1 315 ? 15.678 16.917 51.418 1.00 45.26 315 PRO A CA 1
ATOM 2473 C C . PRO A 1 315 ? 14.578 16.531 52.414 1.00 45.21 315 PRO A C 1
ATOM 2474 O O . PRO A 1 315 ? 14.685 16.820 53.630 1.00 44.59 315 PRO A O 1
ATOM 2478 N N . GLY A 1 316 ? 13.524 15.900 51.898 1.00 43.46 316 GLY A N 1
ATOM 2479 C CA . GLY A 1 316 ? 12.488 15.342 52.760 1.00 43.09 316 GLY A CA 1
ATOM 2480 C C . GLY A 1 316 ? 13.065 14.338 53.744 1.00 42.53 316 GLY A C 1
ATOM 2481 O O . GLY A 1 316 ? 12.743 14.373 54.938 1.00 42.42 316 GLY A O 1
ATOM 2482 N N . LEU A 1 317 ? 13.916 13.434 53.249 1.00 41.89 317 LEU A N 1
ATOM 2483 C CA . LEU A 1 317 ? 14.554 12.425 54.110 1.00 41.58 317 LEU A CA 1
ATOM 2484 C C . LEU A 1 317 ? 15.403 13.091 55.205 1.00 42.09 317 LEU A C 1
ATOM 2485 O O . LEU A 1 317 ? 15.280 12.760 56.394 1.00 40.88 317 LEU A O 1
ATOM 2490 N N . LEU A 1 318 ? 16.267 14.021 54.798 1.00 42.92 318 LEU A N 1
ATOM 2491 C CA . LEU A 1 318 ? 17.094 14.766 55.757 1.00 45.71 318 LEU A CA 1
ATOM 2492 C C . LEU A 1 318 ? 16.250 15.549 56.758 1.00 47.47 318 LEU A C 1
ATOM 2493 O O . LEU A 1 318 ? 16.567 15.590 57.940 1.00 47.93 318 LEU A O 1
ATOM 2498 N N . GLU A 1 319 ? 15.166 16.160 56.280 1.00 49.48 319 GLU A N 1
ATOM 2499 C CA . GLU A 1 319 ? 14.309 16.961 57.146 1.00 50.71 319 GLU A CA 1
ATOM 2500 C C . GLU A 1 319 ? 13.751 16.134 58.291 1.00 50.68 319 GLU A C 1
ATOM 2501 O O . GLU A 1 319 ? 13.562 16.644 59.407 1.00 51.02 319 GLU A O 1
ATOM 2507 N N . GLN A 1 320 ? 13.503 14.852 58.037 1.00 49.73 320 GLN A N 1
ATOM 2508 C CA . GLN A 1 320 ? 12.921 14.001 59.078 1.00 48.48 320 GLN A CA 1
ATOM 2509 C C . GLN A 1 320 ? 13.978 13.413 59.996 1.00 47.39 320 GLN A C 1
ATOM 2510 O O . GLN A 1 320 ? 13.660 12.778 60.995 1.00 46.16 320 GLN A O 1
ATOM 2516 N N . GLY A 1 321 ? 15.240 13.620 59.639 1.00 46.60 321 GLY A N 1
ATOM 2517 C CA . GLY A 1 321 ? 16.337 13.288 60.528 1.00 47.26 321 GLY A CA 1
ATOM 2518 C C . GLY A 1 321 ? 17.170 12.075 60.166 1.00 47.26 321 GLY A C 1
ATOM 2519 O O . GLY A 1 321 ? 17.856 11.531 61.022 1.00 49.36 321 GLY A O 1
ATOM 2520 N N . GLY A 1 322 ? 17.116 11.637 58.915 1.00 46.10 322 GLY A N 1
ATOM 2521 C CA . GLY A 1 322 ? 17.881 10.463 58.502 1.00 44.44 322 GLY A CA 1
ATOM 2522 C C . GLY A 1 322 ? 19.218 10.802 57.857 1.00 43.24 322 GLY A C 1
ATOM 2523 O O . GLY A 1 322 ? 19.489 11.946 57.530 1.00 42.77 322 GLY A O 1
ATOM 2524 N N . GLN A 1 323 ? 20.067 9.800 57.681 1.00 42.08 323 GLN A N 1
ATOM 2525 C CA . GLN A 1 323 ? 21.285 9.968 56.922 1.00 41.55 323 GLN A CA 1
ATOM 2526 C C . GLN A 1 323 ? 21.218 9.097 55.658 1.00 42.04 323 GLN A C 1
ATOM 2527 O O . GLN A 1 323 ? 20.413 8.145 55.574 1.00 40.72 323 GLN A O 1
ATOM 2533 N N . LEU A 1 324 ? 22.056 9.433 54.677 1.00 41.11 324 LEU A N 1
ATOM 2534 C CA . LEU A 1 324 ? 22.205 8.628 53.483 1.00 41.27 324 LEU A CA 1
ATOM 2535 C C . LEU A 1 324 ? 23.647 8.211 53.306 1.00 41.89 324 LEU A C 1
ATOM 2536 O O . LEU A 1 324 ? 24.550 9.035 53.436 1.00 42.65 324 LEU A O 1
ATOM 2541 N N . ALA A 1 325 ? 23.858 6.938 52.992 1.00 40.70 325 ALA A N 1
ATOM 2542 C CA . ALA A 1 325 ? 25.151 6.454 52.561 1.00 40.23 325 ALA A CA 1
ATOM 2543 C C . ALA A 1 325 ? 24.980 5.789 51.197 1.00 40.69 325 ALA A C 1
ATOM 2544 O O . ALA A 1 325 ? 24.247 4.817 51.072 1.00 41.37 325 ALA A O 1
ATOM 2546 N N . LEU A 1 326 ? 25.646 6.314 50.169 1.00 40.51 326 LEU A N 1
ATOM 2547 C CA . LEU A 1 326 ? 25.515 5.766 48.835 1.00 39.76 326 LEU A CA 1
ATOM 2548 C C . LEU A 1 326 ? 26.847 5.254 48.299 1.00 39.89 326 LEU A C 1
ATOM 2549 O O . LEU A 1 326 ? 27.874 5.934 48.391 1.00 40.31 326 LEU A O 1
ATOM 2554 N N . LEU A 1 327 ? 26.813 4.052 47.732 1.00 39.18 327 LEU A N 1
ATOM 2555 C CA . LEU A 1 327 ? 27.916 3.518 46.977 1.00 38.30 327 LEU A CA 1
ATOM 2556 C C . LEU A 1 327 ? 27.377 3.159 45.610 1.00 39.36 327 LEU A C 1
ATOM 2557 O O . LEU A 1 327 ? 26.396 2.435 45.515 1.00 39.05 327 LEU A O 1
ATOM 2562 N N . GLY A 1 328 ? 28.008 3.654 44.551 1.00 39.05 328 GLY A N 1
ATOM 2563 C CA . GLY A 1 328 ? 27.586 3.293 43.195 1.00 41.58 328 GLY A CA 1
ATOM 2564 C C . GLY A 1 328 ? 28.391 3.989 42.107 1.00 42.97 328 GLY A C 1
ATOM 2565 O O . GLY A 1 328 ? 29.146 4.915 42.375 1.00 42.32 328 GLY A O 1
ATOM 2566 N N . ALA A 1 329 ? 28.214 3.533 40.874 1.00 44.75 329 ALA A N 1
ATOM 2567 C CA . ALA A 1 329 ? 28.922 4.080 39.724 1.00 45.92 329 ALA A CA 1
ATOM 2568 C C . ALA A 1 329 ? 28.048 3.879 38.505 1.00 46.09 329 ALA A C 1
ATOM 2569 O O . ALA A 1 329 ? 27.335 2.878 38.408 1.00 45.70 329 ALA A O 1
ATOM 2571 N N . GLY A 1 330 ? 28.117 4.834 37.584 1.00 46.85 330 GLY A N 1
ATOM 2572 C CA . GLY A 1 330 ? 27.401 4.785 36.302 1.00 48.79 330 GLY A CA 1
ATOM 2573 C C . GLY A 1 330 ? 27.199 6.195 35.733 1.00 50.69 330 GLY A C 1
ATOM 2574 O O . GLY A 1 330 ? 28.163 6.971 35.623 1.00 50.26 330 GLY A O 1
ATOM 2575 N N . ASP A 1 331 ? 25.948 6.526 35.396 1.00 51.35 331 ASP A N 1
ATOM 2576 C CA . ASP A 1 331 ? 25.580 7.838 34.865 1.00 52.53 331 ASP A CA 1
ATOM 2577 C C . ASP A 1 331 ? 26.249 8.984 35.611 1.00 52.82 331 ASP A C 1
ATOM 2578 O O . ASP A 1 331 ? 26.067 9.129 36.818 1.00 53.15 331 ASP A O 1
ATOM 2583 N N . PRO A 1 332 ? 27.053 9.798 34.890 1.00 52.96 332 PRO A N 1
ATOM 2584 C CA . PRO A 1 332 ? 27.743 10.930 35.516 1.00 52.40 332 PRO A CA 1
ATOM 2585 C C . PRO A 1 332 ? 26.777 11.988 36.057 1.00 52.28 332 PRO A C 1
ATOM 2586 O O . PRO A 1 332 ? 27.118 12.709 36.987 1.00 51.58 332 PRO A O 1
ATOM 2590 N N . VAL A 1 333 ? 25.578 12.078 35.494 1.00 52.68 333 VAL A N 1
ATOM 2591 C CA . VAL A 1 333 ? 24.592 13.010 36.047 1.00 54.34 333 VAL A CA 1
ATOM 2592 C C . VAL A 1 333 ? 24.245 12.597 37.491 1.00 54.25 333 VAL A C 1
ATOM 2593 O O . VAL A 1 333 ? 24.258 13.425 38.410 1.00 55.20 333 VAL A O 1
ATOM 2597 N N . LEU A 1 334 ? 23.956 11.309 37.681 1.00 53.79 334 LEU A N 1
ATOM 2598 C CA . LEU A 1 334 ? 23.707 10.753 39.015 1.00 52.95 334 LEU A CA 1
ATOM 2599 C C . LEU A 1 334 ? 24.951 10.855 39.900 1.00 51.45 334 LEU A C 1
ATOM 2600 O O . LEU A 1 334 ? 24.861 11.337 41.029 1.00 50.77 334 LEU A O 1
ATOM 2605 N N . GLN A 1 335 ? 26.104 10.421 39.388 1.00 50.45 335 GLN A N 1
ATOM 2606 C CA . GLN A 1 335 ? 27.359 10.561 40.142 1.00 50.89 335 GLN A CA 1
ATOM 2607 C C . GLN A 1 335 ? 27.539 11.998 40.640 1.00 51.22 335 GLN A C 1
ATOM 2608 O O . GLN A 1 335 ? 27.791 12.233 41.831 1.00 51.38 335 GLN A O 1
ATOM 2614 N N . GLU A 1 336 ? 27.368 12.965 39.741 1.00 51.98 336 GLU A N 1
ATOM 2615 C CA . GLU A 1 336 ? 27.634 14.360 40.093 1.00 52.02 336 GLU A CA 1
ATOM 2616 C C . GLU A 1 336 ? 26.547 14.931 40.989 1.00 51.84 336 GLU A C 1
ATOM 2617 O O . GLU A 1 336 ? 26.822 15.733 41.882 1.00 53.05 336 GLU A O 1
ATOM 2623 N N . GLY A 1 337 ? 25.309 14.504 40.774 1.00 51.47 337 GLY A N 1
ATOM 2624 C CA . GLY A 1 337 ? 24.225 14.910 41.665 1.00 49.98 337 GLY A CA 1
ATOM 2625 C C . GLY A 1 337 ? 24.402 14.389 43.082 1.00 49.38 337 GLY A C 1
ATOM 2626 O O . GLY A 1 337 ? 24.156 15.100 44.051 1.00 49.50 337 GLY A O 1
ATOM 2627 N N . PHE A 1 338 ? 24.820 13.140 43.223 1.00 49.20 338 PHE A N 1
ATOM 2628 C CA . PHE A 1 338 ? 25.058 12.618 44.564 1.00 49.53 338 PHE A CA 1
ATOM 2629 C C . PHE A 1 338 ? 26.327 13.193 45.186 1.00 49.23 338 PHE A C 1
ATOM 2630 O O . PHE A 1 338 ? 26.338 13.467 46.378 1.00 48.95 338 PHE A O 1
ATOM 2638 N N . LEU A 1 339 ? 27.384 13.401 44.398 1.00 49.59 339 LEU A N 1
ATOM 2639 C CA . LEU A 1 339 ? 28.570 14.089 44.953 1.00 50.35 339 LEU A CA 1
ATOM 2640 C C . LEU A 1 339 ? 28.200 15.484 45.473 1.00 50.63 339 LEU A C 1
ATOM 2641 O O . LEU A 1 339 ? 28.588 15.870 46.568 1.00 50.36 339 LEU A O 1
ATOM 2646 N N . ALA A 1 340 ? 27.402 16.216 44.697 1.00 52.23 340 ALA A N 1
ATOM 2647 C CA . ALA A 1 340 ? 26.933 17.554 45.094 1.00 53.19 340 ALA A CA 1
ATOM 2648 C C . ALA A 1 340 ? 26.087 17.495 46.357 1.00 53.86 340 ALA A C 1
ATOM 2649 O O . ALA A 1 340 ? 26.226 18.333 47.262 1.00 53.66 340 ALA A O 1
ATOM 2651 N N . ALA A 1 341 ? 25.203 16.496 46.428 1.00 53.96 341 ALA A N 1
ATOM 2652 C CA . ALA A 1 341 ? 24.422 16.293 47.649 1.00 53.44 341 ALA A CA 1
ATOM 2653 C C . ALA A 1 341 ? 25.343 16.042 48.846 1.00 53.51 341 ALA A C 1
ATOM 2654 O O . ALA A 1 341 ? 25.116 16.578 49.922 1.00 53.26 341 ALA A O 1
ATOM 2656 N N . ALA A 1 342 ? 26.387 15.235 48.654 1.00 54.11 342 ALA A N 1
ATOM 2657 C CA . ALA A 1 342 ? 27.331 14.924 49.740 1.00 55.70 342 ALA A CA 1
ATOM 2658 C C . ALA A 1 342 ? 28.078 16.182 50.205 1.00 56.69 342 ALA A C 1
ATOM 2659 O O . ALA A 1 342 ? 28.266 16.408 51.407 1.00 56.24 342 ALA A O 1
ATOM 2661 N N . ALA A 1 343 ? 28.501 16.989 49.232 1.00 58.65 343 ALA A N 1
ATOM 2662 C CA . ALA A 1 343 ? 29.155 18.277 49.487 1.00 60.43 343 ALA A CA 1
ATOM 2663 C C . ALA A 1 343 ? 28.207 19.267 50.164 1.00 61.33 343 ALA A C 1
ATOM 2664 O O . ALA A 1 343 ? 28.622 20.025 51.035 1.00 61.02 343 ALA A O 1
ATOM 2666 N N . GLU A 1 344 ? 26.936 19.246 49.766 1.00 62.55 344 GLU A N 1
ATOM 2667 C CA . GLU A 1 344 ? 25.929 20.134 50.356 1.00 63.55 344 GLU A CA 1
ATOM 2668 C C . GLU A 1 344 ? 25.532 19.783 51.794 1.00 63.30 344 GLU A C 1
ATOM 2669 O O . GLU A 1 344 ? 25.245 20.680 52.594 1.00 62.95 344 GLU A O 1
ATOM 2675 N N . TYR A 1 345 ? 25.502 18.494 52.135 1.00 62.06 345 TYR A N 1
ATOM 2676 C CA . TYR A 1 345 ? 25.096 18.123 53.492 1.00 61.14 345 TYR A CA 1
ATOM 2677 C C . TYR A 1 345 ? 26.132 17.270 54.215 1.00 60.69 345 TYR A C 1
ATOM 2678 O O . TYR A 1 345 ? 25.891 16.078 54.481 1.00 60.11 345 TYR A O 1
ATOM 2687 N N . PRO A 1 346 ? 27.286 17.876 54.560 1.00 59.74 346 PRO A N 1
ATOM 2688 C CA . PRO A 1 346 ? 28.349 17.099 55.220 1.00 57.97 346 PRO A CA 1
ATOM 2689 C C . PRO A 1 346 ? 27.861 16.591 56.560 1.00 55.29 346 PRO A C 1
ATOM 2690 O O . PRO A 1 346 ? 27.233 17.338 57.301 1.00 54.46 346 PRO A O 1
ATOM 2694 N N . GLY A 1 347 ? 28.127 15.324 56.858 1.00 52.57 347 GLY A N 1
ATOM 2695 C CA . GLY A 1 347 ? 27.695 14.746 58.123 1.00 50.31 347 GLY A CA 1
ATOM 2696 C C . GLY A 1 347 ? 26.314 14.099 58.068 1.00 48.19 347 GLY A C 1
ATOM 2697 O O . GLY A 1 347 ? 25.894 13.432 59.007 1.00 47.30 347 GLY A O 1
ATOM 2698 N N . GLN A 1 348 ? 25.607 14.305 56.965 1.00 46.93 348 GLN A N 1
ATOM 2699 C CA . GLN A 1 348 ? 24.262 13.765 56.805 1.00 46.27 348 GLN A CA 1
ATOM 2700 C C . GLN A 1 348 ? 24.240 12.853 55.587 1.00 45.79 348 GLN A C 1
ATOM 2701 O O . GLN A 1 348 ? 23.550 11.826 55.569 1.00 46.23 348 GLN A O 1
ATOM 2707 N N . VAL A 1 349 ? 24.999 13.250 54.567 1.00 44.24 349 VAL A N 1
ATOM 2708 C CA . VAL A 1 349 ? 25.111 12.532 53.313 1.00 43.01 349 VAL A CA 1
ATOM 2709 C C . VAL A 1 349 ? 26.584 12.145 53.088 1.00 44.00 349 VAL A C 1
ATOM 2710 O O . VAL A 1 349 ? 27.473 13.011 53.108 1.00 44.92 349 VAL A O 1
ATOM 2714 N N . GLY A 1 350 ? 26.847 10.852 52.906 1.00 41.70 350 GLY A N 1
ATOM 2715 C CA . GLY A 1 350 ? 28.178 10.383 52.580 1.00 41.61 350 GLY A CA 1
ATOM 2716 C C . GLY A 1 350 ? 28.071 9.582 51.309 1.00 41.68 350 GLY A C 1
ATOM 2717 O O . GLY A 1 350 ? 27.146 8.768 51.162 1.00 42.22 350 GLY A O 1
ATOM 2718 N N . VAL A 1 351 ? 29.001 9.799 50.386 1.00 40.72 351 VAL A N 1
ATOM 2719 C CA . VAL A 1 351 ? 28.898 9.219 49.051 1.00 41.56 351 VAL A CA 1
ATOM 2720 C C . VAL A 1 351 ? 30.237 8.744 48.540 1.00 43.12 351 VAL A C 1
ATOM 2721 O O . VAL A 1 351 ? 31.235 9.452 48.647 1.00 44.82 351 VAL A O 1
ATOM 2725 N N . GLN A 1 352 ? 30.261 7.548 47.963 1.00 43.19 352 GLN A N 1
ATOM 2726 C CA . GLN A 1 352 ? 31.473 7.015 47.389 1.00 42.82 352 GLN A CA 1
ATOM 2727 C C . GLN A 1 352 ? 31.141 6.541 45.991 1.00 44.13 352 GLN A C 1
ATOM 2728 O O . GLN A 1 352 ? 30.342 5.603 45.816 1.00 44.14 352 GLN A O 1
ATOM 2734 N N . ILE A 1 353 ? 31.720 7.206 44.990 1.00 43.99 353 ILE A N 1
ATOM 2735 C CA . ILE A 1 353 ? 31.495 6.818 43.603 1.00 44.61 353 ILE A CA 1
ATOM 2736 C C . ILE A 1 353 ? 32.550 5.816 43.168 1.00 45.18 353 ILE A C 1
ATOM 2737 O O . ILE A 1 353 ? 33.744 6.090 43.224 1.00 46.03 353 ILE A O 1
ATOM 2742 N N . GLY A 1 354 ? 32.103 4.650 42.734 1.00 44.77 354 GLY A N 1
ATOM 2743 C CA . GLY A 1 354 ? 32.998 3.598 42.287 1.00 43.43 354 GLY A CA 1
ATOM 2744 C C . GLY A 1 354 ? 32.411 2.224 42.598 1.00 43.18 354 GLY A C 1
ATOM 2745 O O . GLY A 1 354 ? 31.323 2.112 43.192 1.00 41.57 354 GLY A O 1
ATOM 2746 N N . TYR A 1 355 ? 33.118 1.187 42.161 1.00 42.20 355 TYR A N 1
ATOM 2747 C CA . TYR A 1 355 ? 32.776 -0.180 42.488 1.00 43.23 355 TYR A CA 1
ATOM 2748 C C . TYR A 1 355 ? 33.659 -0.672 43.633 1.00 42.43 355 TYR A C 1
ATOM 2749 O O . TYR A 1 355 ? 34.884 -0.739 43.489 1.00 42.74 355 TYR A O 1
ATOM 2758 N N . HIS A 1 356 ? 33.051 -1.006 44.770 1.00 40.44 356 HIS A N 1
ATOM 2759 C CA . HIS A 1 356 ? 33.827 -1.446 45.943 1.00 39.05 356 HIS A CA 1
ATOM 2760 C C . HIS A 1 356 ? 33.174 -2.649 46.668 1.00 38.25 356 HIS A C 1
ATOM 2761 O O . HIS A 1 356 ? 32.288 -2.477 47.503 1.00 35.30 356 HIS A O 1
ATOM 2768 N N . GLU A 1 357 ? 33.651 -3.854 46.340 1.00 38.47 357 GLU A N 1
ATOM 2769 C CA . GLU A 1 357 ? 33.010 -5.099 46.764 1.00 39.22 357 GLU A CA 1
ATOM 2770 C C . GLU A 1 357 ? 32.973 -5.210 48.281 1.00 37.71 357 GLU A C 1
ATOM 2771 O O . GLU A 1 357 ? 31.900 -5.441 48.887 1.00 38.01 357 GLU A O 1
ATOM 2777 N N . ALA A 1 358 ? 34.119 -5.003 48.907 1.00 35.61 358 ALA A N 1
ATOM 2778 C CA . ALA A 1 358 ? 34.201 -5.081 50.374 1.00 35.21 358 ALA A CA 1
ATOM 2779 C C . ALA A 1 358 ? 33.412 -3.984 51.063 1.00 34.66 358 ALA A C 1
ATOM 2780 O O . ALA A 1 358 ? 32.734 -4.207 52.078 1.00 34.18 358 ALA A O 1
ATOM 2782 N N . PHE A 1 359 ? 33.483 -2.783 50.534 1.00 34.73 359 PHE A N 1
ATOM 2783 C CA . PHE A 1 359 ? 32.726 -1.714 51.174 1.00 35.77 359 PHE A CA 1
ATOM 2784 C C . PHE A 1 359 ? 31.197 -1.941 51.118 1.00 33.84 359 PHE A C 1
ATOM 2785 O O . PHE A 1 359 ? 30.472 -1.491 51.978 1.00 33.61 359 PHE A O 1
ATOM 2793 N N . SER A 1 360 ? 30.706 -2.643 50.106 1.00 34.31 360 SER A N 1
ATOM 2794 C CA . SER A 1 360 ? 29.265 -2.890 50.009 1.00 34.04 360 SER A CA 1
ATOM 2795 C C . SER A 1 360 ? 28.797 -3.761 51.174 1.00 33.43 360 SER A C 1
ATOM 2796 O O . SER A 1 360 ? 27.662 -3.593 51.666 1.00 34.39 360 SER A O 1
ATOM 2799 N N . HIS A 1 361 ? 29.665 -4.670 51.637 1.00 31.15 361 HIS A N 1
ATOM 2800 C CA . HIS A 1 361 ? 29.326 -5.484 52.797 1.00 31.63 361 HIS A CA 1
ATOM 2801 C C . HIS A 1 361 ? 29.248 -4.632 54.059 1.00 32.80 361 HIS A C 1
ATOM 2802 O O . HIS A 1 361 ? 28.355 -4.818 54.900 1.00 30.48 361 HIS A O 1
ATOM 2809 N N . ARG A 1 362 ? 30.177 -3.683 54.189 1.00 33.64 362 ARG A N 1
ATOM 2810 C CA . ARG A 1 362 ? 30.200 -2.823 55.378 1.00 36.60 362 ARG A CA 1
ATOM 2811 C C . ARG A 1 362 ? 28.988 -1.873 55.442 1.00 34.66 362 ARG A C 1
ATOM 2812 O O . ARG A 1 362 ? 28.527 -1.513 56.522 1.00 35.28 362 ARG A O 1
ATOM 2820 N N . ILE A 1 363 ? 28.505 -1.450 54.280 1.00 33.98 363 ILE A N 1
ATOM 2821 C CA . ILE A 1 363 ? 27.262 -0.683 54.180 1.00 35.29 363 ILE A CA 1
ATOM 2822 C C . ILE A 1 363 ? 26.078 -1.582 54.574 1.00 34.59 363 ILE A C 1
ATOM 2823 O O . ILE A 1 363 ? 25.272 -1.243 55.467 1.00 35.17 363 ILE A O 1
ATOM 2828 N N . MET A 1 364 ? 26.004 -2.749 53.949 1.00 33.78 364 MET A N 1
ATOM 2829 C CA . MET A 1 364 ? 24.893 -3.667 54.203 1.00 35.62 364 MET A CA 1
ATOM 2830 C C . MET A 1 364 ? 24.841 -4.087 55.680 1.00 36.09 364 MET A C 1
ATOM 2831 O O . MET A 1 364 ? 23.755 -4.202 56.280 1.00 35.24 364 MET A O 1
ATOM 2836 N N . GLY A 1 365 ? 26.017 -4.324 56.257 1.00 34.65 365 GLY A N 1
ATOM 2837 C CA . GLY A 1 365 ? 26.098 -4.693 57.653 1.00 34.19 365 GLY A CA 1
ATOM 2838 C C . GLY A 1 365 ? 25.919 -3.561 58.656 1.00 33.85 365 GLY A C 1
ATOM 2839 O O . GLY A 1 365 ? 25.768 -3.837 59.811 1.00 36.05 365 GLY A O 1
ATOM 2840 N N . GLY A 1 366 ? 25.944 -2.297 58.231 1.00 33.96 366 GLY A N 1
ATOM 2841 C CA . GLY A 1 366 ? 25.824 -1.150 59.161 1.00 33.42 366 GLY A CA 1
ATOM 2842 C C . GLY A 1 366 ? 24.573 -0.296 59.003 1.00 33.63 366 GLY A C 1
ATOM 2843 O O . GLY A 1 366 ? 24.052 0.287 59.982 1.00 33.92 366 GLY A O 1
ATOM 2844 N N . ALA A 1 367 ? 24.053 -0.233 57.783 1.00 34.19 367 ALA A N 1
ATOM 2845 C CA . ALA A 1 367 ? 22.826 0.558 57.507 1.00 32.68 367 ALA A CA 1
ATOM 2846 C C . ALA A 1 367 ? 21.539 0.019 58.159 1.00 32.61 367 ALA A C 1
ATOM 2847 O O . ALA A 1 367 ? 21.460 -1.157 58.524 1.00 33.26 367 ALA A O 1
ATOM 2849 N N . ASP A 1 368 ? 20.522 0.884 58.274 1.00 31.26 368 ASP A N 1
ATOM 2850 C CA . ASP A 1 368 ? 19.211 0.517 58.826 1.00 31.41 368 ASP A CA 1
ATOM 2851 C C . ASP A 1 368 ? 18.189 0.178 57.748 1.00 30.05 368 ASP A C 1
ATOM 2852 O O . ASP A 1 368 ? 17.304 -0.667 57.964 1.00 30.32 368 ASP A O 1
ATOM 2857 N N . VAL A 1 369 ? 18.306 0.840 56.601 1.00 29.66 369 VAL A N 1
ATOM 2858 C CA . VAL A 1 369 ? 17.393 0.637 55.463 1.00 28.50 369 VAL A CA 1
ATOM 2859 C C . VAL A 1 369 ? 18.186 0.569 54.181 1.00 29.29 369 VAL A C 1
ATOM 2860 O O . VAL A 1 369 ? 19.170 1.273 54.047 1.00 32.20 369 VAL A O 1
ATOM 2864 N N . ILE A 1 370 ? 17.804 -0.278 53.241 1.00 28.17 370 ILE A N 1
ATOM 2865 C CA . ILE A 1 370 ? 18.414 -0.243 51.917 1.00 30.02 370 ILE A CA 1
ATOM 2866 C C . ILE A 1 370 ? 17.357 0.216 50.903 1.00 31.41 370 ILE A C 1
ATOM 2867 O O . ILE A 1 370 ? 16.273 -0.369 50.810 1.00 32.36 370 ILE A O 1
ATOM 2872 N N . LEU A 1 371 ? 17.675 1.287 50.179 1.00 32.47 371 LEU A N 1
ATOM 2873 C CA . LEU A 1 371 ? 16.790 1.867 49.178 1.00 31.83 371 LEU A CA 1
ATOM 2874 C C . LEU A 1 371 ? 16.967 1.200 47.827 1.00 30.80 371 LEU A C 1
ATOM 2875 O O . LEU A 1 371 ? 18.055 1.227 47.255 1.00 31.15 371 LEU A O 1
ATOM 2880 N N . VAL A 1 372 ? 15.908 0.586 47.309 1.00 30.51 372 VAL A N 1
ATOM 2881 C CA . VAL A 1 372 ? 15.967 -0.034 45.991 1.00 28.93 372 VAL A CA 1
ATOM 2882 C C . VAL A 1 372 ? 14.715 0.422 45.245 1.00 29.81 372 VAL A C 1
ATOM 2883 O O . VAL A 1 372 ? 13.819 -0.371 45.008 1.00 29.72 372 VAL A O 1
ATOM 2887 N N . PRO A 1 373 ? 14.646 1.726 44.896 1.00 31.66 373 PRO A N 1
ATOM 2888 C CA . PRO A 1 373 ? 13.441 2.310 44.292 1.00 31.41 373 PRO A CA 1
ATOM 2889 C C . PRO A 1 373 ? 13.352 2.114 42.778 1.00 31.44 373 PRO A C 1
ATOM 2890 O O . PRO A 1 373 ? 13.006 3.050 42.046 1.00 30.96 373 PRO A O 1
ATOM 2894 N N . SER A 1 374 ? 13.599 0.892 42.315 1.00 30.46 374 SER A N 1
ATOM 2895 C CA . SER A 1 374 ? 13.703 0.613 40.895 1.00 29.42 374 SER A CA 1
ATOM 2896 C C . SER A 1 374 ? 12.460 0.926 40.038 1.00 31.62 374 SER A C 1
ATOM 2897 O O . SER A 1 374 ? 11.307 0.638 40.431 1.00 29.87 374 SER A O 1
ATOM 2900 N N . ARG A 1 375 ? 12.712 1.433 38.831 1.00 32.47 375 ARG A N 1
ATOM 2901 C CA . ARG A 1 375 ? 11.690 1.496 37.799 1.00 34.27 375 ARG A CA 1
ATOM 2902 C C . ARG A 1 375 ? 11.296 0.099 37.318 1.00 33.62 375 ARG A C 1
ATOM 2903 O O . ARG A 1 375 ? 10.120 -0.170 37.071 1.00 31.49 375 ARG A O 1
ATOM 2911 N N . PHE A 1 376 ? 12.288 -0.774 37.137 1.00 32.13 376 PHE A N 1
ATOM 2912 C CA . PHE A 1 376 ? 12.036 -2.199 36.871 1.00 32.37 376 PHE A CA 1
ATOM 2913 C C . PHE A 1 376 ? 13.157 -2.981 37.499 1.00 32.18 376 PHE A C 1
ATOM 2914 O O . PHE A 1 376 ? 14.251 -2.457 37.678 1.00 32.17 376 PHE A O 1
ATOM 2922 N N . GLU A 1 377 ? 12.900 -4.235 37.841 1.00 31.98 377 GLU A N 1
ATOM 2923 C CA . GLU A 1 377 ? 13.906 -4.978 38.587 1.00 31.85 377 GLU A CA 1
ATOM 2924 C C . GLU A 1 377 ? 13.637 -6.463 38.425 1.00 31.39 377 GLU A C 1
ATOM 2925 O O . GLU A 1 377 ? 12.800 -7.014 39.118 1.00 31.71 377 GLU A O 1
ATOM 2931 N N . PRO A 1 378 ? 14.330 -7.098 37.466 1.00 30.72 378 PRO A N 1
ATOM 2932 C CA . PRO A 1 378 ? 14.154 -8.519 37.149 1.00 31.96 378 PRO A CA 1
ATOM 2933 C C . PRO A 1 378 ? 14.184 -9.360 38.406 1.00 32.05 378 PRO A C 1
ATOM 2934 O O . PRO A 1 378 ? 13.322 -10.195 38.573 1.00 33.66 378 PRO A O 1
ATOM 2938 N N . CYS A 1 379 ? 15.132 -9.113 39.301 1.00 33.71 379 CYS A N 1
ATOM 2939 C CA . CYS A 1 379 ? 15.106 -9.771 40.605 1.00 33.78 379 CYS A CA 1
ATOM 2940 C C . CYS A 1 379 ? 15.535 -8.821 41.704 1.00 34.10 379 CYS A C 1
ATOM 2941 O O . CYS A 1 379 ? 14.749 -8.475 42.575 1.00 35.32 379 CYS A O 1
ATOM 2944 N N . GLY A 1 380 ? 16.771 -8.350 41.648 1.00 33.38 380 GLY A N 1
ATOM 2945 C CA . GLY A 1 380 ? 17.252 -7.476 42.688 1.00 34.25 380 GLY A CA 1
ATOM 2946 C C . GLY A 1 380 ? 17.826 -8.444 43.695 1.00 36.48 380 GLY A C 1
ATOM 2947 O O . GLY A 1 380 ? 17.136 -9.377 44.167 1.00 40.06 380 GLY A O 1
ATOM 2948 N N . LEU A 1 381 ? 19.102 -8.292 43.965 1.00 35.10 381 LEU A N 1
ATOM 2949 C CA . LEU A 1 381 ? 19.786 -9.123 44.948 1.00 33.28 381 LEU A CA 1
ATOM 2950 C C . LEU A 1 381 ? 20.097 -8.255 46.151 1.00 32.05 381 LEU A C 1
ATOM 2951 O O . LEU A 1 381 ? 20.118 -8.727 47.280 1.00 32.69 381 LEU A O 1
ATOM 2956 N N . THR A 1 382 ? 20.326 -6.970 45.925 1.00 31.63 382 THR A N 1
ATOM 2957 C CA . THR A 1 382 ? 20.635 -6.090 47.048 1.00 32.78 382 THR A CA 1
ATOM 2958 C C . THR A 1 382 ? 19.515 -6.103 48.090 1.00 31.57 382 THR A C 1
ATOM 2959 O O . THR A 1 382 ? 19.793 -6.035 49.303 1.00 29.87 382 THR A O 1
ATOM 2963 N N . GLN A 1 383 ? 18.252 -6.192 47.655 1.00 30.11 383 GLN A N 1
ATOM 2964 C CA . GLN A 1 383 ? 17.185 -6.184 48.670 1.00 30.86 383 GLN A CA 1
ATOM 2965 C C . GLN A 1 383 ? 17.133 -7.510 49.437 1.00 29.60 383 GLN A C 1
ATOM 2966 O O . GLN A 1 383 ? 16.748 -7.538 50.601 1.00 29.20 383 GLN A O 1
ATOM 2972 N N . LEU A 1 384 ? 17.490 -8.595 48.758 1.00 29.40 384 LEU A N 1
ATOM 2973 C CA . LEU A 1 384 ? 17.646 -9.904 49.409 1.00 30.17 384 LEU A CA 1
ATOM 2974 C C . LEU A 1 384 ? 18.773 -9.857 50.428 1.00 30.77 384 LEU A C 1
ATOM 2975 O O . LEU A 1 384 ? 18.641 -10.433 51.512 1.00 32.04 384 LEU A O 1
ATOM 2980 N N . TYR A 1 385 ? 19.866 -9.156 50.105 1.00 30.46 385 TYR A N 1
ATOM 2981 C CA . TYR A 1 385 ? 20.988 -9.030 51.035 1.00 29.98 385 TYR A CA 1
ATOM 2982 C C . TYR A 1 385 ? 20.543 -8.214 52.246 1.00 29.98 385 TYR A C 1
ATOM 2983 O O . TYR A 1 385 ? 20.882 -8.537 53.371 1.00 30.05 385 TYR A O 1
ATOM 2992 N N . GLY A 1 386 ? 19.791 -7.140 52.017 1.00 29.87 386 GLY A N 1
ATOM 2993 C CA . GLY A 1 386 ? 19.281 -6.329 53.125 1.00 29.61 386 GLY A CA 1
ATOM 2994 C C . GLY A 1 386 ? 18.424 -7.161 54.091 1.00 30.82 386 GLY A C 1
ATOM 2995 O O . GLY A 1 386 ? 18.612 -7.090 55.319 1.00 31.91 386 GLY A O 1
ATOM 2996 N N . LEU A 1 387 ? 17.471 -7.927 53.553 1.00 28.55 387 LEU A N 1
ATOM 2997 C CA . LEU A 1 387 ? 16.640 -8.789 54.403 1.00 28.34 387 LEU A CA 1
ATOM 2998 C C . LEU A 1 387 ? 17.533 -9.662 55.295 1.00 29.27 387 LEU A C 1
ATOM 2999 O O . LEU A 1 387 ? 17.373 -9.672 56.517 1.00 30.27 387 LEU A O 1
ATOM 3004 N N . LYS A 1 388 ? 18.474 -10.386 54.681 1.00 29.34 388 LYS A N 1
ATOM 3005 C CA . LYS A 1 388 ? 19.350 -11.278 55.412 1.00 30.24 388 LYS A CA 1
ATOM 3006 C C . LYS A 1 388 ? 20.145 -10.544 56.484 1.00 30.77 388 LYS A C 1
ATOM 3007 O O . LYS A 1 388 ? 20.390 -11.099 57.561 1.00 30.70 388 LYS A O 1
ATOM 3013 N N . TYR A 1 389 ? 20.539 -9.302 56.196 1.00 28.92 389 TYR A N 1
ATOM 3014 C CA . TYR A 1 389 ? 21.380 -8.529 57.120 1.00 28.77 389 TYR A CA 1
ATOM 3015 C C . TYR A 1 389 ? 20.554 -7.706 58.098 1.00 29.28 389 TYR A C 1
ATOM 3016 O O . TYR A 1 389 ? 21.105 -6.939 58.914 1.00 26.80 389 TYR A O 1
ATOM 3025 N N . GLY A 1 390 ? 19.229 -7.819 57.982 1.00 28.17 390 GLY A N 1
ATOM 3026 C CA . GLY A 1 390 ? 18.349 -7.114 58.892 1.00 28.15 390 GLY A CA 1
ATOM 3027 C C . GLY A 1 390 ? 18.361 -5.641 58.568 1.00 29.53 390 GLY A C 1
ATOM 3028 O O . GLY A 1 390 ? 18.152 -4.792 59.444 1.00 30.40 390 GLY A O 1
ATOM 3029 N N . THR A 1 391 ? 18.662 -5.315 57.320 1.00 31.11 391 THR A N 1
ATOM 3030 C CA . THR A 1 391 ? 18.624 -3.907 56.927 1.00 31.85 391 THR A CA 1
ATOM 3031 C C . THR A 1 391 ? 17.428 -3.715 55.987 1.00 31.68 391 THR A C 1
ATOM 3032 O O . THR A 1 391 ? 17.444 -4.141 54.836 1.00 32.55 391 THR A O 1
ATOM 3036 N N . LEU A 1 392 ? 16.352 -3.147 56.535 1.00 30.97 392 LEU A N 1
ATOM 3037 C CA . LEU A 1 392 ? 15.042 -3.291 55.932 1.00 29.65 392 LEU A CA 1
ATOM 3038 C C . LEU A 1 392 ? 15.052 -2.664 54.565 1.00 29.57 392 LEU A C 1
ATOM 3039 O O . LEU A 1 392 ? 15.446 -1.520 54.443 1.00 30.26 392 LEU A O 1
ATOM 3044 N N . PRO A 1 393 ? 14.603 -3.403 53.536 1.00 29.41 393 PRO A N 1
ATOM 3045 C CA . PRO A 1 393 ? 14.510 -2.822 52.205 1.00 29.98 393 PRO A CA 1
ATOM 3046 C C . PRO A 1 393 ? 13.298 -1.917 52.007 1.00 30.88 393 PRO A C 1
ATOM 3047 O O . PRO A 1 393 ? 12.201 -2.179 52.510 1.00 31.23 393 PRO A O 1
ATOM 3051 N N . LEU A 1 394 ? 13.537 -0.831 51.291 1.00 31.21 394 LEU A N 1
ATOM 3052 C CA . LEU A 1 394 ? 12.481 0.079 50.903 1.00 30.78 394 LEU A CA 1
ATOM 3053 C C . LEU A 1 394 ? 12.451 0.024 49.375 1.00 30.66 394 LEU A C 1
ATOM 3054 O O . LEU A 1 394 ? 13.389 0.472 48.723 1.00 30.14 394 LEU A O 1
ATOM 3059 N N . VAL A 1 395 ? 11.396 -0.592 48.824 1.00 29.63 395 VAL A N 1
ATOM 3060 C CA . VAL A 1 395 ? 11.363 -0.943 47.416 1.00 29.64 395 VAL A CA 1
ATOM 3061 C C . VAL A 1 395 ? 10.086 -0.465 46.710 1.00 30.98 395 VAL A C 1
ATOM 3062 O O . VAL A 1 395 ? 9.054 -0.232 47.350 1.00 30.84 395 VAL A O 1
ATOM 3066 N N . ARG A 1 396 ? 10.168 -0.326 45.392 1.00 30.66 396 ARG A N 1
ATOM 3067 C CA . ARG A 1 396 ? 8.986 -0.134 44.555 1.00 33.69 396 ARG A CA 1
ATOM 3068 C C . ARG A 1 396 ? 8.408 -1.517 44.226 1.00 33.44 396 ARG A C 1
ATOM 3069 O O . ARG A 1 396 ? 9.165 -2.466 43.974 1.00 33.21 396 ARG A O 1
ATOM 3077 N N . ARG A 1 397 ? 7.088 -1.651 44.244 1.00 32.60 397 ARG A N 1
ATOM 3078 C CA . ARG A 1 397 ? 6.468 -2.934 43.961 1.00 33.89 397 ARG A CA 1
ATOM 3079 C C . ARG A 1 397 ? 6.572 -3.279 42.469 1.00 34.59 397 ARG A C 1
ATOM 3080 O O . ARG A 1 397 ? 5.616 -3.053 41.704 1.00 33.55 397 ARG A O 1
ATOM 3088 N N . THR A 1 398 ? 7.715 -3.837 42.057 1.00 33.97 398 THR A N 1
ATOM 3089 C CA . THR A 1 398 ? 7.898 -4.249 40.656 1.00 32.91 398 THR A CA 1
ATOM 3090 C C . THR A 1 398 ? 8.853 -5.449 40.569 1.00 32.46 398 THR A C 1
ATOM 3091 O O . THR A 1 398 ? 9.719 -5.607 41.419 1.00 33.84 398 THR A O 1
ATOM 3095 N N . GLY A 1 399 ? 8.695 -6.312 39.571 1.00 31.68 399 GLY A N 1
ATOM 3096 C CA . GLY A 1 399 ? 9.627 -7.416 39.381 1.00 30.56 399 GLY A CA 1
ATOM 3097 C C . GLY A 1 399 ? 9.835 -8.265 40.628 1.00 29.92 399 GLY A C 1
ATOM 3098 O O . GLY A 1 399 ? 8.896 -8.510 41.381 1.00 28.89 399 GLY A O 1
ATOM 3099 N N . GLY A 1 400 ? 11.072 -8.688 40.853 1.00 29.01 400 GLY A N 1
ATOM 3100 C CA . GLY A 1 400 ? 11.412 -9.540 41.986 1.00 28.88 400 GLY A CA 1
ATOM 3101 C C . GLY A 1 400 ? 11.243 -8.808 43.300 1.00 30.29 400 GLY A C 1
ATOM 3102 O O . GLY A 1 400 ? 11.046 -9.449 44.312 1.00 32.62 400 GLY A O 1
ATOM 3103 N N . LEU A 1 401 ? 11.314 -7.474 43.319 1.00 28.81 401 LEU A N 1
ATOM 3104 C CA . LEU A 1 401 ? 11.024 -6.753 44.564 1.00 28.38 401 LEU A CA 1
ATOM 3105 C C . LEU A 1 401 ? 9.598 -7.007 45.068 1.00 28.84 401 LEU A C 1
ATOM 3106 O O . LEU A 1 401 ? 9.384 -7.207 46.262 1.00 28.28 401 LEU A O 1
ATOM 3111 N N . ALA A 1 402 ? 8.648 -7.068 44.144 1.00 29.27 402 ALA A N 1
ATOM 3112 C CA . ALA A 1 402 ? 7.273 -7.453 44.447 1.00 29.74 402 ALA A CA 1
ATOM 3113 C C . ALA A 1 402 ? 7.191 -8.890 44.991 1.00 31.63 402 ALA A C 1
ATOM 3114 O O . ALA A 1 402 ? 6.308 -9.228 45.802 1.00 30.55 402 ALA A O 1
ATOM 3116 N N . ASP A 1 403 ? 8.111 -9.757 44.565 1.00 32.99 403 ASP A N 1
ATOM 3117 C CA . ASP A 1 403 ? 8.019 -11.163 44.988 1.00 31.85 403 ASP A CA 1
ATOM 3118 C C . ASP A 1 403 ? 8.646 -11.393 46.355 1.00 31.68 403 ASP A C 1
ATOM 3119 O O . ASP A 1 403 ? 8.456 -12.462 46.956 1.00 30.40 403 ASP A O 1
ATOM 3124 N N . THR A 1 404 ? 9.429 -10.429 46.837 1.00 29.35 404 THR A N 1
ATOM 3125 C CA . THR A 1 404 ? 10.297 -10.756 47.961 1.00 31.87 404 THR A CA 1
ATOM 3126 C C . THR A 1 404 ? 10.143 -9.894 49.201 1.00 32.73 404 THR A C 1
ATOM 3127 O O . THR A 1 404 ? 10.561 -10.303 50.268 1.00 34.64 404 THR A O 1
ATOM 3131 N N . VAL A 1 405 ? 9.560 -8.713 49.068 1.00 31.93 405 VAL A N 1
ATOM 3132 C CA . VAL A 1 405 ? 9.440 -7.808 50.223 1.00 31.57 405 VAL A CA 1
ATOM 3133 C C . VAL A 1 405 ? 7.972 -7.675 50.610 1.00 31.65 405 VAL A C 1
ATOM 3134 O O . VAL A 1 405 ? 7.118 -7.528 49.744 1.00 31.58 405 VAL A O 1
ATOM 3138 N N . SER A 1 406 ? 7.689 -7.700 51.912 1.00 30.96 406 SER A N 1
ATOM 3139 C CA . SER A 1 406 ? 6.323 -7.527 52.412 1.00 30.11 406 SER A CA 1
ATOM 3140 C C . SER A 1 406 ? 6.195 -6.251 53.204 1.00 29.59 406 SER A C 1
ATOM 3141 O O . SER A 1 406 ? 6.898 -6.040 54.185 1.00 31.00 406 SER A O 1
ATOM 3144 N N . ASP A 1 407 ? 5.271 -5.406 52.782 1.00 28.41 407 ASP A N 1
ATOM 3145 C CA . ASP A 1 407 ? 5.188 -4.050 53.299 1.00 29.92 407 ASP A CA 1
ATOM 3146 C C . ASP A 1 407 ? 4.821 -4.123 54.776 1.00 28.86 407 ASP A C 1
ATOM 3147 O O . ASP A 1 407 ? 4.258 -5.124 55.224 1.00 28.91 407 ASP A O 1
ATOM 3152 N N . CYS A 1 408 ? 5.185 -3.103 55.533 1.00 28.47 408 CYS A N 1
ATOM 3153 C CA . CYS A 1 408 ? 4.808 -3.025 56.933 1.00 30.17 408 CYS A CA 1
ATOM 3154 C C . CYS A 1 408 ? 3.398 -2.465 57.049 1.00 30.71 408 CYS A C 1
ATOM 3155 O O . CYS A 1 408 ? 3.189 -1.446 57.670 1.00 30.86 408 CYS A O 1
ATOM 3158 N N . SER A 1 409 ? 2.422 -3.130 56.469 1.00 31.09 409 SER A N 1
ATOM 3159 C CA . SER A 1 409 ? 1.056 -2.678 56.605 1.00 32.91 409 SER A CA 1
ATOM 3160 C C . SER A 1 409 ? 0.509 -3.336 57.861 1.00 34.91 409 SER A C 1
ATOM 3161 O O . SER A 1 409 ? 1.149 -4.232 58.438 1.00 35.57 409 SER A O 1
ATOM 3164 N N . LEU A 1 410 ? -0.686 -2.911 58.270 1.00 36.30 410 LEU A N 1
ATOM 3165 C CA . LEU A 1 410 ? -1.395 -3.472 59.413 1.00 36.77 410 LEU A CA 1
ATOM 3166 C C . LEU A 1 410 ? -1.588 -4.972 59.305 1.00 36.40 410 LEU A C 1
ATOM 3167 O O . LEU A 1 410 ? -1.298 -5.683 60.263 1.00 37.54 410 LEU A O 1
ATOM 3172 N N . GLU A 1 411 ? -2.101 -5.474 58.179 1.00 35.72 411 GLU A N 1
ATOM 3173 C CA . GLU A 1 411 ? -2.299 -6.939 58.076 1.00 35.99 411 GLU A CA 1
ATOM 3174 C C . GLU A 1 411 ? -0.980 -7.678 58.157 1.00 34.58 411 GLU A C 1
ATOM 3175 O O . GLU A 1 411 ? -0.937 -8.766 58.700 1.00 34.87 411 GLU A O 1
ATOM 3181 N N . ASN A 1 412 ? 0.053 -7.157 57.495 1.00 33.07 412 ASN A N 1
ATOM 3182 C CA . ASN A 1 412 ? 1.318 -7.890 57.426 1.00 33.28 412 ASN A CA 1
ATOM 3183 C C . ASN A 1 412 ? 2.011 -7.889 58.769 1.00 33.31 412 ASN A C 1
ATOM 3184 O O . ASN A 1 412 ? 2.674 -8.838 59.122 1.00 33.14 412 ASN A O 1
ATOM 3189 N N . LEU A 1 413 ? 1.865 -6.799 59.508 1.00 34.88 413 LEU A N 1
ATOM 3190 C CA . LEU A 1 413 ? 2.406 -6.725 60.856 1.00 36.27 413 LEU A CA 1
ATOM 3191 C C . LEU A 1 413 ? 1.684 -7.765 61.728 1.00 38.02 413 LEU A C 1
ATOM 3192 O O . LEU A 1 413 ? 2.322 -8.563 62.419 1.00 37.40 413 LEU A O 1
ATOM 3197 N N . ALA A 1 414 ? 0.351 -7.777 61.663 1.00 38.73 414 ALA A N 1
ATOM 3198 C CA . ALA A 1 414 ? -0.440 -8.686 62.504 1.00 39.57 414 ALA A CA 1
ATOM 3199 C C . ALA A 1 414 ? -0.213 -10.147 62.123 1.00 40.86 414 ALA A C 1
ATOM 3200 O O . ALA A 1 414 ? -0.161 -11.026 62.987 1.00 41.89 414 ALA A O 1
ATOM 3202 N N . ASP A 1 415 ? -0.088 -10.414 60.831 1.00 40.61 415 ASP A N 1
ATOM 3203 C CA . ASP A 1 415 ? 0.219 -11.755 60.397 1.00 41.50 415 ASP A CA 1
ATOM 3204 C C . ASP A 1 415 ? 1.700 -12.159 60.627 1.00 40.82 415 ASP A C 1
ATOM 3205 O O . ASP A 1 415 ? 2.089 -13.284 60.306 1.00 41.39 415 ASP A O 1
ATOM 3210 N N . GLY A 1 416 ? 2.521 -11.247 61.147 1.00 39.54 416 GLY A N 1
ATOM 3211 C CA . GLY A 1 416 ? 3.991 -11.505 61.336 1.00 37.64 416 GLY A CA 1
ATOM 3212 C C . GLY A 1 416 ? 4.790 -11.774 60.076 1.00 37.05 416 GLY A C 1
ATOM 3213 O O . GLY A 1 416 ? 5.758 -12.538 60.078 1.00 38.32 416 GLY A O 1
ATOM 3214 N N . VAL A 1 417 ? 4.396 -11.120 58.995 1.00 36.22 417 VAL A N 1
ATOM 3215 C CA . VAL A 1 417 ? 4.933 -11.346 57.660 1.00 34.98 417 VAL A CA 1
ATOM 3216 C C . VAL A 1 417 ? 5.656 -10.076 57.091 1.00 34.19 417 VAL A C 1
ATOM 3217 O O . VAL A 1 417 ? 6.419 -10.135 56.115 1.00 34.67 417 VAL A O 1
ATOM 3221 N N . ALA A 1 418 ? 5.422 -8.930 57.719 1.00 31.18 418 ALA A N 1
ATOM 3222 C CA . ALA A 1 418 ? 6.048 -7.663 57.319 1.00 30.34 418 ALA A CA 1
ATOM 3223 C C . ALA A 1 418 ? 7.551 -7.779 57.383 1.00 30.74 418 ALA A C 1
ATOM 3224 O O . ALA A 1 418 ? 8.076 -8.253 58.408 1.00 30.39 418 ALA A O 1
ATOM 3226 N N . SER A 1 419 ? 8.251 -7.275 56.355 1.00 29.40 419 SER A N 1
ATOM 3227 C CA . SER A 1 419 ? 9.721 -7.346 56.329 1.00 30.46 419 SER A CA 1
ATOM 3228 C C . SER A 1 419 ? 10.406 -6.101 55.745 1.00 31.22 419 SER A C 1
ATOM 3229 O O . SER A 1 419 ? 11.647 -6.053 55.646 1.00 31.55 419 SER A O 1
ATOM 3232 N N . GLY A 1 420 ? 9.628 -5.103 55.326 1.00 31.74 420 GLY A N 1
ATOM 3233 C CA . GLY A 1 420 ? 10.219 -3.911 54.668 1.00 30.44 420 GLY A CA 1
ATOM 3234 C C . GLY A 1 420 ? 9.157 -2.894 54.316 1.00 30.64 420 GLY A C 1
ATOM 3235 O O . GLY A 1 420 ? 8.052 -2.957 54.867 1.00 30.73 420 GLY A O 1
ATOM 3236 N N . PHE A 1 421 ? 9.500 -1.952 53.435 1.00 29.99 421 PHE A N 1
ATOM 3237 C CA . PHE A 1 421 ? 8.593 -0.855 53.042 1.00 30.26 421 PHE A CA 1
ATOM 3238 C C . PHE A 1 421 ? 8.411 -0.863 51.528 1.00 31.70 421 PHE A C 1
ATOM 3239 O O . PHE A 1 421 ? 9.395 -0.997 50.793 1.00 32.53 421 PHE A O 1
ATOM 3247 N N . VAL A 1 422 ? 7.168 -0.725 51.060 1.00 31.16 422 VAL A N 1
ATOM 3248 C CA . VAL A 1 422 ? 6.897 -0.802 49.625 1.00 32.31 422 VAL A CA 1
ATOM 3249 C C . VAL A 1 422 ? 6.099 0.442 49.147 1.00 32.79 422 VAL A C 1
ATOM 3250 O O . VAL A 1 422 ? 5.169 0.866 49.806 1.00 30.65 422 VAL A O 1
ATOM 3254 N N . PHE A 1 423 ? 6.490 1.044 48.026 1.00 33.23 423 PHE A N 1
ATOM 3255 C CA . PHE A 1 423 ? 5.699 2.113 47.414 1.00 32.97 423 PHE A CA 1
ATOM 3256 C C . PHE A 1 423 ? 5.377 1.686 45.968 1.00 34.34 423 PHE A C 1
ATOM 3257 O O . PHE A 1 423 ? 6.048 0.809 45.399 1.00 32.83 423 PHE A O 1
ATOM 3265 N N . GLU A 1 424 ? 4.346 2.283 45.380 1.00 34.84 424 GLU A N 1
ATOM 3266 C CA . GLU A 1 424 ? 3.831 1.845 44.081 1.00 35.45 424 GLU A CA 1
ATOM 3267 C C . GLU A 1 424 ? 4.368 2.551 42.839 1.00 35.68 424 GLU A C 1
ATOM 3268 O O . GLU A 1 424 ? 4.627 1.917 41.832 1.00 35.10 424 GLU A O 1
ATOM 3274 N N . ASP A 1 425 ? 4.470 3.878 42.891 1.00 36.92 425 ASP A N 1
ATOM 3275 C CA . ASP A 1 425 ? 4.648 4.650 41.669 1.00 36.74 425 ASP A CA 1
ATOM 3276 C C . ASP A 1 425 ? 6.057 5.228 41.612 1.00 36.64 425 ASP A C 1
ATOM 3277 O O . ASP A 1 425 ? 6.642 5.570 42.643 1.00 34.24 425 ASP A O 1
ATOM 3282 N N . SER A 1 426 ? 6.584 5.350 40.402 1.00 37.89 426 SER A N 1
ATOM 3283 C CA . SER A 1 426 ? 7.887 5.940 40.189 1.00 39.15 426 SER A CA 1
ATOM 3284 C C . SER A 1 426 ? 7.848 7.464 40.279 1.00 38.89 426 SER A C 1
ATOM 3285 O O . SER A 1 426 ? 8.046 8.161 39.290 1.00 39.65 426 SER A O 1
ATOM 3288 N N . ASN A 1 427 ? 7.614 7.998 41.461 1.00 38.26 427 ASN A N 1
ATOM 3289 C CA . ASN A 1 427 ? 7.800 9.416 41.633 1.00 38.34 427 ASN A CA 1
ATOM 3290 C C . ASN A 1 427 ? 8.225 9.654 43.055 1.00 38.75 427 ASN A C 1
ATOM 3291 O O . ASN A 1 427 ? 8.044 8.774 43.909 1.00 38.47 427 ASN A O 1
ATOM 3296 N N . ALA A 1 428 ? 8.808 10.826 43.300 1.00 38.95 428 ALA A N 1
ATOM 3297 C CA . ALA A 1 428 ? 9.415 11.137 44.588 1.00 38.84 428 ALA A CA 1
ATOM 3298 C C . ALA A 1 428 ? 8.408 11.221 45.737 1.00 39.07 428 ALA A C 1
ATOM 3299 O O . ALA A 1 428 ? 8.774 10.911 46.864 1.00 38.86 428 ALA A O 1
ATOM 3301 N N . TRP A 1 429 ? 7.172 11.659 45.468 1.00 39.30 429 TRP A N 1
ATOM 3302 C CA . TRP A 1 429 ? 6.138 11.711 46.509 1.00 38.55 429 TRP A CA 1
ATOM 3303 C C . TRP A 1 429 ? 5.842 10.288 46.981 1.00 38.12 429 TRP A C 1
ATOM 3304 O O . TRP A 1 429 ? 5.751 10.028 48.167 1.00 36.80 429 TRP A O 1
ATOM 3315 N N . SER A 1 430 ? 5.671 9.372 46.040 1.00 37.21 430 SER A N 1
ATOM 3316 C CA . SER A 1 430 ? 5.335 8.016 46.411 1.00 38.21 430 SER A CA 1
ATOM 3317 C C . SER A 1 430 ? 6.523 7.410 47.186 1.00 37.03 430 SER A C 1
ATOM 3318 O O . SER A 1 430 ? 6.332 6.799 48.221 1.00 37.83 430 SER A O 1
ATOM 3321 N N . LEU A 1 431 ? 7.749 7.638 46.725 1.00 36.71 431 LEU A N 1
ATOM 3322 C CA . LEU A 1 431 ? 8.931 7.223 47.467 1.00 36.63 431 LEU A CA 1
ATOM 3323 C C . LEU A 1 431 ? 8.925 7.807 48.879 1.00 36.88 431 LEU A C 1
ATOM 3324 O O . LEU A 1 431 ? 9.276 7.133 49.854 1.00 36.91 431 LEU A O 1
ATOM 3329 N N . LEU A 1 432 ? 8.535 9.073 48.983 1.00 36.95 432 LEU A N 1
ATOM 3330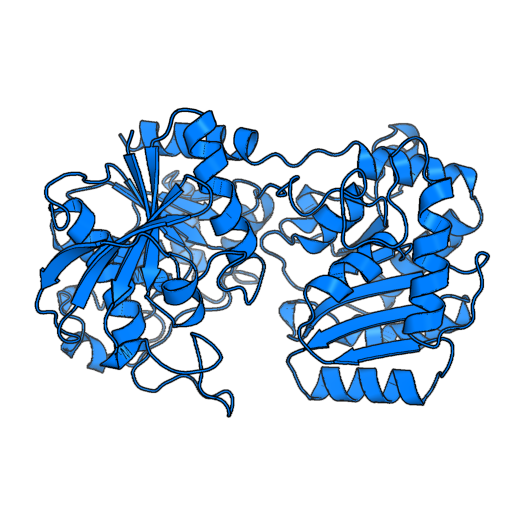 C CA . LEU A 1 432 ? 8.558 9.794 50.257 1.00 37.59 432 LEU A CA 1
ATOM 3331 C C . LEU A 1 432 ? 7.525 9.292 51.263 1.00 36.91 432 LEU A C 1
ATOM 3332 O O . LEU A 1 432 ? 7.767 9.328 52.473 1.00 37.63 432 LEU A O 1
ATOM 3337 N N . ARG A 1 433 ? 6.385 8.801 50.791 1.00 34.97 433 ARG A N 1
ATOM 3338 C CA . ARG A 1 433 ? 5.462 8.155 51.729 1.00 35.37 433 ARG A CA 1
ATOM 3339 C C . ARG A 1 433 ? 6.071 6.907 52.386 1.00 34.40 433 ARG A C 1
ATOM 3340 O O . ARG A 1 433 ? 5.886 6.690 53.578 1.00 35.08 433 ARG A O 1
ATOM 3348 N N . ALA A 1 434 ? 6.802 6.097 51.617 1.00 34.56 434 ALA A N 1
ATOM 3349 C CA . ALA A 1 434 ? 7.453 4.905 52.175 1.00 34.33 434 ALA A CA 1
ATOM 3350 C C . ALA A 1 434 ? 8.581 5.294 53.147 1.00 34.52 434 ALA A C 1
ATOM 3351 O O . ALA A 1 434 ? 8.754 4.670 54.173 1.00 34.60 434 ALA A O 1
ATOM 3353 N N . ILE A 1 435 ? 9.317 6.358 52.829 1.00 35.63 435 ILE A N 1
ATOM 3354 C CA . ILE A 1 435 ? 10.335 6.892 53.729 1.00 34.57 435 ILE A CA 1
ATOM 3355 C C . ILE A 1 435 ? 9.718 7.321 55.068 1.00 35.45 435 ILE A C 1
ATOM 3356 O O . ILE A 1 435 ? 10.265 7.021 56.150 1.00 35.26 435 ILE A O 1
ATOM 3361 N N . ARG A 1 436 ? 8.573 8.013 55.012 1.00 35.57 436 ARG A N 1
ATOM 3362 C CA . ARG A 1 436 ? 7.848 8.411 56.242 1.00 34.12 436 ARG A CA 1
ATOM 3363 C C . ARG A 1 436 ? 7.404 7.165 56.973 1.00 32.29 436 ARG A C 1
ATOM 3364 O O . ARG A 1 436 ? 7.490 7.111 58.165 1.00 32.78 436 ARG A O 1
ATOM 3372 N N . ARG A 1 437 ? 6.864 6.175 56.265 1.00 31.87 437 ARG A N 1
ATOM 3373 C CA . ARG A 1 437 ? 6.555 4.867 56.912 1.00 31.18 437 ARG A CA 1
ATOM 3374 C C . ARG A 1 437 ? 7.750 4.396 57.730 1.00 30.89 437 ARG A C 1
ATOM 3375 O O . ARG A 1 437 ? 7.601 4.007 58.881 1.00 33.48 437 ARG A O 1
ATOM 3383 N N . ALA A 1 438 ? 8.944 4.451 57.142 1.00 31.05 438 ALA A N 1
ATOM 3384 C CA . ALA A 1 438 ? 10.168 4.034 57.826 1.00 31.53 438 ALA A CA 1
ATOM 3385 C C . ALA A 1 438 ? 10.424 4.830 59.097 1.00 32.11 438 ALA A C 1
ATOM 3386 O O . ALA A 1 438 ? 10.694 4.249 60.148 1.00 33.09 438 ALA A O 1
ATOM 3388 N N . PHE A 1 439 ? 10.310 6.163 59.023 1.00 34.27 439 PHE A N 1
ATOM 3389 C CA . PHE A 1 439 ? 10.499 7.019 60.219 1.00 33.70 439 PHE A CA 1
ATOM 3390 C C . PHE A 1 439 ? 9.479 6.717 61.282 1.00 34.51 439 PHE A C 1
ATOM 3391 O O . PHE A 1 439 ? 9.785 6.794 62.463 1.00 35.20 439 PHE A O 1
ATOM 3399 N N . VAL A 1 440 ? 8.254 6.375 60.885 1.00 35.04 440 VAL A N 1
ATOM 3400 C CA . VAL A 1 440 ? 7.231 6.005 61.889 1.00 35.11 440 VAL A CA 1
ATOM 3401 C C . VAL A 1 440 ? 7.564 4.654 62.572 1.00 36.04 440 VAL A C 1
ATOM 3402 O O . VAL A 1 440 ? 7.416 4.496 63.807 1.00 37.05 440 VAL A O 1
ATOM 3406 N N . LEU A 1 441 ? 7.995 3.665 61.784 1.00 35.96 441 LEU A N 1
ATOM 3407 C CA . LEU A 1 441 ? 8.378 2.383 62.373 1.00 34.04 441 LEU A CA 1
ATOM 3408 C C . LEU A 1 441 ? 9.592 2.584 63.285 1.00 34.41 441 LEU A C 1
ATOM 3409 O O . LEU A 1 441 ? 9.705 1.946 64.343 1.00 33.48 441 LEU A O 1
ATOM 3414 N N . TRP A 1 442 ? 10.498 3.461 62.864 1.00 34.66 442 TRP A N 1
ATOM 3415 C CA . TRP A 1 442 ? 11.728 3.740 63.629 1.00 37.25 442 TRP A CA 1
ATOM 3416 C C . TRP A 1 442 ? 11.446 4.293 65.042 1.00 38.60 442 TRP A C 1
ATOM 3417 O O . TRP A 1 442 ? 12.155 3.978 66.023 1.00 37.68 442 TRP A O 1
ATOM 3428 N N . SER A 1 443 ? 10.393 5.095 65.147 1.00 39.68 443 SER A N 1
ATOM 3429 C CA . SER A 1 443 ? 9.980 5.666 66.430 1.00 41.57 443 SER A CA 1
ATOM 3430 C C . SER A 1 443 ? 9.333 4.614 67.331 1.00 42.97 443 SER A C 1
ATOM 3431 O O . SER A 1 443 ? 8.925 4.922 68.439 1.00 42.80 443 SER A O 1
ATOM 3434 N N . ARG A 1 444 ? 9.194 3.383 66.838 1.00 44.32 444 ARG A N 1
ATOM 3435 C CA . ARG A 1 444 ? 8.691 2.291 67.649 1.00 45.42 444 ARG A CA 1
ATOM 3436 C C . ARG A 1 444 ? 9.721 1.152 67.606 1.00 45.46 444 ARG A C 1
ATOM 3437 O O . ARG A 1 444 ? 9.562 0.175 66.859 1.00 44.34 444 ARG A O 1
ATOM 3445 N N . PRO A 1 445 ? 10.786 1.276 68.418 1.00 44.70 445 PRO A N 1
ATOM 3446 C CA . PRO A 1 445 ? 11.956 0.405 68.304 1.00 43.86 445 PRO A CA 1
ATOM 3447 C C . PRO A 1 445 ? 11.631 -1.098 68.397 1.00 43.24 445 PRO A C 1
ATOM 3448 O O . PRO A 1 445 ? 12.266 -1.902 67.710 1.00 43.03 445 PRO A O 1
ATOM 3452 N N . SER A 1 446 ? 10.649 -1.477 69.206 1.00 41.01 446 SER A N 1
ATOM 3453 C CA . SER A 1 446 ? 10.320 -2.892 69.348 1.00 41.14 446 SER A CA 1
ATOM 3454 C C . SER A 1 446 ? 9.532 -3.433 68.146 1.00 40.20 446 SER A C 1
ATOM 3455 O O . SER A 1 446 ? 9.583 -4.624 67.890 1.00 39.81 446 SER A O 1
ATOM 3458 N N . LEU A 1 447 ? 8.815 -2.563 67.421 1.00 39.58 447 LEU A N 1
ATOM 3459 C CA . LEU A 1 447 ? 8.190 -2.939 66.152 1.00 38.15 447 LEU A CA 1
ATOM 3460 C C . LEU A 1 447 ? 9.246 -3.059 65.053 1.00 36.77 447 LEU A C 1
ATOM 3461 O O . LEU A 1 447 ? 9.197 -3.992 64.218 1.00 36.20 447 LEU A O 1
ATOM 3466 N N . TRP A 1 448 ? 10.172 -2.110 65.028 1.00 33.58 448 TRP A N 1
ATOM 3467 C CA . TRP A 1 448 ? 11.306 -2.183 64.100 1.00 33.26 448 TRP A CA 1
ATOM 3468 C C . TRP A 1 448 ? 12.073 -3.510 64.262 1.00 32.72 448 TRP A C 1
ATOM 3469 O O . TRP A 1 448 ? 12.421 -4.187 63.289 1.00 32.96 448 TRP A O 1
ATOM 3480 N N . ARG A 1 449 ? 12.357 -3.874 65.503 1.00 34.38 449 ARG A N 1
ATOM 3481 C CA . ARG A 1 449 ? 13.092 -5.115 65.775 1.00 34.95 449 ARG A CA 1
ATOM 3482 C C . ARG A 1 449 ? 12.256 -6.346 65.334 1.00 34.56 449 ARG A C 1
ATOM 3483 O O . ARG A 1 449 ? 12.789 -7.294 64.753 1.00 35.87 449 ARG A O 1
ATOM 3491 N N . PHE A 1 450 ? 10.950 -6.311 65.575 1.00 33.72 450 PHE A N 1
ATOM 3492 C CA . PHE A 1 450 ? 10.042 -7.375 65.130 1.00 34.37 450 PHE A CA 1
ATOM 3493 C C . PHE A 1 450 ? 10.117 -7.558 63.615 1.00 32.63 450 PHE A C 1
ATOM 3494 O O . PHE A 1 450 ? 10.176 -8.693 63.104 1.00 31.61 450 PHE A O 1
ATOM 3502 N N . VAL A 1 451 ? 10.117 -6.436 62.907 1.00 30.08 451 VAL A N 1
ATOM 3503 C CA . VAL A 1 451 ? 10.263 -6.425 61.454 1.00 29.92 451 VAL A CA 1
ATOM 3504 C C . VAL A 1 451 ? 11.671 -6.918 60.993 1.00 30.96 451 VAL A C 1
ATOM 3505 O O . VAL A 1 451 ? 11.779 -7.731 60.048 1.00 30.07 451 VAL A O 1
ATOM 3509 N N . GLN A 1 452 ? 12.729 -6.486 61.696 1.00 29.49 452 GLN A N 1
ATOM 3510 C CA . GLN A 1 452 ? 14.072 -6.974 61.420 1.00 32.14 452 GLN A CA 1
ATOM 3511 C C . GLN A 1 452 ? 14.177 -8.484 61.482 1.00 31.61 452 GLN A C 1
ATOM 3512 O O . GLN A 1 452 ? 14.764 -9.101 60.599 1.00 31.68 452 GLN A O 1
ATOM 3518 N N . ARG A 1 453 ? 13.642 -9.077 62.543 1.00 31.71 453 ARG A N 1
ATOM 3519 C CA . ARG A 1 453 ? 13.736 -10.530 62.705 1.00 32.75 453 ARG A CA 1
ATOM 3520 C C . ARG A 1 453 ? 12.928 -11.294 61.645 1.00 31.79 453 ARG A C 1
ATOM 3521 O O . ARG A 1 453 ? 13.314 -12.383 61.257 1.00 30.89 453 ARG A O 1
ATOM 3529 N N . GLN A 1 454 ? 11.809 -10.728 61.177 1.00 30.85 454 GLN A N 1
ATOM 3530 C CA . GLN A 1 454 ? 11.073 -11.356 60.095 1.00 29.86 454 GLN A CA 1
ATOM 3531 C C . GLN A 1 454 ? 11.849 -11.232 58.754 1.00 29.87 454 GLN A C 1
ATOM 3532 O O . GLN A 1 454 ? 11.973 -12.203 58.017 1.00 29.84 454 GLN A O 1
ATOM 3538 N N . ALA A 1 455 ? 12.354 -10.042 58.436 1.00 28.31 455 ALA A N 1
ATOM 3539 C CA . ALA A 1 455 ? 13.272 -9.898 57.296 1.00 30.87 455 ALA A CA 1
ATOM 3540 C C . ALA A 1 455 ? 14.344 -10.992 57.314 1.00 32.04 455 ALA A C 1
ATOM 3541 O O . ALA A 1 455 ? 14.567 -11.651 56.311 1.00 30.56 455 ALA A O 1
ATOM 3543 N N . MET A 1 456 ? 14.971 -11.213 58.477 1.00 31.98 456 MET A N 1
ATOM 3544 C CA . MET A 1 456 ? 16.057 -12.181 58.574 1.00 33.02 456 MET A CA 1
ATOM 3545 C C . MET A 1 456 ? 15.585 -13.642 58.581 1.00 33.67 456 MET A C 1
ATOM 3546 O O . MET A 1 456 ? 16.374 -14.522 58.349 1.00 34.61 456 MET A O 1
ATOM 3551 N N . ALA A 1 457 ? 14.303 -13.896 58.836 1.00 33.75 457 ALA A N 1
ATOM 3552 C CA . ALA A 1 457 ? 13.755 -15.251 58.693 1.00 32.70 457 ALA A CA 1
ATOM 3553 C C . ALA A 1 457 ? 13.454 -15.670 57.236 1.00 33.81 457 ALA A C 1
ATOM 3554 O O . ALA A 1 457 ? 13.199 -16.833 56.961 1.00 32.96 457 ALA A O 1
ATOM 3556 N N . MET A 1 458 ? 13.469 -14.716 56.303 1.00 35.33 458 MET A N 1
ATOM 3557 C CA . MET A 1 458 ? 13.158 -15.011 54.914 1.00 34.26 458 MET A CA 1
ATOM 3558 C C . MET A 1 458 ? 14.349 -15.771 54.359 1.00 33.13 458 MET A C 1
ATOM 3559 O O . MET A 1 458 ? 15.489 -15.444 54.674 1.00 31.42 458 MET A O 1
ATOM 3564 N N . ASP A 1 459 ? 14.084 -16.761 53.522 1.00 31.17 459 ASP A N 1
ATOM 3565 C CA . ASP A 1 459 ? 15.117 -17.624 52.974 1.00 32.45 459 ASP A CA 1
ATOM 3566 C C . ASP A 1 459 ? 15.045 -17.645 51.464 1.00 32.36 459 ASP A C 1
ATOM 3567 O O . ASP A 1 459 ? 13.955 -17.834 50.885 1.00 32.04 459 ASP A O 1
ATOM 3572 N N . PHE A 1 460 ? 16.195 -17.444 50.832 1.00 29.55 460 PHE A N 1
ATOM 3573 C CA . PHE A 1 460 ? 16.289 -17.467 49.377 1.00 30.43 460 PHE A CA 1
ATOM 3574 C C . PHE A 1 460 ? 17.453 -18.384 49.036 1.00 29.73 460 PHE A C 1
ATOM 3575 O O . PHE A 1 460 ? 18.627 -18.004 49.119 1.00 29.16 460 PHE A O 1
ATOM 3583 N N . SER A 1 461 ? 17.100 -19.610 48.694 1.00 29.88 461 SER A N 1
ATOM 3584 C CA . SER A 1 461 ? 18.030 -20.727 48.675 1.00 29.38 461 SER A CA 1
ATOM 3585 C C . SER A 1 461 ? 18.285 -21.112 47.243 1.00 29.64 461 SER A C 1
ATOM 3586 O O . SER A 1 461 ? 17.336 -21.313 46.501 1.00 29.48 461 SER A O 1
ATOM 3589 N N . TRP A 1 462 ? 19.555 -21.228 46.859 1.00 30.12 462 TRP A N 1
ATOM 3590 C CA . TRP A 1 462 ? 19.935 -21.716 45.519 1.00 29.89 462 TRP A CA 1
ATOM 3591 C C . TRP A 1 462 ? 19.617 -23.197 45.294 1.00 31.13 462 TRP A C 1
ATOM 3592 O O . TRP A 1 462 ? 19.223 -23.584 44.212 1.00 31.67 462 TRP A O 1
ATOM 3603 N N . GLN A 1 463 ? 19.768 -24.034 46.316 1.00 31.36 463 GLN A N 1
ATOM 3604 C CA . GLN A 1 463 ? 19.338 -25.435 46.167 1.00 31.97 463 GLN A CA 1
ATOM 3605 C C . GLN A 1 463 ? 17.840 -25.587 45.978 1.00 31.38 463 GLN A C 1
ATOM 3606 O O . GLN A 1 463 ? 17.405 -26.509 45.331 1.00 32.15 463 GLN A O 1
ATOM 3612 N N . VAL A 1 464 ? 17.046 -24.683 46.527 1.00 32.26 464 VAL A N 1
ATOM 3613 C CA . VAL A 1 464 ? 15.602 -24.695 46.228 1.00 32.69 464 VAL A CA 1
ATOM 3614 C C . VAL A 1 464 ? 15.346 -24.244 44.772 1.00 32.75 464 VAL A C 1
ATOM 3615 O O . VAL A 1 464 ? 14.606 -24.905 44.037 1.00 31.89 464 VAL A O 1
ATOM 3619 N N . ALA A 1 465 ? 16.007 -23.163 44.334 1.00 32.29 465 ALA A N 1
ATOM 3620 C CA . ALA A 1 465 ? 15.922 -22.743 42.911 1.00 32.18 465 ALA A CA 1
ATOM 3621 C C . ALA A 1 465 ? 16.351 -23.848 41.946 1.00 31.26 465 ALA A C 1
ATOM 3622 O O . ALA A 1 465 ? 15.786 -24.019 40.863 1.00 32.89 465 ALA A O 1
ATOM 3624 N N . ALA A 1 466 ? 17.374 -24.585 42.328 1.00 31.24 466 ALA A N 1
ATOM 3625 C CA . ALA A 1 466 ? 17.914 -25.605 41.442 1.00 32.24 466 ALA A CA 1
ATOM 3626 C C . ALA A 1 466 ? 16.897 -26.719 41.254 1.00 33.18 466 ALA A C 1
ATOM 3627 O O . ALA A 1 466 ? 16.851 -27.343 40.209 1.00 32.93 466 ALA A O 1
ATOM 3629 N N . LYS A 1 467 ? 16.057 -26.955 42.266 1.00 33.93 467 LYS A N 1
ATOM 3630 C CA . LYS A 1 467 ? 15.035 -27.986 42.125 1.00 35.62 467 LYS A CA 1
ATOM 3631 C C . LYS A 1 467 ? 14.135 -27.616 40.939 1.00 33.19 467 LYS A C 1
ATOM 3632 O O . LYS A 1 467 ? 13.799 -28.460 40.122 1.00 32.95 467 LYS A O 1
ATOM 3638 N N . SER A 1 468 ? 13.778 -26.336 40.847 1.00 32.10 468 SER A N 1
ATOM 3639 C CA . SER A 1 468 ? 12.926 -25.819 39.784 1.00 32.98 468 SER A CA 1
ATOM 3640 C C . SER A 1 468 ? 13.618 -25.907 38.445 1.00 32.42 468 SER A C 1
ATOM 3641 O O . SER A 1 468 ? 13.041 -26.406 37.488 1.00 33.81 468 SER A O 1
ATOM 3644 N N . TYR A 1 469 ? 14.863 -25.449 38.365 1.00 32.05 469 TYR A N 1
ATOM 3645 C CA . TYR A 1 469 ? 15.598 -25.637 37.120 1.00 32.51 469 TYR A CA 1
ATOM 3646 C C . TYR A 1 469 ? 15.651 -27.107 36.746 1.00 32.68 469 TYR A C 1
ATOM 3647 O O . TYR A 1 469 ? 15.510 -27.455 35.581 1.00 32.34 469 TYR A O 1
ATOM 3656 N N . ARG A 1 470 ? 15.823 -27.978 37.732 1.00 33.72 470 ARG A N 1
ATOM 3657 C CA . ARG A 1 470 ? 16.029 -29.401 37.437 1.00 35.58 470 ARG A CA 1
ATOM 3658 C C . ARG A 1 470 ? 14.775 -30.068 36.813 1.00 36.35 470 ARG A C 1
ATOM 3659 O O . ARG A 1 470 ? 14.863 -30.876 35.868 1.00 35.15 470 ARG A O 1
ATOM 3667 N N . GLU A 1 471 ? 13.617 -29.704 37.346 1.00 37.55 471 GLU A N 1
ATOM 3668 C CA . GLU A 1 471 ? 12.334 -30.141 36.800 1.00 38.65 471 GLU A CA 1
ATOM 3669 C C . GLU A 1 471 ? 12.200 -29.708 35.315 1.00 39.97 471 GLU A C 1
ATOM 3670 O O . GLU A 1 471 ? 11.788 -30.498 34.436 1.00 40.31 471 GLU A O 1
ATOM 3676 N N . LEU A 1 472 ? 12.590 -28.466 35.033 1.00 39.78 472 LEU A N 1
ATOM 3677 C CA . LEU A 1 472 ? 12.566 -27.930 33.673 1.00 38.61 472 LEU A CA 1
ATOM 3678 C C . LEU A 1 472 ? 13.471 -28.753 32.777 1.00 37.41 472 LEU A C 1
ATOM 3679 O O . LEU A 1 472 ? 13.068 -29.210 31.687 1.00 37.09 472 LEU A O 1
ATOM 3684 N N . TYR A 1 473 ? 14.713 -28.913 33.203 1.00 35.16 473 TYR A N 1
ATOM 3685 C CA . TYR A 1 473 ? 15.662 -29.662 32.389 1.00 36.00 473 TYR A CA 1
ATOM 3686 C C . TYR A 1 473 ? 15.130 -31.072 32.045 1.00 37.16 473 TYR A C 1
ATOM 3687 O O . TYR A 1 473 ? 15.323 -31.584 30.930 1.00 37.60 473 TYR A O 1
ATOM 3696 N N . TYR A 1 474 ? 14.502 -31.731 33.015 1.00 38.17 474 TYR A N 1
ATOM 3697 C CA . TYR A 1 474 ? 13.996 -33.101 32.772 1.00 39.74 474 TYR A CA 1
ATOM 3698 C C . TYR A 1 474 ? 12.772 -33.099 31.873 1.00 41.16 474 TYR A C 1
ATOM 3699 O O . TYR A 1 474 ? 12.646 -33.948 31.006 1.00 42.04 474 TYR A O 1
ATOM 3708 N N . ARG A 1 475 ? 11.889 -32.133 32.071 1.00 43.58 475 ARG A N 1
ATOM 3709 C CA . ARG A 1 475 ? 10.748 -31.957 31.178 1.00 47.10 475 ARG A CA 1
ATOM 3710 C C . ARG A 1 475 ? 11.233 -31.849 29.720 1.00 47.96 475 ARG A C 1
ATOM 3711 O O . ARG A 1 475 ? 10.730 -32.543 28.834 1.00 46.65 475 ARG A O 1
ATOM 3719 N N . LEU A 1 476 ? 12.237 -31.002 29.495 1.00 48.55 476 LEU A N 1
ATOM 3720 C CA . LEU A 1 476 ? 12.848 -30.848 28.174 1.00 50.40 476 LEU A CA 1
ATOM 3721 C C . LEU A 1 476 ? 13.479 -32.155 27.689 1.00 51.82 476 LEU A C 1
ATOM 3722 O O . LEU A 1 476 ? 13.460 -32.453 26.496 1.00 52.16 476 LEU A O 1
ATOM 3727 N N . LYS A 1 477 ? 14.055 -32.896 28.631 1.00 53.96 477 LYS A N 1
ATOM 3728 C CA . LYS A 1 477 ? 14.617 -34.245 28.432 1.00 56.90 477 LYS A CA 1
ATOM 3729 C C . LYS A 1 477 ? 16.125 -34.250 28.206 1.00 57.40 477 LYS A C 1
ATOM 3730 O O . LYS A 1 477 ? 16.810 -35.206 28.587 1.00 58.21 477 LYS A O 1
#

GO terms:
  GO:0005829 cytosol (C, IDA)
  GO:0009011 alpha-1,4-glucan glucosyltransferase (ADP-glucose donor) activity (F, IDA)
  GO:0005978 glycogen biosynthetic process (P, IMP)
  GO:0006974 DNA damage response (P, IEP)

Sequence (477 aa):
MQVLHVCSEMFPLLKTGGLADVIGALPAAQIADGVDARVLLPAFPDIRRGVTDAQVVSRRDTFAGHITLLFGHYNGVGIYLIDAPHLYDRPGSPYHDTNLFAYTDNVLRFALLGWVGAEMASGLDPFWRPDVVHAHDWHAGLAPAYLAARGRPAKSVFTVHNLAYQGMFYAHHMNDIQLPWSFFNIHGLEFNGQISFLKAGLYYADHITAVSPTYAREITEPQFAYGMEGLLQQRHREGRLSGVLNGVDEKIWSPETDLLLASRYTRDTLEDKAENKRQLQIAMGLKVDDKVPLFAVVSRLTSQKGLDLVLEALPGLLEQGGQLALLGAGDPVLQEGFLAAAAEYPGQVGVQIGYHEAFSHRIMGGADVILVPSRFEPCGLTQLYGLKYGTLPLVRRTGGLADTVSDCSLENLADGVASGFVFEDSNAWSLLRAIRRAFVLWSRPSLWRFVQRQAMAMDFSWQVAAKSYRELYYRLK

CATH classification: 3.40.50.2000 (+1 more: 3.40.50.2000)

Radius of gyration: 22.65 Å; Cα contacts (8 Å, |Δi|>4): 1036; chains: 1; bounding box: 47×56×63 Å

Nearest PDB structures (foldseek):
  2r4t-assembly1_A  TM=1.002E+00  e=1.758E-98  unclassified
  3cx4-assembly1_A  TM=1.001E+00  e=5.037E-96  Escherichia coli
  3d1j-assembly1_A  TM=9.482E-01  e=3.437E-88  Escherichia coli
  1rzv-assembly2_B  TM=8.978E-01  e=1.827E-56  Agrobacterium tumefaciens
  4hln-assembly1_A  TM=7.268E-01  e=6.282E-37  Hordeum vulgare

Secondary structure (DSSP, 8-state):
-EEEEE-S-BTTTB-SSHHHHHHHHHHHHHHHTT-EEEEEEE--HHHHHH-TT-EEEEEE--TT--EEEEEEEETTEEEEEEE-HHHH--SS-SSB-TTS-B-TTHHHHHHHHHHHHHHHTTTSSTT---SEEEEETGGGTTHHHHHHHTT-SSEEEEEES-TT---EEEGGGGGTTT--GGG-STTTTEETTEEEHHHHHHHH-SEEEESSHHHHHHTTSHHHHTT-HHHHHHHHHTT-EEE------TTTS-TTT-TTSSS---TT-GGGGHHHHHHHHHHHT----TTS-EEEEEEEESGGG-HHHHHHHHHHHHHTT-EEEEEEEE-HHHHHHHHHHHHHSTTTEEEEES--HHHHHHHHHH-SEEEE--S--SS-SHHHHHHHHT-EEEEESSHHHHHH--B--HHHHHTT---BEEE-SSSHHHHHHHHHHHHHHHTSHHHHHHHHHHHHH----HHHHHHHHHHHHHHH-

Organism: Escherichia coli (strain K12) (NCBI:txid83333)

InterPro domains:
  IPR001296 Glycosyl transferase, family 1 [PF00534] (288-438)
  IPR011835 Bacterial/plant glycogen synthase [MF_00484] (1-476)
  IPR011835 Bacterial/plant glycogen synthase [TIGR02095] (1-475)
  IPR013534 Starch synthase, catalytic domain [PF08323] (2-234)

Solvent-accessible surface area: 18584 Å² total; per-residue (Å²): 47,58,0,0,0,0,0,0,2,7,36,64,24,20,42,51,19,33,20,0,15,3,1,22,10,0,1,46,8,1,75,70,36,56,2,58,1,43,0,0,0,0,4,6,51,59,0,84,180,19,0,123,69,17,128,103,38,17,138,98,98,19,41,9,23,94,0,22,0,13,35,1,88,56,106,68,11,8,0,0,0,0,37,0,76,100,5,1,92,52,109,64,25,4,39,61,49,112,103,136,141,66,32,141,37,9,4,43,1,0,0,0,0,0,21,0,0,4,19,0,3,61,28,3,8,94,184,20,124,0,56,0,0,0,0,3,13,25,17,0,0,0,0,0,0,8,1,24,43,131,65,87,56,8,65,0,0,0,1,0,20,14,0,41,98,39,9,60,31,150,29,114,38,3,112,57,0,120,9,58,145,90,29,50,68,115,128,0,0,34,33,135,50,51,0,0,0,0,13,0,0,0,56,13,0,22,6,0,0,0,3,0,54,13,0,8,147,21,0,30,76,87,124,14,0,83,44,3,36,41,21,0,74,67,11,110,174,83,52,66,17,37,26,18,44,6,2,15,17,112,151,30,8,10,0,65,85,9,153,77,9,50,26,98,5,51,85,104,47,6,113,63,14,60,61,7,14,112,82,3,2,95,71,27,50,8,143,79,40,106,160,32,5,0,0,0,0,23,23,80,0,33,76,8,33,0,1,45,7,2,47,111,1,3,70,20,1,16,152,61,32,3,8,0,0,0,6,5,40,37,57,87,126,17,36,106,25,0,76,58,8,20,83,118,54,106,20,71,5,3,24,75,43,18,121,77,50,33,25,9,0,109,0,1,0,1,1,16,0,2,4,10,1,0,76,26,6,6,4,10,14,35,0,1,7,0,1,43,0,0,0,0,0,0,0,33,142,2,0,0,1,37,52,11,13,37,34,10,30,155,106,31,31,92,110,23,68,0,1,0,0,19,7,80,80,48,64,14,177,10,0,48,123,0,2,111,72,1,16,62,9,54,78,125,100,98,45,11,96,87,0,12,78,37,0,10,50,62,119,32,36,15,102,94,7,0,103,47,4,71,99,7,0,122,150,16,175

Foldseek 3Di:
DEEEEQEAEAPPQDDDDCVNQQVPPQQVLLVVLPYQYAYEYEPAPSNVVQFVVWDFQDWDQALLGIWTWIWGDHPRHIYIYTHDCVQHHDDDDSAADPVRHGDPCLVSSQLVSLLVLQCLLVCSGVVDRGQEYEYEALSNLCNLQNCVQVVNSHAYEYEYAAQVQWQWDAPVCVVRNPGPNVQCDPLHQHDPRTGTSNSSNLRRHQAYEFQAQQLQVVCCDCLRVVRCNVSSVVCVVVVRTGYFHFFGDCVDQALQNHPLAPFRAALVGCVRLAVLQQVLLVVLQAPRDPLAAEEEEEDEDDQQQLCVLVLVQVVVLVVLPHAYEYEYEDDVVSVVSLVVVCVVDGNRYGYDYDDDPSVLSSCLSRGQEYERAGPAGSADCSCLSNLQNLRAYAYECHHNVVVQAAAPDPVCLVVLQHAHHYFHDSHNVSSSVSSVVVSVCSVVVVSSSSNSSNSNVDGGDSSVSSVVVVVVSVVSD